Protein AF-0000000084723036 (afdb_homodimer)

Structure (mmCIF, N/CA/C/O backbone):
data_AF-0000000084723036-model_v1
#
loop_
_entity.id
_entity.type
_entity.pdbx_description
1 polymer 'Iron-containing redox enzyme family protein'
#
loop_
_atom_site.group_PDB
_atom_site.id
_atom_site.type_symbol
_atom_site.label_atom_id
_atom_site.label_alt_id
_atom_site.label_comp_id
_atom_site.label_asym_id
_atom_site.label_entity_id
_atom_site.label_seq_id
_atom_site.pdbx_PDB_ins_code
_atom_site.Cartn_x
_atom_site.Cartn_y
_atom_site.Cartn_z
_atom_site.occupancy
_atom_site.B_iso_or_equiv
_atom_site.auth_seq_id
_atom_site.auth_comp_id
_atom_site.auth_asym_id
_atom_site.auth_atom_id
_atom_site.pdbx_PDB_model_num
ATOM 1 N N . MET A 1 1 ? -15.289 28.469 8.297 1 68.81 1 MET A N 1
ATOM 2 C CA . MET A 1 1 ? -14.773 27.344 9.07 1 68.81 1 MET A CA 1
ATOM 3 C C . MET A 1 1 ? -15.914 26.469 9.57 1 68.81 1 MET A C 1
ATOM 5 O O . MET A 1 1 ? -16.906 26.969 10.102 1 68.81 1 MET A O 1
ATOM 9 N N . THR A 1 2 ? -15.875 25.219 9.219 1 78.38 2 THR A N 1
ATOM 10 C CA . THR A 1 2 ? -16.891 24.281 9.695 1 78.38 2 THR A CA 1
ATOM 11 C C . THR A 1 2 ? -16.75 24.078 11.203 1 78.38 2 THR A C 1
ATOM 13 O O . THR A 1 2 ? -15.711 23.609 11.68 1 78.38 2 THR A O 1
ATOM 16 N N . PRO A 1 3 ? -17.766 24.422 11.977 1 84.69 3 PRO A N 1
ATOM 17 C CA . PRO A 1 3 ? -17.688 24.203 13.422 1 84.69 3 PRO A CA 1
ATOM 18 C C . PRO A 1 3 ? -17.531 22.734 13.789 1 84.69 3 PRO A C 1
ATOM 20 O O . PRO A 1 3 ? -17.969 21.859 13.047 1 84.69 3 PRO A O 1
ATOM 23 N N . ALA A 1 4 ? -16.891 22.516 14.922 1 85.25 4 ALA A N 1
ATOM 24 C CA . ALA A 1 4 ? -16.641 21.156 15.406 1 85.25 4 ALA A CA 1
ATOM 25 C C . ALA A 1 4 ? -17.922 20.344 15.453 1 85.25 4 ALA A C 1
ATOM 27 O O . ALA A 1 4 ? -17.922 19.141 15.141 1 85.25 4 ALA A O 1
ATOM 28 N N . THR A 1 5 ? -19 21 15.805 1 83.06 5 THR A N 1
ATOM 29 C CA . THR A 1 5 ? -20.297 20.328 15.906 1 83.06 5 THR A CA 1
ATOM 30 C C . THR A 1 5 ? -20.75 19.844 14.531 1 83.06 5 THR A C 1
ATOM 32 O O . THR A 1 5 ? -21.25 18.719 14.398 1 83.06 5 THR A O 1
ATOM 35 N N . GLN A 1 6 ? -20.594 20.609 13.594 1 85.81 6 GLN A N 1
ATOM 36 C CA . GLN A 1 6 ? -21.016 20.25 12.242 1 85.81 6 GLN A CA 1
ATOM 37 C C . GLN A 1 6 ? -20.125 19.156 11.656 1 85.81 6 GLN A C 1
ATOM 39 O O . GLN A 1 6 ? -20.625 18.25 10.977 1 85.81 6 GLN A O 1
ATOM 44 N N . LEU A 1 7 ? -18.859 19.266 11.922 1 88.19 7 LEU A N 1
ATOM 45 C CA . LEU A 1 7 ? -17.938 18.234 11.453 1 88.19 7 LEU A CA 1
ATOM 46 C C . LEU A 1 7 ? -18.25 16.891 12.102 1 88.19 7 LEU A C 1
ATOM 48 O O . LEU A 1 7 ? -18.266 15.859 11.422 1 88.19 7 LEU A O 1
ATOM 52 N N . SER A 1 8 ? -18.5 16.938 13.398 1 86.88 8 SER A N 1
ATOM 53 C CA . SER A 1 8 ? -18.875 15.719 14.109 1 86.88 8 SER A CA 1
ATOM 54 C C . SER A 1 8 ? -20.141 15.094 13.531 1 86.88 8 SER A C 1
ATOM 56 O O . SER A 1 8 ? -20.203 13.883 13.336 1 86.88 8 SER A O 1
ATOM 58 N N . ALA A 1 9 ? -21.078 15.875 13.25 1 87.38 9 ALA A N 1
ATOM 59 C CA . ALA A 1 9 ? -22.359 15.398 12.711 1 87.38 9 ALA A CA 1
ATOM 60 C C . ALA A 1 9 ? -22.172 14.789 11.328 1 87.38 9 ALA A C 1
ATOM 62 O O . ALA A 1 9 ? -22.797 13.773 11 1 87.38 9 ALA A O 1
ATOM 63 N N . ARG A 1 10 ? -21.344 15.352 10.57 1 86 10 ARG A N 1
ATOM 64 C CA . ARG A 1 10 ? -21.078 14.883 9.219 1 86 10 ARG A CA 1
ATOM 65 C C . ARG A 1 10 ? -20.5 13.477 9.234 1 86 10 ARG A C 1
ATOM 67 O O . ARG A 1 10 ? -20.719 12.695 8.297 1 86 10 ARG A O 1
ATOM 74 N N . TRP A 1 11 ? -19.828 13.117 10.297 1 90.88 11 TRP A N 1
ATOM 75 C CA . TRP A 1 11 ? -19.172 11.82 10.375 1 90.88 11 TRP A CA 1
ATOM 76 C C . TRP A 1 11 ? -19.891 10.898 11.352 1 90.88 11 TRP A C 1
ATOM 78 O O . TRP A 1 11 ? -19.266 10.055 12 1 90.88 11 TRP A O 1
ATOM 88 N N . ASN A 1 12 ? -21.25 11.148 11.531 1 83.75 12 ASN A N 1
ATOM 89 C CA . ASN A 1 12 ? -22.172 10.297 12.273 1 83.75 12 ASN A CA 1
ATOM 90 C C . ASN A 1 12 ? -21.688 10.062 13.703 1 83.75 12 ASN A C 1
ATOM 92 O O . ASN A 1 12 ? -21.797 8.953 14.227 1 83.75 12 ASN A O 1
ATOM 96 N N . GLY A 1 13 ? -21 11.078 14.234 1 84.94 13 GLY A N 1
ATOM 97 C CA . GLY A 1 13 ? -20.578 11.008 15.625 1 84.94 13 GLY A CA 1
ATOM 98 C C . GLY A 1 13 ? -19.312 10.18 15.828 1 84.94 13 GLY A C 1
ATOM 99 O O . GLY A 1 13 ? -18.906 9.93 16.953 1 84.94 13 GLY A O 1
ATOM 100 N N . LEU A 1 14 ? -18.766 9.672 14.766 1 89.19 14 LEU A N 1
ATOM 101 C CA . LEU A 1 14 ? -17.562 8.859 14.883 1 89.19 14 LEU A CA 1
ATOM 102 C C . LEU A 1 14 ? -16.406 9.68 15.43 1 89.19 14 LEU A C 1
ATOM 104 O O . LEU A 1 14 ? -15.516 9.148 16.094 1 89.19 14 LEU A O 1
ATOM 108 N N . LEU A 1 15 ? -16.469 10.898 15.094 1 90.12 15 LEU A N 1
ATOM 109 C CA . LEU A 1 15 ? -15.5 11.852 15.641 1 90.12 15 LEU A CA 1
ATOM 110 C C . LEU A 1 15 ? -16.094 12.602 16.828 1 90.12 15 LEU A C 1
ATOM 112 O O . LEU A 1 15 ? -16.984 13.43 16.656 1 90.12 15 LEU A O 1
ATOM 116 N N . PRO A 1 16 ? -15.578 12.297 18.047 1 89 16 PRO A N 1
ATOM 117 C CA . PRO A 1 16 ? -16.156 13.008 19.188 1 89 16 PRO A CA 1
ATOM 118 C C . PRO A 1 16 ? -15.922 14.516 19.109 1 89 16 PRO A C 1
ATOM 120 O O . PRO A 1 16 ? -14.812 14.969 18.844 1 89 16 PRO A O 1
ATOM 123 N N . ARG A 1 17 ? -16.969 15.18 19.422 1 91.12 17 ARG A N 1
ATOM 124 C CA . ARG A 1 17 ? -16.922 16.641 19.438 1 91.12 17 ARG A CA 1
ATOM 125 C C . ARG A 1 17 ? -15.812 17.141 20.359 1 91.12 17 ARG A C 1
ATOM 127 O O . ARG A 1 17 ? -15.117 18.109 20.047 1 91.12 17 ARG A O 1
ATOM 134 N N . GLU A 1 18 ? -15.656 16.484 21.422 1 92.94 18 GLU A N 1
ATOM 135 C CA . GLU A 1 18 ? -14.672 16.906 22.406 1 92.94 18 GLU A CA 1
ATOM 136 C C . GLU A 1 18 ? -13.258 16.828 21.844 1 92.94 18 GLU A C 1
ATOM 138 O O . GLU A 1 18 ? -12.422 17.688 22.125 1 92.94 18 GLU A O 1
ATOM 143 N N . SER A 1 19 ? -13 15.734 21.109 1 93.88 19 SER A N 1
ATOM 144 C CA . SER A 1 19 ? -11.688 15.586 20.484 1 93.88 19 SER A CA 1
ATOM 145 C C . SER A 1 19 ? -11.414 16.703 19.5 1 93.88 19 SER A C 1
ATOM 147 O O . SER A 1 19 ? -10.312 17.25 19.438 1 93.88 19 SER A O 1
ATOM 149 N N . LEU A 1 20 ? -12.406 17.109 18.75 1 94 20 LEU A N 1
ATOM 150 C CA . LEU A 1 20 ? -12.289 18.188 17.781 1 94 20 LEU A CA 1
ATOM 151 C C . LEU A 1 20 ? -12.094 19.531 18.469 1 94 20 LEU A C 1
ATOM 153 O O . LEU A 1 20 ? -11.32 20.359 18 1 94 20 LEU A O 1
ATOM 157 N N . GLU A 1 21 ? -12.766 19.719 19.562 1 95.31 21 GLU A N 1
ATOM 158 C CA . GLU A 1 21 ? -12.633 20.953 20.328 1 95.31 21 GLU A CA 1
ATOM 159 C C . GLU A 1 21 ? -11.242 21.078 20.953 1 95.31 21 GLU A C 1
ATOM 161 O O . GLU A 1 21 ? -10.688 22.172 21.016 1 95.31 21 GLU A O 1
ATOM 166 N N . ARG A 1 22 ? -10.75 19.953 21.406 1 96 22 ARG A N 1
ATOM 167 C CA . ARG A 1 22 ? -9.391 19.969 21.938 1 96 22 ARG A CA 1
ATOM 168 C C . ARG A 1 22 ? -8.383 20.344 20.859 1 96 22 ARG A C 1
ATOM 170 O O . ARG A 1 22 ? -7.438 21.094 21.109 1 96 22 ARG A O 1
ATOM 177 N N . LEU A 1 23 ? -8.594 19.844 19.688 1 95.88 23 LEU A N 1
ATOM 178 C CA . LEU A 1 23 ? -7.73 20.188 18.562 1 95.88 23 LEU A CA 1
ATOM 179 C C . LEU A 1 23 ? -7.816 21.672 18.25 1 95.88 23 LEU A C 1
ATOM 181 O O . LEU A 1 23 ? -6.789 22.344 18.109 1 95.88 23 LEU A O 1
ATOM 185 N N . ASP A 1 24 ? -8.977 22.219 18.266 1 95.69 24 ASP A N 1
ATOM 186 C CA . ASP A 1 24 ? -9.219 23.625 17.938 1 95.69 24 ASP A CA 1
ATOM 187 C C . ASP A 1 24 ? -8.648 24.547 19.016 1 95.69 24 ASP A C 1
ATOM 189 O O . ASP A 1 24 ? -8.344 25.703 18.766 1 95.69 24 ASP A O 1
ATOM 193 N N . ALA A 1 25 ? -8.484 23.969 20.188 1 96.12 25 ALA A N 1
ATOM 194 C CA . ALA A 1 25 ? -8.07 24.766 21.344 1 96.12 25 ALA A CA 1
ATOM 195 C C . ALA A 1 25 ? -6.547 24.844 21.438 1 96.12 25 ALA A C 1
ATOM 197 O O . ALA A 1 25 ? -6.012 25.516 22.312 1 96.12 25 ALA A O 1
ATOM 198 N N . THR A 1 26 ? -5.859 24.141 20.5 1 96.62 26 THR A N 1
ATOM 199 C CA . THR A 1 26 ? -4.41 24.281 20.516 1 96.62 26 THR A CA 1
ATOM 200 C C . THR A 1 26 ? -4 25.719 20.219 1 96.62 26 THR A C 1
ATOM 202 O O . THR A 1 26 ? -4.625 26.391 19.406 1 96.62 26 THR A O 1
ATOM 205 N N . GLU A 1 27 ? -2.984 26.203 20.953 1 96.75 27 GLU A N 1
ATOM 206 C CA . GLU A 1 27 ? -2.527 27.578 20.812 1 96.75 27 GLU A CA 1
ATOM 207 C C . GLU A 1 27 ? -2.195 27.891 19.344 1 96.75 27 GLU A C 1
ATOM 209 O O . GLU A 1 27 ? -2.541 28.969 18.844 1 96.75 27 GLU A O 1
ATOM 214 N N . PHE A 1 28 ? -1.549 27.047 18.688 1 97.62 28 PHE A N 1
ATOM 215 C CA . PHE A 1 28 ? -1.149 27.25 17.297 1 97.62 28 PHE A CA 1
ATOM 216 C C . PHE A 1 28 ? -2.361 27.547 16.422 1 97.62 28 PHE A C 1
ATOM 218 O O . PHE A 1 28 ? -2.377 28.531 15.688 1 97.62 28 PHE A O 1
ATOM 225 N N . LEU A 1 29 ? -3.447 26.719 16.516 1 97.62 29 LEU A N 1
ATOM 226 C CA . LEU A 1 29 ? -4.621 26.891 15.68 1 97.62 29 LEU A CA 1
ATOM 227 C C . LEU A 1 29 ? -5.391 28.156 16.078 1 97.62 29 LEU A C 1
ATOM 229 O O . LEU A 1 29 ? -5.922 28.859 15.211 1 97.62 29 LEU A O 1
ATOM 233 N N . ILE A 1 30 ? -5.418 28.422 17.375 1 97.62 30 ILE A N 1
ATOM 234 C CA . ILE A 1 30 ? -6.066 29.656 17.828 1 97.62 30 ILE A CA 1
ATOM 235 C C . ILE A 1 30 ? -5.391 30.859 17.188 1 97.62 30 ILE A C 1
ATOM 237 O O . ILE A 1 30 ? -6.062 31.734 16.625 1 97.62 30 ILE A O 1
ATOM 241 N N . ARG A 1 31 ? -4.082 30.859 17.234 1 97.69 31 ARG A N 1
ATOM 242 C CA . ARG A 1 31 ? -3.34 32 16.703 1 97.69 31 ARG A CA 1
ATOM 243 C C . ARG A 1 31 ? -3.477 32.094 15.195 1 97.69 31 ARG A C 1
ATOM 245 O O . ARG A 1 31 ? -3.521 33.188 14.625 1 97.69 31 ARG A O 1
ATOM 252 N N . CYS A 1 32 ? -3.551 30.984 14.555 1 97.88 32 CYS A N 1
ATOM 253 C CA . CYS A 1 32 ? -3.797 30.984 13.117 1 97.88 32 CYS A CA 1
ATOM 254 C C . CYS A 1 32 ? -5.164 31.578 12.797 1 97.88 32 CYS A C 1
ATOM 256 O O . CYS A 1 32 ? -5.273 32.469 11.969 1 97.88 32 CYS A O 1
ATOM 258 N N . ARG A 1 33 ? -6.164 31.109 13.5 1 96.56 33 ARG A N 1
ATOM 259 C CA . ARG A 1 33 ? -7.539 31.531 13.258 1 96.56 33 ARG A CA 1
ATOM 260 C C . ARG A 1 33 ? -7.691 33.031 13.5 1 96.56 33 ARG A C 1
ATOM 262 O O . ARG A 1 33 ? -8.484 33.688 12.82 1 96.56 33 ARG A O 1
ATOM 269 N N . GLN A 1 34 ? -6.918 33.5 14.375 1 97.69 34 GLN A N 1
ATOM 270 C CA . GLN A 1 34 ? -7 34.906 14.734 1 97.69 34 GLN A CA 1
ATOM 271 C C . GLN A 1 34 ? -6.082 35.75 13.859 1 97.69 34 GLN A C 1
ATOM 273 O O . GLN A 1 34 ? -6.098 37 13.945 1 97.69 34 GLN A O 1
ATOM 278 N N . GLY A 1 35 ? -5.266 35.156 13.102 1 97.56 35 GLY A N 1
ATOM 279 C CA . GLY A 1 35 ? -4.383 35.844 12.188 1 97.56 35 GLY A CA 1
ATOM 280 C C . GLY A 1 35 ? -3.188 36.469 12.883 1 97.56 35 GLY A C 1
ATOM 281 O O . GLY A 1 35 ? -2.633 37.469 12.398 1 97.56 35 GLY A O 1
ATOM 282 N N . ILE A 1 36 ? -2.805 35.938 14.086 1 97.5 36 ILE A N 1
ATOM 283 C CA . ILE A 1 36 ? -1.738 36.594 14.836 1 97.5 36 ILE A CA 1
ATOM 284 C C . ILE A 1 36 ? -0.582 35.625 15.047 1 97.5 36 ILE A C 1
ATOM 286 O O . ILE A 1 36 ? 0.301 35.875 15.875 1 97.5 36 ILE A O 1
ATOM 290 N N . ALA A 1 37 ? -0.55 34.5 14.336 1 96.56 37 ALA A N 1
ATOM 291 C CA . ALA A 1 37 ? 0.554 33.531 14.445 1 96.56 37 ALA A CA 1
ATOM 292 C C . ALA A 1 37 ? 1.86 34.156 13.961 1 96.56 37 ALA A C 1
ATOM 294 O O . ALA A 1 37 ? 1.881 34.844 12.945 1 96.56 37 ALA A O 1
ATOM 295 N N . ALA A 1 38 ? 2.906 33.938 14.734 1 96.25 38 ALA A N 1
ATOM 296 C CA . ALA A 1 38 ? 4.215 34.469 14.359 1 96.25 38 ALA A CA 1
ATOM 297 C C . ALA A 1 38 ? 4.723 33.812 13.078 1 96.25 38 ALA A C 1
ATOM 299 O O . ALA A 1 38 ? 4.555 32.594 12.891 1 96.25 38 ALA A O 1
ATOM 300 N N . ARG A 1 39 ? 5.344 34.562 12.242 1 96.06 39 ARG A 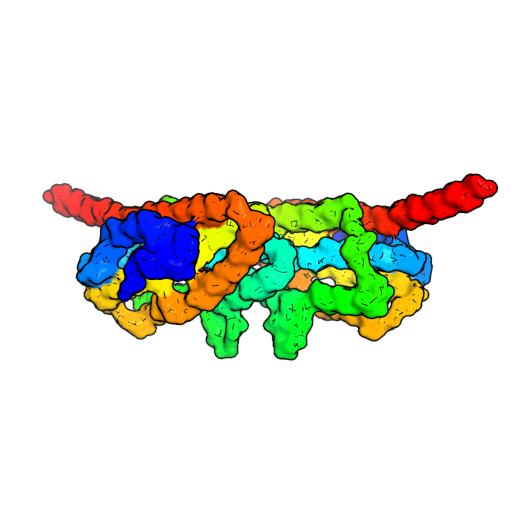N 1
ATOM 301 C CA . ARG A 1 39 ? 5.844 34.062 10.969 1 96.06 39 ARG A CA 1
ATOM 302 C C . ARG A 1 39 ? 6.809 32.906 11.18 1 96.06 39 ARG A C 1
ATOM 304 O O . ARG A 1 39 ? 6.762 31.922 10.453 1 96.06 39 ARG A O 1
ATOM 311 N N . GLY A 1 40 ? 7.664 33.062 12.164 1 95.19 40 GLY A N 1
ATOM 312 C CA . GLY A 1 40 ? 8.617 32 12.453 1 95.19 40 GLY A CA 1
ATOM 313 C C . GLY A 1 40 ? 7.953 30.688 12.797 1 95.19 40 GLY A C 1
ATOM 314 O O . GLY A 1 40 ? 8.414 29.625 12.375 1 95.19 40 GLY A O 1
ATOM 315 N N . VAL A 1 41 ? 6.887 30.75 13.555 1 96.88 41 VAL A N 1
ATOM 316 C CA . VAL A 1 41 ? 6.164 29.547 13.945 1 96.88 41 VAL A CA 1
ATOM 317 C C . VAL A 1 41 ? 5.5 28.922 12.711 1 96.88 41 VAL A C 1
ATOM 319 O O . VAL A 1 41 ? 5.488 27.703 12.555 1 96.88 41 VAL A O 1
ATOM 322 N N . LEU A 1 42 ? 4.984 29.766 11.844 1 98.19 42 LEU A N 1
ATOM 323 C CA . LEU A 1 42 ? 4.344 29.281 10.625 1 98.19 42 LEU A CA 1
ATOM 324 C C . LEU A 1 42 ? 5.359 28.625 9.703 1 98.19 42 LEU A C 1
ATOM 326 O O . LEU A 1 42 ? 5.074 27.594 9.094 1 98.19 42 LEU A O 1
ATOM 330 N N . GLU A 1 43 ? 6.535 29.219 9.594 1 97.81 43 GLU A N 1
ATOM 331 C CA . GLU A 1 43 ? 7.602 28.609 8.805 1 97.81 43 GLU A CA 1
ATOM 332 C C . GLU A 1 43 ? 8.008 27.25 9.367 1 97.81 43 GLU A C 1
ATOM 334 O O . GLU A 1 43 ? 8.211 26.297 8.617 1 97.81 43 GLU A O 1
ATOM 339 N N . ARG A 1 44 ? 8.078 27.188 10.633 1 97.31 44 ARG A N 1
ATOM 340 C CA . ARG A 1 44 ? 8.391 25.922 11.289 1 97.31 44 ARG A CA 1
ATOM 341 C C . ARG A 1 44 ? 7.297 24.891 11.016 1 97.31 44 ARG A C 1
ATOM 343 O O . ARG A 1 44 ? 7.59 23.719 10.742 1 97.31 44 ARG A O 1
ATOM 350 N N . PHE A 1 45 ? 6.078 25.312 11.125 1 98.5 45 PHE A N 1
ATOM 351 C CA . PHE A 1 45 ? 4.973 24.422 10.805 1 98.5 45 PHE A CA 1
ATOM 352 C C . PHE A 1 45 ? 5.121 23.859 9.398 1 98.5 45 PHE A C 1
ATOM 354 O O . PHE A 1 45 ? 4.98 22.656 9.195 1 98.5 45 PHE A O 1
ATOM 361 N N . LEU A 1 46 ? 5.344 24.734 8.453 1 98.69 46 LEU A N 1
ATOM 362 C CA . LEU A 1 46 ? 5.41 24.312 7.055 1 98.69 46 LEU A CA 1
ATOM 363 C C . LEU A 1 46 ? 6.484 23.25 6.859 1 98.69 46 LEU A C 1
ATOM 365 O O . LEU A 1 46 ? 6.25 22.25 6.184 1 98.69 46 LEU A O 1
ATOM 369 N N . VAL A 1 47 ? 7.605 23.438 7.473 1 98.5 47 VAL A N 1
ATOM 370 C CA . VAL A 1 47 ? 8.703 22.484 7.324 1 98.5 47 VAL A CA 1
ATOM 371 C C . VAL A 1 47 ? 8.359 21.188 8.047 1 98.5 47 VAL A C 1
ATOM 373 O O . VAL A 1 47 ? 8.539 20.094 7.488 1 98.5 47 VAL A O 1
ATOM 376 N N . GLN A 1 48 ? 7.832 21.266 9.266 1 98.38 48 GLN A N 1
ATOM 377 C CA . GLN A 1 48 ? 7.5 20.078 10.031 1 98.38 48 GLN A CA 1
ATOM 378 C C . GLN A 1 48 ? 6.352 19.297 9.391 1 98.38 48 GLN A C 1
ATOM 380 O O . GLN A 1 48 ? 6.352 18.062 9.383 1 98.38 48 GLN A O 1
ATOM 385 N N . GLN A 1 49 ? 5.402 20.016 8.883 1 98.44 49 GLN A N 1
ATOM 386 C CA . GLN A 1 49 ? 4.316 19.375 8.156 1 98.44 49 GLN A CA 1
ATOM 387 C C . GLN A 1 49 ? 4.844 18.609 6.941 1 98.44 49 GLN A C 1
ATOM 389 O O . GLN A 1 49 ? 4.301 17.562 6.574 1 98.44 49 GLN A O 1
ATOM 394 N N . TYR A 1 50 ? 5.855 19.156 6.301 1 97.94 50 TYR A N 1
ATOM 395 C CA . TYR A 1 50 ? 6.48 18.453 5.191 1 97.94 50 TYR A CA 1
ATOM 396 C C . TYR A 1 50 ? 7 17.078 5.637 1 97.94 50 TYR A C 1
ATOM 398 O O . TYR A 1 50 ? 6.805 16.078 4.945 1 97.94 50 TYR A O 1
ATOM 406 N N . HIS A 1 51 ? 7.672 17.031 6.793 1 97.44 51 HIS A N 1
ATOM 407 C CA . HIS A 1 51 ? 8.242 15.789 7.312 1 97.44 51 HIS A CA 1
ATOM 408 C C . HIS A 1 51 ? 7.156 14.758 7.602 1 97.44 51 HIS A C 1
ATOM 410 O O . HIS A 1 51 ? 7.398 13.555 7.523 1 97.44 51 HIS A O 1
ATOM 416 N N . TYR A 1 52 ? 6.023 15.203 7.898 1 97.81 52 TYR A N 1
ATOM 417 C CA . TYR A 1 52 ? 4.883 14.32 8.133 1 97.81 52 TYR A CA 1
ATOM 418 C C . TYR A 1 52 ? 4.215 13.93 6.816 1 97.81 52 TYR A C 1
ATOM 420 O O . TYR A 1 52 ? 4.031 12.742 6.535 1 97.81 52 TYR A O 1
ATOM 428 N N . SER A 1 53 ? 3.91 14.883 5.945 1 96 53 SER A N 1
ATOM 429 C CA . SER A 1 53 ? 3.025 14.703 4.797 1 96 53 SER A CA 1
ATOM 430 C C . SER A 1 53 ? 3.715 13.914 3.688 1 96 53 SER A C 1
ATOM 432 O O . SER A 1 53 ? 3.053 13.242 2.893 1 96 53 SER A O 1
ATOM 434 N N . ARG A 1 54 ? 5.012 13.953 3.65 1 94.44 54 ARG A N 1
ATOM 435 C CA . ARG A 1 54 ? 5.738 13.25 2.594 1 94.44 54 ARG A CA 1
ATOM 436 C C . ARG A 1 54 ? 5.559 11.742 2.709 1 94.44 54 ARG A C 1
ATOM 438 O O . ARG A 1 54 ? 5.875 11 1.775 1 94.44 54 ARG A O 1
ATOM 445 N N . HIS A 1 55 ? 5.051 11.273 3.836 1 96.19 55 HIS A N 1
ATOM 446 C CA . HIS A 1 55 ? 4.852 9.844 4.074 1 96.19 55 HIS A CA 1
ATOM 447 C C . HIS A 1 55 ? 3.406 9.438 3.795 1 96.19 55 HIS A C 1
ATOM 449 O O . HIS A 1 55 ? 3.035 8.281 3.992 1 96.19 55 HIS A O 1
ATOM 455 N N . PHE A 1 56 ? 2.621 10.32 3.303 1 96.69 56 PHE A N 1
ATOM 456 C CA . PHE A 1 56 ? 1.191 10.062 3.205 1 96.69 56 PHE A CA 1
ATOM 457 C C . PHE A 1 56 ? 0.923 8.836 2.338 1 96.69 56 PHE A C 1
ATOM 459 O O . PHE A 1 56 ? 0.069 8.008 2.666 1 96.69 56 PHE A O 1
ATOM 466 N N . THR A 1 57 ? 1.595 8.727 1.208 1 96.19 57 THR A N 1
ATOM 467 C CA . THR A 1 57 ? 1.352 7.59 0.328 1 96.19 57 THR A CA 1
ATOM 468 C C . THR A 1 57 ? 1.762 6.285 1.005 1 96.19 57 THR A C 1
ATOM 470 O O . THR A 1 57 ? 1.184 5.23 0.734 1 96.19 57 THR A O 1
ATOM 473 N N . ARG A 1 58 ? 2.738 6.344 1.927 1 97.31 58 ARG A N 1
ATOM 474 C CA . ARG A 1 58 ? 3.092 5.16 2.703 1 97.31 58 ARG A CA 1
ATOM 475 C C . ARG A 1 58 ? 1.954 4.754 3.635 1 97.31 58 ARG A C 1
ATOM 477 O O . ARG A 1 58 ? 1.664 3.566 3.787 1 97.31 58 ARG A O 1
ATOM 484 N N . TYR A 1 59 ? 1.292 5.746 4.266 1 98 59 TYR A N 1
ATOM 485 C CA . TYR A 1 59 ? 0.144 5.453 5.117 1 98 59 TYR A CA 1
ATOM 486 C C . TYR A 1 59 ? -0.956 4.754 4.324 1 98 59 TYR A C 1
ATOM 488 O O . TYR A 1 59 ? -1.507 3.746 4.773 1 98 59 TYR A O 1
ATOM 496 N N . LEU A 1 60 ? -1.227 5.316 3.16 1 97.56 60 LEU A N 1
ATOM 497 C CA . LEU A 1 60 ? -2.281 4.789 2.301 1 97.56 60 LEU A CA 1
ATOM 498 C C . LEU A 1 60 ? -1.97 3.359 1.871 1 97.56 60 LEU A C 1
ATOM 500 O O . LEU A 1 60 ? -2.838 2.486 1.925 1 97.56 60 LEU A O 1
ATOM 504 N N . CYS A 1 61 ? -0.769 3.146 1.486 1 97.88 61 CYS A N 1
ATOM 505 C CA . CYS A 1 61 ? -0.366 1.814 1.05 1 97.88 61 CYS A CA 1
ATOM 506 C C . CYS A 1 61 ? -0.451 0.816 2.197 1 97.88 61 CYS A C 1
ATOM 508 O O . CYS A 1 61 ? -0.867 -0.327 2.002 1 97.88 61 CYS A O 1
ATOM 510 N N . ALA A 1 62 ? -0.001 1.231 3.371 1 98.12 62 ALA A N 1
ATOM 511 C CA . ALA A 1 62 ? -0.099 0.363 4.539 1 98.12 62 ALA A CA 1
ATOM 512 C C . ALA A 1 62 ? -1.545 -0.052 4.797 1 98.12 62 ALA A C 1
ATOM 514 O O . ALA A 1 62 ? -1.826 -1.229 5.039 1 98.12 62 ALA A O 1
ATOM 515 N N . LEU A 1 63 ? -2.434 0.875 4.711 1 98.5 63 LEU A N 1
ATOM 516 C CA . LEU A 1 63 ? -3.848 0.579 4.906 1 98.5 63 LEU A CA 1
ATOM 517 C C . LEU A 1 63 ? -4.367 -0.341 3.807 1 98.5 63 LEU A C 1
ATOM 519 O O . LEU A 1 63 ? -5.051 -1.327 4.09 1 98.5 63 LEU A O 1
ATOM 523 N N . LEU A 1 64 ? -4.027 -0.039 2.576 1 97.75 64 LEU A N 1
ATOM 524 C CA . LEU A 1 64 ? -4.449 -0.822 1.421 1 97.75 64 LEU A CA 1
ATOM 525 C C . LEU A 1 64 ? -4.039 -2.283 1.574 1 97.75 64 LEU A C 1
ATOM 527 O O . LEU A 1 64 ? -4.805 -3.188 1.237 1 97.75 64 LEU A O 1
ATOM 531 N N . ALA A 1 65 ? -2.867 -2.48 2.088 1 97.75 65 ALA A N 1
ATOM 532 C CA . ALA A 1 65 ? -2.34 -3.832 2.252 1 97.75 65 ALA A CA 1
ATOM 533 C C . ALA A 1 65 ? -3.227 -4.66 3.178 1 97.75 65 ALA A C 1
ATOM 535 O O . ALA A 1 65 ? -3.225 -5.891 3.113 1 97.75 65 ALA A O 1
ATOM 536 N N . ASN A 1 66 ? -4 -4 3.992 1 96.94 66 ASN A N 1
ATOM 537 C CA . ASN A 1 66 ? -4.766 -4.711 5.012 1 96.94 66 ASN A CA 1
ATOM 538 C C . ASN A 1 66 ? -6.254 -4.742 4.676 1 96.94 66 ASN A C 1
ATOM 540 O O . ASN A 1 66 ? -7.062 -5.234 5.465 1 96.94 66 ASN A O 1
ATOM 544 N N . LEU A 1 67 ? -6.621 -4.227 3.553 1 95.94 67 LEU A N 1
ATOM 545 C CA . LEU A 1 67 ? -7.984 -4.352 3.055 1 95.94 67 LEU A CA 1
ATOM 546 C C . LEU A 1 67 ? -8.164 -5.652 2.281 1 95.94 67 LEU A C 1
ATOM 548 O O . LEU A 1 67 ? -7.566 -5.836 1.219 1 95.94 67 LEU A O 1
ATOM 552 N N . THR A 1 68 ? -9.055 -6.492 2.744 1 89.69 68 THR A N 1
ATOM 553 C CA . THR A 1 68 ? -9.211 -7.809 2.129 1 89.69 68 THR A CA 1
ATOM 554 C C . THR A 1 68 ? -10.203 -7.754 0.972 1 89.69 68 THR A C 1
ATOM 556 O O . THR A 1 68 ? -10.18 -8.609 0.085 1 89.69 68 THR A O 1
ATOM 559 N N . SER A 1 69 ? -11.117 -6.766 1.021 1 92.56 69 SER A N 1
ATOM 560 C CA . SER A 1 69 ? -12.062 -6.59 -0.078 1 92.56 69 SER A CA 1
ATOM 561 C C . SER A 1 69 ? -11.391 -5.961 -1.292 1 92.56 69 SER A C 1
ATOM 563 O O . SER A 1 69 ? -10.922 -4.824 -1.226 1 92.56 69 SER A O 1
ATOM 565 N N . GLU A 1 70 ? -11.422 -6.664 -2.391 1 90.56 70 GLU A N 1
ATOM 566 C CA . GLU A 1 70 ? -10.828 -6.125 -3.613 1 90.56 70 GLU A CA 1
ATOM 567 C C . GLU A 1 70 ? -11.547 -4.855 -4.062 1 90.56 70 GLU A C 1
ATOM 569 O O . GLU A 1 70 ? -10.914 -3.924 -4.562 1 90.56 70 GLU A O 1
ATOM 574 N N . THR A 1 71 ? -12.836 -4.848 -3.889 1 91.06 71 THR A N 1
ATOM 575 C CA . THR A 1 71 ? -13.633 -3.678 -4.246 1 91.06 71 THR A CA 1
ATOM 576 C C . THR A 1 71 ? -13.195 -2.461 -3.439 1 91.06 71 THR A C 1
ATOM 578 O O . THR A 1 71 ? -13.023 -1.37 -3.99 1 91.06 71 THR A O 1
ATOM 581 N N . ASP A 1 72 ? -12.977 -2.654 -2.156 1 94.5 72 ASP A N 1
ATOM 582 C CA . ASP A 1 72 ? -12.516 -1.568 -1.297 1 94.5 72 ASP A CA 1
ATOM 583 C C . ASP A 1 72 ? -11.109 -1.113 -1.688 1 94.5 72 ASP A C 1
ATOM 585 O O . ASP A 1 72 ? -10.828 0.086 -1.715 1 94.5 72 ASP A O 1
ATOM 589 N N . ARG A 1 73 ? -10.281 -2.104 -1.964 1 93.94 73 ARG A N 1
ATOM 590 C CA . ARG A 1 73 ? -8.922 -1.758 -2.375 1 93.94 73 ARG A CA 1
ATOM 591 C C . ARG A 1 73 ? -8.93 -0.936 -3.658 1 93.94 73 ARG A C 1
ATOM 593 O O . ARG A 1 73 ? -8.227 0.071 -3.762 1 93.94 73 ARG A O 1
ATOM 600 N N . PHE A 1 74 ? -9.766 -1.304 -4.566 1 91.12 74 PHE A N 1
ATOM 601 C CA . PHE A 1 74 ? -9.852 -0.57 -5.82 1 91.12 74 PHE A CA 1
ATOM 602 C C . PHE A 1 74 ? -10.312 0.864 -5.582 1 91.12 74 PHE A C 1
ATOM 604 O O . PHE A 1 74 ? -9.719 1.807 -6.117 1 91.12 74 PHE A O 1
ATOM 611 N N . ALA A 1 75 ? -11.305 1.009 -4.797 1 91.69 75 ALA A N 1
ATOM 612 C CA . ALA A 1 75 ? -11.836 2.336 -4.5 1 91.69 75 ALA A CA 1
ATOM 613 C C . ALA A 1 75 ? -10.773 3.217 -3.846 1 91.69 75 ALA A C 1
ATOM 615 O O . ALA A 1 75 ? -10.602 4.379 -4.223 1 91.69 75 ALA A O 1
ATOM 616 N N . LEU A 1 76 ? -10.031 2.648 -2.928 1 94.19 76 LEU A N 1
ATOM 617 C CA . LEU A 1 76 ? -9.062 3.436 -2.178 1 94.19 76 LEU A CA 1
ATOM 618 C C . LEU A 1 76 ? -7.805 3.686 -3.01 1 94.19 76 LEU A C 1
ATOM 620 O O . LEU A 1 76 ? -7.129 4.699 -2.832 1 94.19 76 LEU A O 1
ATOM 624 N N . THR A 1 77 ? -7.492 2.836 -3.936 1 92.06 77 THR A N 1
ATOM 625 C CA . THR A 1 77 ? -6.324 3.016 -4.785 1 92.06 77 THR A CA 1
ATOM 626 C C . THR A 1 77 ? -6.465 4.27 -5.645 1 92.06 77 THR A C 1
ATOM 628 O O . THR A 1 77 ? -5.473 4.926 -5.965 1 92.06 77 THR A O 1
ATOM 631 N N . GLU A 1 78 ? -7.648 4.656 -5.961 1 87 78 GLU A N 1
ATOM 632 C CA . GLU A 1 78 ? -7.867 5.902 -6.695 1 87 78 GLU A CA 1
ATOM 633 C C . GLU A 1 78 ? -7.344 7.102 -5.914 1 87 78 GLU A C 1
ATOM 635 O O . GLU A 1 78 ? -6.832 8.055 -6.5 1 87 78 GLU A O 1
ATOM 640 N N . ASN A 1 79 ? -7.5 7.027 -4.621 1 88.81 79 ASN A N 1
ATOM 641 C CA . ASN A 1 79 ? -6.922 8.055 -3.762 1 88.81 79 ASN A CA 1
ATOM 642 C C . ASN A 1 79 ? -5.402 8.094 -3.885 1 88.81 79 ASN A C 1
ATOM 644 O O . ASN A 1 79 ? -4.812 9.172 -3.99 1 88.81 79 ASN A O 1
ATOM 648 N N . LEU A 1 80 ? -4.859 6.965 -3.865 1 91.69 80 LEU A N 1
ATOM 649 C CA . LEU A 1 80 ? -3.41 6.855 -3.975 1 91.69 80 LEU A CA 1
ATOM 650 C C . LEU A 1 80 ? -2.918 7.441 -5.293 1 91.69 80 LEU A C 1
ATOM 652 O O . LEU A 1 80 ? -1.925 8.172 -5.324 1 91.69 80 LEU A O 1
ATOM 656 N N . PHE A 1 81 ? -3.658 7.207 -6.324 1 87.25 81 PHE A N 1
ATOM 657 C CA . PHE A 1 81 ? -3.287 7.695 -7.645 1 87.25 81 PHE A CA 1
ATOM 658 C C . PHE A 1 81 ? -3.338 9.219 -7.695 1 87.25 81 PHE A C 1
ATOM 660 O O . PHE A 1 81 ? -2.447 9.852 -8.258 1 87.25 81 PHE A O 1
ATOM 667 N N . GLU A 1 82 ? -4.285 9.719 -7.09 1 87.38 82 GLU A N 1
ATOM 668 C CA . GLU A 1 82 ? -4.402 11.172 -7.035 1 87.38 82 GLU A CA 1
ATOM 669 C C . GLU A 1 82 ? -3.256 11.789 -6.238 1 87.38 82 GLU A C 1
ATOM 671 O O . GLU A 1 82 ? -2.652 12.773 -6.668 1 87.38 82 GLU A O 1
ATOM 676 N N . GLU A 1 83 ? -2.961 11.195 -5.113 1 91.44 83 GLU A N 1
ATOM 677 C CA . GLU A 1 83 ? -1.862 11.68 -4.285 1 91.44 83 GLU A CA 1
ATOM 678 C C . GLU A 1 83 ? -0.539 11.648 -5.043 1 91.44 83 GLU A C 1
ATOM 680 O O . GLU A 1 83 ? 0.333 12.492 -4.82 1 91.44 83 GLU A O 1
ATOM 685 N N . MET A 1 84 ? -0.459 10.703 -5.961 1 89.75 84 MET A N 1
ATOM 686 C CA . MET A 1 84 ? 0.782 10.508 -6.707 1 89.75 84 MET A CA 1
ATOM 687 C C . MET A 1 84 ? 0.775 11.328 -7.992 1 89.75 84 MET A C 1
ATOM 689 O O . MET A 1 84 ? 1.735 11.289 -8.766 1 89.75 84 MET A O 1
ATOM 693 N N . GLY A 1 85 ? -0.352 12.031 -8.258 1 87.38 85 GLY A N 1
ATOM 694 C CA . GLY A 1 85 ? -0.454 12.867 -9.438 1 87.38 85 GLY A CA 1
ATOM 695 C C . GLY A 1 85 ? -0.753 12.086 -10.703 1 87.38 85 GLY A C 1
ATOM 696 O O . GLY A 1 85 ? -0.375 12.5 -11.797 1 87.38 85 GLY A O 1
ATOM 697 N N . LEU A 1 86 ? -1.333 10.953 -10.531 1 77.81 86 LEU A N 1
ATOM 698 C CA . LEU A 1 86 ? -1.607 10.086 -11.664 1 77.81 86 LEU A CA 1
ATOM 699 C C . LEU A 1 86 ? -3.1 10.047 -11.977 1 77.81 86 LEU A C 1
ATOM 701 O O . LEU A 1 86 ? -3.551 9.242 -12.789 1 77.81 86 LEU A O 1
ATOM 705 N N . GLY A 1 87 ? -4.027 10.711 -11.219 1 64.81 87 GLY A N 1
ATOM 706 C CA . GLY A 1 87 ? -5.469 10.688 -11.391 1 64.81 87 GLY A CA 1
ATOM 707 C C . GLY A 1 87 ? -5.941 11.492 -12.586 1 64.81 87 GLY A C 1
ATOM 708 O O . GLY A 1 87 ? -7.145 11.641 -12.805 1 64.81 87 GLY A O 1
ATOM 709 N N . GLY A 1 88 ? -5.121 11.875 -13.312 1 59.66 88 GLY A N 1
ATOM 710 C CA . GLY A 1 88 ? -5.426 12.664 -14.5 1 59.66 88 GLY A CA 1
ATOM 711 C C . GLY A 1 88 ? -4.191 13.141 -15.234 1 59.66 88 GLY A C 1
ATOM 712 O O . GLY A 1 88 ? -3.064 12.852 -14.82 1 59.66 88 GLY A O 1
ATOM 713 N N . MET A 1 89 ? -4.539 13.734 -16.406 1 51.81 89 MET A N 1
ATOM 714 C CA . MET A 1 89 ? -3.578 14.203 -17.406 1 51.81 89 MET A CA 1
ATOM 715 C C . MET A 1 89 ? -2.727 15.336 -16.844 1 51.81 89 MET A C 1
ATOM 717 O O . MET A 1 89 ? -3.121 16.5 -16.922 1 51.81 89 MET A O 1
ATOM 721 N N . GLY A 1 90 ? -1.659 14.906 -16.234 1 58.53 90 GLY A N 1
ATOM 722 C CA . GLY A 1 90 ? -0.667 15.945 -16.016 1 58.53 90 GLY A CA 1
ATOM 723 C C . GLY A 1 90 ? -0.637 16.453 -14.586 1 58.53 90 GLY A C 1
ATOM 724 O O . GLY A 1 90 ? -0.078 17.516 -14.305 1 58.53 90 GLY A O 1
ATOM 725 N N . GLU A 1 91 ? -1.214 15.57 -13.641 1 80.25 91 GLU A N 1
ATOM 726 C CA . GLU A 1 91 ? -1.223 16.094 -12.273 1 80.25 91 GLU A CA 1
ATOM 727 C C . GLU A 1 91 ? 0.089 15.789 -11.562 1 80.25 91 GLU A C 1
ATOM 729 O O . GLU A 1 91 ? 0.741 14.781 -11.852 1 80.25 91 GLU A O 1
ATOM 734 N N . VAL A 1 92 ? 0.477 16.797 -10.805 1 87.81 92 VAL A N 1
ATOM 735 C CA . VAL A 1 92 ? 1.679 16.734 -9.977 1 87.81 92 VAL A CA 1
ATOM 736 C C . VAL A 1 92 ? 1.356 16.078 -8.641 1 87.81 92 VAL A C 1
ATOM 738 O O . VAL A 1 92 ? 0.3 16.328 -8.055 1 87.81 92 VAL A O 1
ATOM 741 N N . PRO A 1 93 ? 2.305 15.195 -8.219 1 91.31 93 PRO A N 1
ATOM 742 C CA . PRO A 1 93 ? 2.088 14.625 -6.891 1 91.31 93 PRO A CA 1
ATOM 743 C C . PRO A 1 93 ? 1.891 15.688 -5.812 1 91.31 93 PRO A C 1
ATOM 745 O O . PRO A 1 93 ? 2.551 16.734 -5.84 1 91.31 93 PRO A O 1
ATOM 748 N N . HIS A 1 94 ? 1 15.398 -4.836 1 92.31 94 HIS A N 1
ATOM 749 C CA . HIS A 1 94 ? 0.701 16.344 -3.773 1 92.31 94 HIS A CA 1
ATOM 750 C C . HIS A 1 94 ? 1.956 16.703 -2.98 1 92.31 94 HIS A C 1
ATOM 752 O O . HIS A 1 94 ? 2.154 17.859 -2.607 1 92.31 94 HIS A O 1
ATOM 758 N N . SER A 1 95 ? 2.797 15.734 -2.744 1 93.31 95 SER A N 1
ATOM 759 C CA . SER A 1 95 ? 4.031 15.977 -2.004 1 93.31 95 SER A CA 1
ATOM 760 C C . SER A 1 95 ? 4.945 16.938 -2.752 1 93.31 95 SER A C 1
ATOM 762 O O . SER A 1 95 ? 5.637 17.75 -2.135 1 93.31 95 SER A O 1
ATOM 764 N N . GLN A 1 96 ? 4.902 16.844 -4.07 1 93.31 96 GLN A N 1
ATOM 765 C CA . GLN A 1 96 ? 5.723 17.734 -4.875 1 93.31 96 GLN A CA 1
ATOM 766 C C . GLN A 1 96 ? 5.145 19.156 -4.875 1 93.31 96 GLN A C 1
ATOM 768 O O . GLN A 1 96 ? 5.891 20.141 -4.891 1 93.31 96 GLN A O 1
ATOM 773 N N . ILE A 1 97 ? 3.854 19.25 -4.934 1 95.31 97 ILE A N 1
ATOM 774 C CA . ILE A 1 97 ? 3.199 20.547 -4.809 1 95.31 97 ILE A CA 1
ATOM 775 C C . ILE A 1 97 ? 3.619 21.203 -3.502 1 95.31 97 ILE A C 1
ATOM 777 O O . ILE A 1 97 ? 3.963 22.391 -3.484 1 95.31 97 ILE A O 1
ATOM 781 N N . TYR A 1 98 ? 3.652 20.438 -2.461 1 97.25 98 TYR A N 1
ATOM 782 C CA . TYR A 1 98 ? 4.059 20.969 -1.159 1 97.25 98 TYR A CA 1
ATOM 783 C C . TYR A 1 98 ? 5.52 21.391 -1.175 1 97.25 98 TYR A C 1
ATOM 785 O O . TYR A 1 98 ? 5.859 22.469 -0.673 1 97.25 98 TYR A O 1
ATOM 793 N N . ARG A 1 99 ? 6.336 20.594 -1.752 1 96.44 99 ARG A N 1
ATOM 794 C CA . ARG A 1 99 ? 7.762 20.906 -1.814 1 96.44 99 ARG A CA 1
ATOM 795 C C . ARG A 1 99 ? 8.016 22.188 -2.607 1 96.44 99 ARG A C 1
ATOM 797 O O . ARG A 1 99 ? 8.844 23 -2.221 1 96.44 99 ARG A O 1
ATOM 804 N N . ARG A 1 100 ? 7.309 22.344 -3.66 1 96.62 100 ARG A N 1
ATOM 805 C CA . ARG A 1 100 ? 7.43 23.562 -4.461 1 96.62 100 ARG A CA 1
ATOM 806 C C . ARG A 1 100 ? 7.051 24.781 -3.65 1 96.62 100 ARG A C 1
ATOM 808 O O . ARG A 1 100 ? 7.656 25.844 -3.807 1 96.62 100 ARG A O 1
ATOM 815 N N . MET A 1 101 ? 6.039 24.609 -2.84 1 98.25 101 MET A N 1
ATOM 816 C CA . MET A 1 101 ? 5.641 25.688 -1.941 1 98.25 101 MET A CA 1
ATOM 817 C C . MET A 1 101 ? 6.773 26.047 -0.986 1 98.25 101 MET A C 1
ATOM 819 O O . MET A 1 101 ? 7.098 27.234 -0.82 1 98.25 101 MET A O 1
ATOM 823 N N . LEU A 1 102 ? 7.434 25.062 -0.38 1 98.38 102 LEU A N 1
ATOM 824 C CA . LEU A 1 102 ? 8.555 25.328 0.512 1 98.38 102 LEU A CA 1
ATOM 825 C C . LEU A 1 102 ? 9.68 26.047 -0.223 1 98.38 102 LEU A C 1
ATOM 827 O O . LEU A 1 102 ? 10.258 27 0.303 1 98.38 102 LEU A O 1
ATOM 831 N N . ASP A 1 103 ? 9.922 25.625 -1.434 1 98.19 103 ASP A N 1
ATOM 832 C CA . ASP A 1 103 ? 10.961 26.25 -2.246 1 98.19 103 ASP A CA 1
ATOM 833 C C . ASP A 1 103 ? 10.641 27.719 -2.51 1 98.19 103 ASP A C 1
ATOM 835 O O . ASP A 1 103 ? 11.531 28.578 -2.432 1 98.19 103 ASP A O 1
ATOM 839 N N . ALA A 1 104 ? 9.438 27.984 -2.789 1 98.31 104 ALA A N 1
ATOM 840 C CA . ALA A 1 104 ? 9.008 29.359 -3.061 1 98.31 104 ALA A CA 1
ATOM 841 C C . ALA A 1 104 ? 9.234 30.266 -1.848 1 98.31 104 ALA A C 1
ATOM 843 O O . ALA A 1 104 ? 9.484 31.453 -1.993 1 98.31 104 ALA A O 1
ATOM 844 N N . PHE A 1 105 ? 9.18 29.719 -0.627 1 98.12 105 PHE A N 1
ATOM 845 C CA . PHE A 1 105 ? 9.328 30.484 0.602 1 98.12 105 PHE A CA 1
ATOM 846 C C . PHE A 1 105 ? 10.766 30.438 1.1 1 98.12 105 PHE A C 1
ATOM 848 O O . PHE A 1 105 ? 11.086 31 2.146 1 98.12 105 PHE A O 1
ATOM 855 N N . GLY A 1 106 ? 11.609 29.703 0.345 1 97.56 106 GLY A N 1
ATOM 856 C CA . GLY A 1 106 ? 13.008 29.578 0.739 1 97.56 106 GLY A CA 1
ATOM 857 C C . GLY A 1 106 ? 13.203 28.688 1.96 1 97.56 106 GLY A C 1
ATOM 858 O O . GLY A 1 106 ? 14.172 28.859 2.703 1 97.56 106 GLY A O 1
ATOM 859 N N . LEU A 1 107 ? 12.273 27.812 2.195 1 97.94 107 LEU A N 1
ATOM 860 C CA . LEU A 1 107 ? 12.352 26.906 3.334 1 97.94 107 LEU A CA 1
ATOM 861 C C . LEU A 1 107 ? 12.969 25.578 2.926 1 97.94 107 LEU A C 1
ATOM 863 O O . LEU A 1 107 ? 12.523 24.953 1.959 1 97.94 107 LEU A O 1
ATOM 867 N N . GLU A 1 108 ? 13.969 25.125 3.648 1 95.56 108 GLU A N 1
ATOM 868 C CA . GLU A 1 108 ? 14.695 23.906 3.344 1 95.56 108 GLU A CA 1
ATOM 869 C C . GLU A 1 108 ? 14.523 22.875 4.457 1 95.56 108 GLU A C 1
ATOM 871 O O . GLU A 1 108 ? 15.133 22.984 5.52 1 95.56 108 GLU A O 1
ATOM 876 N N . PRO A 1 109 ? 13.797 21.828 4.152 1 95.44 109 PRO A N 1
ATOM 877 C CA . PRO A 1 109 ? 13.539 20.844 5.195 1 95.44 109 PRO A CA 1
ATOM 878 C C . PRO A 1 109 ? 14.812 20.156 5.688 1 95.44 109 PRO A C 1
ATOM 880 O O . PRO A 1 109 ? 14.883 19.719 6.844 1 95.44 109 PRO A O 1
ATOM 883 N N . SER A 1 110 ? 15.844 20.047 4.887 1 92.5 110 SER A N 1
ATOM 884 C CA . SER A 1 110 ? 17.062 19.344 5.254 1 92.5 110 SER A CA 1
ATOM 885 C C . SER A 1 110 ? 17.781 20.031 6.406 1 92.5 110 SER A C 1
ATOM 887 O O . SER A 1 110 ? 18.547 19.406 7.141 1 92.5 110 SER A O 1
ATOM 889 N N . ILE A 1 111 ? 17.516 21.328 6.66 1 93.56 111 ILE A N 1
ATOM 890 C CA . ILE A 1 111 ? 18.219 22.078 7.695 1 93.56 111 ILE A CA 1
ATOM 891 C C . ILE A 1 111 ? 17.359 22.141 8.961 1 93.56 111 ILE A C 1
ATOM 893 O O . ILE A 1 111 ? 17.781 22.719 9.969 1 93.56 111 ILE A O 1
ATOM 897 N N . GLN A 1 112 ? 16.141 21.641 8.914 1 94 112 GLN A N 1
ATOM 898 C CA . GLN A 1 112 ? 15.242 21.562 10.062 1 94 112 GLN A CA 1
ATOM 899 C C . GLN A 1 112 ? 14.719 20.141 10.242 1 94 112 GLN A C 1
ATOM 901 O O . GLN A 1 112 ? 13.609 19.812 9.812 1 94 112 GLN A O 1
ATOM 906 N N . PRO A 1 113 ? 15.453 19.359 10.93 1 95.44 113 PRO A N 1
ATOM 907 C CA . PRO A 1 113 ? 15.031 17.969 11.109 1 95.44 113 PRO A CA 1
ATOM 908 C C . PRO A 1 113 ? 13.68 17.844 11.812 1 95.44 113 PRO A C 1
ATOM 910 O O . PRO A 1 113 ? 13.242 18.781 12.477 1 95.44 113 PRO A O 1
ATOM 913 N N . PRO A 1 114 ? 13.047 16.703 11.648 1 97.81 114 PRO A N 1
ATOM 914 C CA . PRO A 1 114 ? 11.758 16.531 12.328 1 97.81 114 PRO A CA 1
ATOM 915 C C . PRO A 1 114 ? 11.883 16.594 13.844 1 97.81 114 PRO A C 1
ATOM 917 O O . PRO A 1 114 ? 12.836 16.062 14.422 1 97.81 114 PRO A O 1
ATOM 920 N N . LEU A 1 115 ? 10.953 17.297 14.469 1 97.75 115 LEU A N 1
ATOM 921 C CA . LEU A 1 115 ? 10.812 17.281 15.922 1 97.75 115 LEU A CA 1
ATOM 922 C C . LEU A 1 115 ? 10.406 15.898 16.406 1 97.75 115 LEU A C 1
ATOM 924 O O . LEU A 1 115 ? 9.961 15.055 15.625 1 97.75 115 LEU A O 1
ATOM 928 N N . ALA A 1 116 ? 10.609 15.641 17.688 1 97.81 116 ALA A N 1
ATOM 929 C CA . ALA A 1 116 ? 10.195 14.367 18.281 1 97.81 116 ALA A CA 1
ATOM 930 C C . ALA A 1 116 ? 8.703 14.125 18.078 1 97.81 116 ALA A C 1
ATOM 932 O O . ALA A 1 116 ? 8.289 12.992 17.797 1 97.81 116 ALA A O 1
ATOM 933 N N . GLU A 1 117 ? 7.898 15.164 18.172 1 98.5 117 GLU A N 1
ATOM 934 C CA . GLU A 1 117 ? 6.449 15.062 18.031 1 98.5 117 GLU A CA 1
ATOM 935 C C . GLU A 1 117 ? 6.062 14.789 16.578 1 98.5 117 GLU A C 1
ATOM 937 O O . GLU A 1 117 ? 5.09 14.078 16.312 1 98.5 117 GLU A O 1
ATOM 942 N N . THR A 1 118 ? 6.859 15.383 15.617 1 98.5 118 THR A N 1
ATOM 943 C CA . THR A 1 118 ? 6.645 15.086 14.203 1 98.5 118 THR A CA 1
ATOM 944 C C . THR A 1 118 ? 6.945 13.617 13.914 1 98.5 118 THR A C 1
ATOM 946 O O . THR A 1 118 ? 6.145 12.93 13.273 1 98.5 118 THR A O 1
ATOM 949 N N . THR A 1 119 ? 8.008 13.148 14.492 1 98.31 119 THR A N 1
ATOM 950 C CA . THR A 1 119 ? 8.406 11.758 14.32 1 98.31 119 THR A CA 1
ATOM 951 C C . THR A 1 119 ? 7.371 10.812 14.93 1 98.31 119 THR A C 1
ATOM 953 O O . THR A 1 119 ? 7.035 9.789 14.336 1 98.31 119 THR A O 1
ATOM 956 N N . ALA A 1 120 ? 6.898 11.172 16.062 1 98.62 120 ALA A N 1
ATOM 957 C CA . ALA A 1 120 ? 5.887 10.359 16.734 1 98.62 120 ALA A CA 1
ATOM 958 C C . ALA A 1 120 ? 4.602 10.297 15.914 1 98.62 120 ALA A C 1
ATOM 960 O O . ALA A 1 120 ? 3.961 9.242 15.828 1 98.62 120 ALA A O 1
ATOM 961 N N . LEU A 1 121 ? 4.199 11.406 15.344 1 98.75 121 LEU A N 1
ATOM 962 C CA . LEU A 1 121 ? 3.002 11.453 14.516 1 98.75 121 LEU A CA 1
ATOM 963 C C . LEU A 1 121 ? 3.137 10.516 13.32 1 98.75 121 LEU A C 1
ATOM 965 O O . LEU A 1 121 ? 2.225 9.734 13.031 1 98.75 121 LEU A O 1
ATOM 969 N N . VAL A 1 122 ? 4.273 10.531 12.633 1 98.44 122 VAL A N 1
ATOM 970 C CA . VAL A 1 122 ? 4.543 9.664 11.484 1 98.44 122 VAL A CA 1
ATOM 971 C C . VAL A 1 122 ? 4.523 8.203 11.93 1 98.44 122 VAL A C 1
ATOM 973 O O . VAL A 1 122 ? 3.857 7.375 11.305 1 98.44 122 VAL A O 1
ATOM 976 N N . ARG A 1 123 ? 5.203 7.953 13.031 1 98.12 123 ARG A N 1
ATOM 977 C CA . ARG A 1 123 ? 5.309 6.59 13.539 1 98.12 123 ARG A CA 1
ATOM 978 C C . ARG A 1 123 ? 3.941 6.039 13.922 1 98.12 123 ARG A C 1
ATOM 980 O O . ARG A 1 123 ? 3.611 4.898 13.594 1 98.12 123 ARG A O 1
ATOM 987 N N . ASN A 1 124 ? 3.207 6.816 14.617 1 98.75 124 ASN A N 1
ATOM 988 C CA . ASN A 1 124 ? 1.88 6.387 15.047 1 98.75 124 ASN A CA 1
ATOM 989 C C . ASN A 1 124 ? 0.967 6.125 13.852 1 98.75 124 ASN A C 1
ATOM 991 O O . ASN A 1 124 ? 0.239 5.129 13.828 1 98.75 124 ASN A O 1
ATOM 995 N N . MET A 1 125 ? 1.004 6.984 12.875 1 98.75 125 MET A N 1
ATOM 996 C CA . MET A 1 125 ? 0.188 6.805 11.672 1 98.75 125 MET A CA 1
ATOM 997 C C . MET A 1 125 ? 0.556 5.512 10.953 1 98.75 125 MET A C 1
ATOM 999 O O . MET A 1 125 ? -0.32 4.711 10.625 1 98.75 125 MET A O 1
ATOM 1003 N N . LEU A 1 126 ? 1.838 5.297 10.766 1 98.19 126 LEU A N 1
ATOM 1004 C CA . LEU A 1 126 ? 2.283 4.094 10.07 1 98.19 126 LEU A CA 1
ATOM 1005 C C . LEU A 1 126 ? 1.895 2.842 10.852 1 98.19 126 LEU A C 1
ATOM 1007 O O . LEU A 1 126 ? 1.434 1.858 10.266 1 98.19 126 LEU A O 1
ATOM 1011 N N . ARG A 1 127 ? 2.1 2.891 12.164 1 98.25 127 ARG A N 1
ATOM 1012 C CA . ARG A 1 127 ? 1.759 1.751 13.016 1 98.25 127 ARG A CA 1
ATOM 1013 C C . ARG A 1 127 ? 0.273 1.419 12.914 1 98.25 127 ARG A C 1
ATOM 1015 O O . ARG A 1 127 ? -0.097 0.26 12.719 1 98.25 127 ARG A O 1
ATOM 1022 N N . LEU A 1 128 ? -0.55 2.371 13.016 1 98.81 128 LEU A N 1
ATOM 1023 C CA . LEU A 1 128 ? -1.993 2.164 13.023 1 98.81 128 LEU A CA 1
ATOM 1024 C C . LEU A 1 128 ? -2.488 1.728 11.648 1 98.81 128 LEU A C 1
ATOM 1026 O O . LEU A 1 128 ? -3.314 0.818 11.539 1 98.81 128 LEU A O 1
ATOM 1030 N N . CYS A 1 129 ? -1.982 2.342 10.57 1 98.56 129 CYS A N 1
ATOM 1031 C CA . CYS A 1 129 ? -2.391 1.975 9.219 1 98.56 129 CYS A CA 1
ATOM 1032 C C . CYS A 1 129 ? -1.928 0.564 8.875 1 98.56 129 CYS A C 1
ATOM 1034 O O . CYS A 1 129 ? -2.506 -0.087 8.008 1 98.56 129 CYS A O 1
ATOM 1036 N N . SER A 1 130 ? -0.896 0.077 9.586 1 97.56 130 SER A N 1
ATOM 1037 C CA . SER A 1 130 ? -0.34 -1.244 9.305 1 97.56 130 SER A CA 1
ATOM 1038 C C . SER A 1 130 ? -1.049 -2.322 10.117 1 97.56 130 SER A C 1
ATOM 1040 O O . SER A 1 130 ? -0.74 -3.51 9.992 1 97.56 130 SER A O 1
ATOM 1042 N N . ASP A 1 131 ? -1.978 -1.897 10.961 1 97.75 131 ASP A N 1
ATOM 1043 C CA . ASP A 1 131 ? -2.693 -2.879 11.766 1 97.75 131 ASP A CA 1
ATOM 1044 C C . ASP A 1 131 ? -3.469 -3.855 10.891 1 97.75 131 ASP A C 1
ATOM 1046 O O . ASP A 1 131 ? -4.031 -3.465 9.867 1 97.75 131 ASP A O 1
ATOM 1050 N N . SER A 1 132 ? -3.539 -5.129 11.32 1 95.38 132 SER A N 1
ATOM 1051 C CA . SER A 1 132 ? -4.215 -6.152 10.531 1 95.38 132 SER A CA 1
ATOM 1052 C C . SER A 1 132 ? -5.723 -5.91 10.484 1 95.38 132 SER A C 1
ATOM 1054 O O . SER A 1 132 ? -6.41 -6.402 9.594 1 95.38 132 SER A O 1
ATOM 1056 N N . ASP A 1 133 ? -6.246 -5.293 11.523 1 96.88 133 ASP A N 1
ATOM 1057 C CA . ASP A 1 133 ? -7.637 -4.848 11.492 1 96.88 133 ASP A CA 1
ATOM 1058 C C . ASP A 1 133 ? -7.773 -3.523 10.75 1 96.88 133 ASP A C 1
ATOM 1060 O O . ASP A 1 133 ? -7.367 -2.475 11.25 1 96.88 133 ASP A O 1
ATOM 1064 N N . PRO A 1 134 ? -8.422 -3.559 9.555 1 97.12 134 PRO A N 1
ATOM 1065 C CA . PRO A 1 134 ? -8.461 -2.346 8.727 1 97.12 134 PRO A CA 1
ATOM 1066 C C . PRO A 1 134 ? -9.211 -1.2 9.406 1 97.12 134 PRO A C 1
ATOM 1068 O O . PRO A 1 134 ? -9 -0.034 9.062 1 97.12 134 PRO A O 1
ATOM 1071 N N . LEU A 1 135 ? -10.055 -1.482 10.383 1 98 135 LEU A N 1
ATOM 1072 C CA . LEU A 1 135 ? -10.789 -0.423 11.07 1 98 135 LEU A CA 1
ATOM 1073 C C . LEU A 1 135 ? -9.836 0.474 11.859 1 98 135 LEU A C 1
ATOM 1075 O O . LEU A 1 135 ? -10.094 1.669 12.016 1 98 135 LEU A O 1
ATOM 1079 N N . VAL A 1 136 ? -8.75 -0.103 12.336 1 98.56 136 VAL A N 1
ATOM 1080 C CA . VAL A 1 136 ? -7.75 0.688 13.039 1 98.56 136 VAL A CA 1
ATOM 1081 C C . VAL A 1 136 ? -7.125 1.702 12.094 1 98.56 136 VAL A C 1
ATOM 1083 O O . VAL A 1 136 ? -7.102 2.902 12.375 1 98.56 136 VAL A O 1
ATOM 1086 N N . GLY A 1 137 ? -6.707 1.213 10.938 1 98.69 137 GLY A N 1
ATOM 1087 C CA . GLY A 1 137 ? -6.121 2.102 9.953 1 98.69 137 GLY A CA 1
ATOM 1088 C C . GLY A 1 137 ? -7.098 3.129 9.414 1 98.69 137 GLY A C 1
ATOM 1089 O O . GLY A 1 137 ? -6.734 4.285 9.188 1 98.69 137 GLY A O 1
ATOM 1090 N N . LEU A 1 138 ? -8.312 2.713 9.195 1 98.44 138 LEU A N 1
ATOM 1091 C CA . LEU A 1 138 ? -9.352 3.621 8.727 1 98.44 138 LEU A CA 1
ATOM 1092 C C . LEU A 1 138 ? -9.633 4.707 9.758 1 98.44 138 LEU A C 1
ATOM 1094 O O . LEU A 1 138 ? -9.859 5.867 9.406 1 98.44 138 LEU A O 1
ATOM 1098 N N . GLY A 1 139 ? -9.656 4.332 11.008 1 98.19 139 GLY A N 1
ATOM 1099 C CA . GLY A 1 139 ? -9.797 5.332 12.055 1 98.19 139 GLY A CA 1
ATOM 1100 C C . GLY A 1 139 ? -8.688 6.367 12.047 1 98.19 139 GLY A C 1
ATOM 1101 O O . GLY A 1 139 ? -8.953 7.566 12.156 1 98.19 139 GLY A O 1
ATOM 1102 N N . ALA A 1 140 ? -7.543 5.883 11.883 1 98.62 140 ALA A N 1
ATOM 1103 C CA . ALA A 1 140 ? -6.375 6.762 11.914 1 98.62 140 ALA A CA 1
ATOM 1104 C C . ALA A 1 140 ? -6.34 7.668 10.688 1 98.62 140 ALA A C 1
ATOM 1106 O O . ALA A 1 140 ? -6.309 8.898 10.82 1 98.62 140 ALA A O 1
ATOM 1107 N N . LEU A 1 141 ? -6.441 7.098 9.531 1 98.25 141 LEU A N 1
ATOM 1108 C CA . LEU A 1 141 ? -6.211 7.836 8.289 1 98.25 141 LEU A CA 1
ATOM 1109 C C . LEU A 1 141 ? -7.449 8.633 7.891 1 98.25 141 LEU A C 1
ATOM 1111 O O . LEU A 1 141 ? -7.344 9.781 7.461 1 98.25 141 LEU A O 1
ATOM 1115 N N . CYS A 1 142 ? -8.586 8.055 7.965 1 97.19 142 CYS A N 1
ATOM 1116 C CA . CYS A 1 142 ? -9.812 8.75 7.574 1 97.19 142 CYS A CA 1
ATOM 1117 C C . CYS A 1 142 ? -10.219 9.773 8.633 1 97.19 142 CYS A C 1
ATOM 1119 O O . CYS A 1 142 ? -10.18 10.977 8.383 1 97.19 142 CYS A O 1
ATOM 1121 N N . LEU A 1 143 ? -10.484 9.297 9.836 1 96.38 143 LEU A N 1
ATOM 1122 C CA . LEU A 1 143 ? -11.047 10.164 10.867 1 96.38 143 LEU A CA 1
ATOM 1123 C C . LEU A 1 143 ? -9.961 11.023 11.5 1 96.38 143 LEU A C 1
ATOM 1125 O O . LEU A 1 143 ? -10.18 12.211 11.773 1 96.38 143 LEU A O 1
ATOM 1129 N N . GLY A 1 144 ? -8.828 10.516 11.648 1 96.62 144 GLY A N 1
ATOM 1130 C CA . GLY A 1 144 ? -7.754 11.219 12.336 1 96.62 144 GLY A CA 1
ATOM 1131 C C . GLY A 1 144 ? -7 12.172 11.43 1 96.62 144 GLY A C 1
ATOM 1132 O O . GLY A 1 144 ? -6.238 13.023 11.898 1 96.62 144 GLY A O 1
ATOM 1133 N N . ALA A 1 145 ? -7.215 12.039 10.133 1 95.75 145 ALA A N 1
ATOM 1134 C CA . ALA A 1 145 ? -6.43 12.867 9.227 1 95.75 145 ALA A CA 1
ATOM 1135 C C . ALA A 1 145 ? -7.305 13.438 8.109 1 95.75 145 ALA A C 1
ATOM 1137 O O . ALA A 1 145 ? -7.691 14.609 8.156 1 95.75 145 ALA A O 1
ATOM 1138 N N . GLU A 1 146 ? -7.828 12.664 7.211 1 95.19 146 GLU A N 1
ATOM 1139 C CA . GLU A 1 146 ? -8.484 13.156 6.004 1 95.19 146 GLU A CA 1
ATOM 1140 C C . GLU A 1 146 ? -9.789 13.883 6.336 1 95.19 146 GLU A C 1
ATOM 1142 O O . GLU A 1 146 ? -10.109 14.906 5.727 1 95.19 146 GLU A O 1
ATOM 1147 N N . ALA A 1 147 ? -10.5 13.375 7.234 1 94.06 147 ALA A N 1
ATOM 1148 C CA . ALA A 1 147 ? -11.797 13.953 7.59 1 94.06 147 ALA A CA 1
ATOM 1149 C C . ALA A 1 147 ? -11.625 15.336 8.203 1 94.06 147 ALA A C 1
ATOM 1151 O O . ALA A 1 147 ? -12.477 16.219 8.023 1 94.06 147 ALA A O 1
ATOM 1152 N N . ILE A 1 148 ? -10.562 15.562 8.914 1 94.56 148 ILE A N 1
ATOM 1153 C CA . ILE A 1 148 ? -10.43 16.797 9.664 1 94.56 148 ILE A CA 1
ATOM 1154 C C . ILE A 1 148 ? -9.562 17.797 8.891 1 94.56 148 ILE A C 1
ATOM 1156 O O . ILE A 1 148 ? -9.508 18.969 9.227 1 94.56 148 ILE A O 1
ATOM 1160 N N . VAL A 1 149 ? -8.938 17.406 7.832 1 94.12 149 VAL A N 1
ATOM 1161 C CA . VAL A 1 149 ? -7.926 18.172 7.105 1 94.12 149 VAL A CA 1
ATOM 1162 C C . VAL A 1 149 ? -8.531 19.469 6.594 1 94.12 149 VAL A C 1
ATOM 1164 O O . VAL A 1 149 ? -7.98 20.562 6.816 1 94.12 149 VAL A O 1
ATOM 1167 N N . PRO A 1 150 ? -9.695 19.469 5.934 1 93.69 150 PRO A N 1
ATOM 1168 C CA . PRO A 1 150 ? -10.227 20.75 5.453 1 93.69 150 PRO A CA 1
ATOM 1169 C C . PRO A 1 150 ? -10.453 21.75 6.578 1 93.69 150 PRO A C 1
ATOM 1171 O O . PRO A 1 150 ? -10.156 22.938 6.418 1 93.69 150 PRO A O 1
ATOM 1174 N N . HIS A 1 151 ? -10.891 21.281 7.668 1 93.88 151 HIS A N 1
ATOM 1175 C CA . HIS A 1 151 ? -11.164 22.125 8.828 1 93.88 151 HIS A CA 1
ATOM 1176 C C . HIS A 1 151 ? -9.875 22.719 9.398 1 93.88 151 HIS A C 1
ATOM 1178 O O . HIS A 1 151 ? -9.805 23.922 9.656 1 93.88 151 HIS A O 1
ATOM 1184 N N . VAL A 1 152 ? -8.883 21.906 9.57 1 95.88 152 VAL A N 1
ATOM 1185 C CA . VAL A 1 152 ? -7.605 22.328 10.141 1 95.88 152 VAL A CA 1
ATOM 1186 C C . VAL A 1 152 ? -6.871 23.234 9.164 1 95.88 152 VAL A C 1
ATOM 1188 O O . VAL A 1 152 ? -6.379 24.297 9.555 1 95.88 152 VAL A O 1
ATOM 1191 N N . TYR A 1 153 ? -6.84 22.875 7.883 1 96.75 153 TYR A N 1
ATOM 1192 C CA . TYR A 1 153 ? -6.082 23.609 6.879 1 96.75 153 TYR A CA 1
ATOM 1193 C C . TYR A 1 153 ? -6.695 24.984 6.637 1 96.75 153 TYR A C 1
ATOM 1195 O O . TYR A 1 153 ? -5.98 25.953 6.332 1 96.75 153 TYR A O 1
ATOM 1203 N N . GLN A 1 154 ? -7.984 25.125 6.766 1 96.31 154 GLN A N 1
ATOM 1204 C CA . GLN A 1 154 ? -8.609 26.438 6.629 1 96.31 154 GLN A CA 1
ATOM 1205 C C . GLN A 1 154 ? -8.062 27.422 7.668 1 96.31 154 GLN A C 1
ATOM 1207 O O . GLN A 1 154 ? -7.801 28.578 7.352 1 96.31 154 GLN A O 1
ATOM 1212 N N . GLN A 1 155 ? -7.93 26.969 8.898 1 97.19 155 GLN A N 1
ATOM 1213 C CA . GLN A 1 155 ? -7.395 27.812 9.961 1 97.19 155 GLN A CA 1
ATOM 1214 C C . GLN A 1 155 ? -5.93 28.156 9.711 1 97.19 155 GLN A C 1
ATOM 1216 O O . GLN A 1 155 ? -5.516 29.297 9.891 1 97.19 155 GLN A O 1
ATOM 1221 N N . ILE A 1 156 ? -5.199 27.203 9.266 1 98.19 156 ILE A N 1
ATOM 1222 C CA . ILE A 1 156 ? -3.777 27.391 9.008 1 98.19 156 ILE A CA 1
ATOM 1223 C C . ILE A 1 156 ? -3.596 28.359 7.836 1 98.19 156 ILE A C 1
ATOM 1225 O O . ILE A 1 156 ? -2.748 29.25 7.883 1 98.19 156 ILE A O 1
ATOM 1229 N N . LEU A 1 157 ? -4.418 28.172 6.793 1 98.31 157 LEU A N 1
ATOM 1230 C CA . LEU A 1 157 ? -4.371 29.062 5.637 1 98.31 157 LEU A CA 1
ATOM 1231 C C . LEU A 1 157 ? -4.648 30.516 6.051 1 98.31 157 LEU A C 1
ATOM 1233 O O . LEU A 1 157 ? -3.975 31.438 5.586 1 98.31 157 LEU A O 1
ATOM 1237 N N . THR A 1 158 ? -5.602 30.719 6.934 1 98.12 158 THR A N 1
ATOM 1238 C CA . THR A 1 158 ? -5.887 32.062 7.465 1 98.12 158 THR A CA 1
ATOM 1239 C C . THR A 1 158 ? -4.645 32.656 8.109 1 98.12 158 THR A C 1
ATOM 1241 O O . THR A 1 158 ? -4.305 33.812 7.859 1 98.12 158 THR A O 1
ATOM 1244 N N . GLY A 1 159 ? -3.977 31.859 8.922 1 98.31 159 GLY A N 1
ATOM 1245 C CA . GLY A 1 159 ? -2.752 32.312 9.555 1 98.31 159 GLY A CA 1
ATOM 1246 C C . GLY A 1 159 ? -1.653 32.656 8.57 1 98.31 159 GLY A C 1
ATOM 1247 O O . GLY A 1 159 ? -0.987 33.688 8.703 1 98.31 159 GLY A O 1
ATOM 1248 N N . LEU A 1 160 ? -1.459 31.844 7.57 1 98.75 160 LEU A N 1
ATOM 1249 C CA . LEU A 1 160 ? -0.426 32.031 6.562 1 98.75 160 LEU A CA 1
ATOM 1250 C C . LEU A 1 160 ? -0.682 33.312 5.77 1 98.75 160 LEU A C 1
ATOM 1252 O O . LEU A 1 160 ? 0.231 34.125 5.566 1 98.75 160 LEU A O 1
ATOM 1256 N N . LEU A 1 161 ? -1.918 33.531 5.387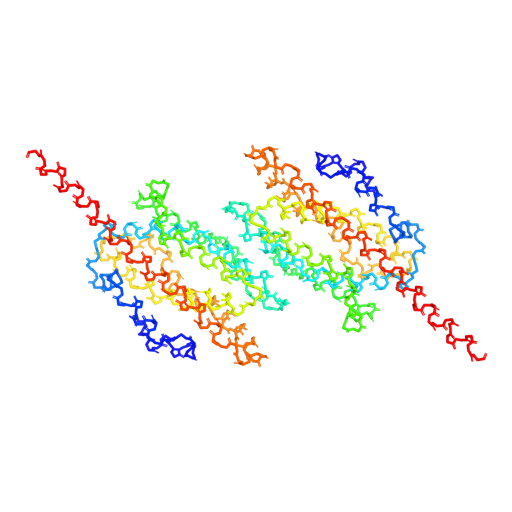 1 98.62 161 LEU A N 1
ATOM 1257 C CA . LEU A 1 161 ? -2.289 34.719 4.625 1 98.62 161 LEU A CA 1
ATOM 1258 C C . LEU A 1 161 ? -2.117 35.969 5.465 1 98.62 161 LEU A C 1
ATOM 1260 O O . LEU A 1 161 ? -1.576 36.969 4.988 1 98.62 161 LEU A O 1
ATOM 1264 N N . SER A 1 162 ? -2.502 35.906 6.703 1 98.44 162 SER A N 1
ATOM 1265 C CA . SER A 1 162 ? -2.379 37.062 7.598 1 98.44 162 SER A CA 1
ATOM 1266 C C . SER A 1 162 ? -0.917 37.438 7.836 1 98.44 162 SER A C 1
ATOM 1268 O O . SER A 1 162 ? -0.586 38.594 8.031 1 98.44 162 SER A O 1
ATOM 1270 N N . ALA A 1 163 ? -0.034 36.438 7.812 1 98.06 163 ALA A N 1
ATOM 1271 C CA . ALA A 1 163 ? 1.393 36.656 8.055 1 98.06 163 ALA A CA 1
ATOM 1272 C C . ALA A 1 163 ? 2.098 37.125 6.781 1 98.06 163 ALA A C 1
ATOM 1274 O O . ALA A 1 163 ? 3.305 37.375 6.793 1 98.06 163 ALA A O 1
ATOM 1275 N N . GLY A 1 164 ? 1.353 37.125 5.66 1 98.12 164 GLY A N 1
ATOM 1276 C CA . GLY A 1 164 ? 1.879 37.781 4.461 1 98.12 164 GLY A CA 1
ATOM 1277 C C . GLY A 1 164 ? 2.453 36.781 3.469 1 98.12 164 GLY A C 1
ATOM 1278 O O . GLY A 1 164 ? 3.105 37.156 2.498 1 98.12 164 GLY A O 1
ATOM 1279 N N . PHE A 1 165 ? 2.275 35.5 3.688 1 98.5 165 PHE A N 1
ATOM 1280 C CA . PHE A 1 165 ? 2.695 34.531 2.67 1 98.5 165 PHE A CA 1
ATOM 1281 C C . PHE A 1 165 ? 1.917 34.75 1.376 1 98.5 165 PHE A C 1
ATOM 1283 O O . PHE A 1 165 ? 0.708 35 1.404 1 98.5 165 PHE A O 1
ATOM 1290 N N . PRO A 1 166 ? 2.562 34.719 0.217 1 98.19 166 PRO A N 1
ATOM 1291 C CA . PRO A 1 166 ? 1.87 34.969 -1.054 1 98.19 166 PRO A CA 1
ATOM 1292 C C . PRO A 1 166 ? 0.843 33.875 -1.37 1 98.19 166 PRO A C 1
ATOM 1294 O O . PRO A 1 166 ? 1.188 32.688 -1.429 1 98.19 166 PRO A O 1
ATOM 1297 N N . GLU A 1 167 ? -0.316 34.281 -1.636 1 97.88 167 GLU A N 1
ATOM 1298 C CA . GLU A 1 167 ? -1.432 33.375 -1.897 1 97.88 167 GLU A CA 1
ATOM 1299 C C . GLU A 1 167 ? -1.125 32.438 -3.068 1 97.88 167 GLU A C 1
ATOM 1301 O O . GLU A 1 167 ? -1.482 31.266 -3.039 1 97.88 167 GLU A O 1
ATOM 1306 N N . ARG A 1 168 ? -0.464 32.844 -4.09 1 97.38 168 ARG A N 1
ATOM 1307 C CA . ARG A 1 168 ? -0.172 32.094 -5.305 1 97.38 168 ARG A CA 1
ATOM 1308 C C . ARG A 1 168 ? 0.666 30.859 -4.992 1 97.38 168 ARG A C 1
ATOM 1310 O O . ARG A 1 168 ? 0.604 29.875 -5.715 1 97.38 168 ARG A O 1
ATOM 1317 N N . ASP A 1 169 ? 1.42 30.922 -3.873 1 98.06 169 ASP A N 1
ATOM 1318 C CA . ASP A 1 169 ? 2.316 29.828 -3.533 1 98.06 169 ASP A CA 1
ATOM 1319 C C . ASP A 1 169 ? 1.672 28.875 -2.518 1 98.06 169 ASP A C 1
ATOM 1321 O O . ASP A 1 169 ? 2.25 27.859 -2.16 1 98.06 169 ASP A O 1
ATOM 1325 N N . LEU A 1 170 ? 0.422 29.219 -2.082 1 98.12 170 LEU A N 1
ATOM 1326 C CA . LEU A 1 170 ? -0.24 28.438 -1.036 1 98.12 170 LEU A CA 1
ATOM 1327 C C . LEU A 1 170 ? -1.272 27.5 -1.635 1 98.12 170 LEU A C 1
ATOM 1329 O O . LEU A 1 170 ? -2.221 27.094 -0.956 1 98.12 170 LEU A O 1
ATOM 1333 N N . THR A 1 171 ? -1.076 26.969 -2.877 1 95.06 171 THR A N 1
ATOM 1334 C CA . THR A 1 171 ? -2.072 26.219 -3.635 1 95.06 171 THR A CA 1
ATOM 1335 C C . THR A 1 171 ? -2.355 24.859 -2.977 1 95.06 171 THR A C 1
ATOM 1337 O O . THR A 1 171 ? -3.43 24.297 -3.162 1 95.06 171 THR A O 1
ATOM 1340 N N . PHE A 1 172 ? -1.396 24.359 -2.242 1 96.25 172 PHE A N 1
ATOM 1341 C CA . PHE A 1 172 ? -1.559 23.078 -1.57 1 96.25 172 PHE A CA 1
ATOM 1342 C C . PHE A 1 172 ? -2.771 23.094 -0.647 1 96.25 172 PHE A C 1
ATOM 1344 O O . PHE A 1 172 ? -3.535 22.125 -0.595 1 96.25 172 PHE A O 1
ATOM 1351 N N . PHE A 1 173 ? -2.973 24.156 0.102 1 96.62 173 PHE A N 1
ATOM 1352 C CA . PHE A 1 173 ? -3.99 24.219 1.144 1 96.62 173 PHE A CA 1
ATOM 1353 C C . PHE A 1 173 ? -5.383 24.328 0.535 1 96.62 173 PHE A C 1
ATOM 1355 O O . PHE A 1 173 ? -6.25 23.484 0.812 1 96.62 173 PHE A O 1
ATOM 1362 N N . PRO A 1 174 ? -5.648 25.234 -0.417 1 95.25 174 PRO A N 1
ATOM 1363 C CA . PRO A 1 174 ? -6.977 25.266 -1.034 1 95.25 174 PRO A CA 1
ATOM 1364 C C . PRO A 1 174 ? -7.328 23.953 -1.738 1 95.25 174 PRO A C 1
ATOM 1366 O O . PRO A 1 174 ? -8.492 23.547 -1.748 1 95.25 174 PRO A O 1
ATOM 1369 N N . MET A 1 175 ? -6.363 23.344 -2.32 1 91.31 175 MET A N 1
ATOM 1370 C CA . MET A 1 175 ? -6.594 22.062 -2.98 1 91.31 175 MET A CA 1
ATOM 1371 C C . MET A 1 175 ? -7.16 21.031 -1.999 1 91.31 175 MET A C 1
ATOM 1373 O O . MET A 1 175 ? -8.07 20.281 -2.342 1 91.31 175 MET A O 1
ATOM 1377 N N . HIS A 1 176 ? -6.66 20.984 -0.782 1 92.88 176 HIS A N 1
ATOM 1378 C CA . HIS A 1 176 ? -7.074 20.016 0.222 1 92.88 176 HIS A CA 1
ATOM 1379 C C . HIS A 1 176 ? -8.328 20.484 0.955 1 92.88 176 HIS A C 1
ATOM 1381 O O . HIS A 1 176 ? -9.055 19.672 1.531 1 92.88 176 HIS A O 1
ATOM 1387 N N . ILE A 1 177 ? -8.578 21.75 0.985 1 93.06 177 ILE A N 1
ATOM 1388 C CA . ILE A 1 177 ? -9.797 22.281 1.598 1 93.06 177 ILE A CA 1
ATOM 1389 C C . ILE A 1 177 ? -10.992 22 0.689 1 93.06 177 ILE A C 1
ATOM 1391 O O . ILE A 1 177 ? -12.062 21.609 1.162 1 93.06 177 ILE A O 1
ATOM 1395 N N . GLU A 1 178 ? -10.805 22.031 -0.611 1 86.31 178 GLU A N 1
ATOM 1396 C CA . GLU A 1 178 ? -11.883 21.875 -1.583 1 86.31 178 GLU A CA 1
ATOM 1397 C C . GLU A 1 178 ? -11.953 20.453 -2.119 1 86.31 178 GLU A C 1
ATOM 1399 O O . GLU A 1 178 ? -13.023 19.969 -2.5 1 86.31 178 GLU A O 1
ATOM 1404 N N . GLY A 1 179 ? -10.82 19.75 -2.229 1 71.88 179 GLY A N 1
ATOM 1405 C CA . GLY A 1 179 ? -10.727 18.5 -2.986 1 71.88 179 GLY A CA 1
ATOM 1406 C C . GLY A 1 179 ? -10.672 17.266 -2.107 1 71.88 179 GLY A C 1
ATOM 1407 O O . GLY A 1 179 ? -10.93 16.156 -2.572 1 71.88 179 GLY A O 1
ATOM 1408 N N . ASP A 1 180 ? -10.445 17.328 -0.918 1 67.25 180 ASP A N 1
ATOM 1409 C CA . ASP A 1 180 ? -10.133 16.125 -0.146 1 67.25 180 ASP A CA 1
ATOM 1410 C C . ASP A 1 180 ? -11.406 15.484 0.407 1 67.25 180 ASP A C 1
ATOM 1412 O O . ASP A 1 180 ? -11.352 14.391 0.968 1 67.25 180 ASP A O 1
ATOM 1416 N N . ASP A 1 181 ? -12.461 15.953 0.04 1 77.31 181 ASP A N 1
ATOM 1417 C CA . ASP A 1 181 ? -13.695 15.344 0.52 1 77.31 181 ASP A CA 1
ATOM 1418 C C . ASP A 1 181 ? -13.906 13.961 -0.093 1 77.31 181 ASP A C 1
ATOM 1420 O O . ASP A 1 181 ? -14.336 13.031 0.591 1 77.31 181 ASP A O 1
ATOM 1424 N N . ASP A 1 182 ? -13.469 13.875 -1.291 1 83.62 182 ASP A N 1
ATOM 1425 C CA . ASP A 1 182 ? -13.672 12.594 -1.968 1 83.62 182 ASP A CA 1
ATOM 1426 C C . ASP A 1 182 ? -12.828 11.5 -1.336 1 83.62 182 ASP A C 1
ATOM 1428 O O . ASP A 1 182 ? -13.281 10.359 -1.194 1 83.62 182 ASP A O 1
ATOM 1432 N N . HIS A 1 183 ? -11.648 11.82 -0.901 1 87.88 183 HIS A N 1
ATOM 1433 C CA . HIS A 1 183 ? -10.766 10.859 -0.252 1 87.88 183 HIS A CA 1
ATOM 1434 C C . HIS A 1 183 ? -11.383 10.32 1.036 1 87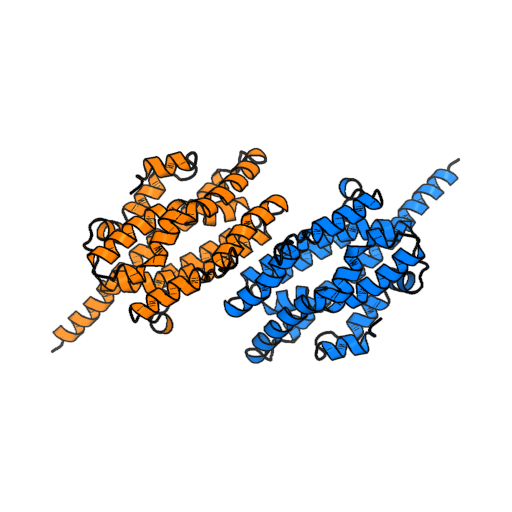.88 183 HIS A C 1
ATOM 1436 O O . HIS A 1 183 ? -11.477 9.109 1.229 1 87.88 183 HIS A O 1
ATOM 1442 N N . ALA A 1 184 ? -11.836 11.305 1.808 1 92.38 184 ALA A N 1
ATOM 1443 C CA . ALA A 1 184 ? -12.422 10.922 3.094 1 92.38 184 ALA A CA 1
ATOM 1444 C C . ALA A 1 184 ? -13.727 10.164 2.9 1 92.38 184 ALA A C 1
ATOM 1446 O O . ALA A 1 184 ? -14.016 9.211 3.637 1 92.38 184 ALA A O 1
ATOM 1447 N N . LEU A 1 185 ? -14.492 10.539 1.926 1 92.88 185 LEU A N 1
ATOM 1448 C CA . LEU A 1 185 ? -15.773 9.898 1.683 1 92.88 185 LEU A CA 1
ATOM 1449 C C . LEU A 1 185 ? -15.586 8.453 1.233 1 92.88 185 LEU A C 1
ATOM 1451 O O . LEU A 1 185 ? -16.359 7.57 1.614 1 92.88 185 LEU A O 1
ATOM 1455 N N . THR A 1 186 ? -14.609 8.227 0.395 1 94.5 186 THR A N 1
ATOM 1456 C CA . THR A 1 186 ? -14.297 6.859 -0.002 1 94.5 186 THR A CA 1
ATOM 1457 C C . THR A 1 186 ? -14.031 5.988 1.223 1 94.5 186 THR A C 1
ATOM 1459 O O . THR A 1 186 ? -14.586 4.895 1.349 1 94.5 186 THR A O 1
ATOM 1462 N N . MET A 1 187 ? -13.234 6.457 2.107 1 96.69 187 MET A N 1
ATOM 1463 C CA . MET A 1 187 ? -12.914 5.691 3.307 1 96.69 187 MET A CA 1
ATOM 1464 C C . MET A 1 187 ? -14.125 5.586 4.227 1 96.69 187 MET A C 1
ATOM 1466 O O . MET A 1 187 ? -14.305 4.578 4.91 1 96.69 187 MET A O 1
ATOM 1470 N N . LYS A 1 188 ? -14.969 6.598 4.191 1 95.75 188 LYS A N 1
ATOM 1471 C CA . LYS A 1 188 ? -16.203 6.535 4.973 1 95.75 188 LYS A CA 1
ATOM 1472 C C . LYS A 1 188 ? -17.078 5.363 4.527 1 95.75 188 LYS A C 1
ATOM 1474 O O . LYS A 1 188 ? -17.641 4.652 5.363 1 95.75 188 LYS A O 1
ATOM 1479 N N . HIS A 1 189 ? -17.172 5.207 3.281 1 95.62 189 HIS A N 1
ATOM 1480 C CA . HIS A 1 189 ? -17.969 4.105 2.754 1 95.62 189 HIS A CA 1
ATOM 1481 C C . HIS A 1 189 ? -17.406 2.758 3.178 1 95.62 189 HIS A C 1
ATOM 1483 O O . HIS A 1 189 ? -18.141 1.836 3.512 1 95.62 189 HIS A O 1
ATOM 1489 N N . ILE A 1 190 ? -16.125 2.645 3.133 1 96.88 190 ILE A N 1
ATOM 1490 C CA . ILE A 1 190 ? -15.477 1.411 3.559 1 96.88 190 ILE A CA 1
ATOM 1491 C C . ILE A 1 190 ? -15.75 1.166 5.039 1 96.88 190 ILE A C 1
ATOM 1493 O O . ILE A 1 190 ? -16.062 0.043 5.441 1 96.88 190 ILE A O 1
ATOM 1497 N N . ILE A 1 191 ? -15.656 2.223 5.832 1 96.94 191 ILE A N 1
ATOM 1498 C CA . ILE A 1 191 ? -15.93 2.137 7.262 1 96.94 191 ILE A CA 1
ATOM 1499 C C . ILE A 1 191 ? -17.359 1.642 7.488 1 96.94 191 ILE A C 1
ATOM 1501 O O . ILE A 1 191 ? -17.578 0.72 8.273 1 96.94 191 ILE A O 1
ATOM 1505 N N . GLU A 1 192 ? -18.266 2.244 6.801 1 95.12 192 GLU A N 1
ATOM 1506 C CA . GLU A 1 192 ? -19.672 1.874 6.957 1 95.12 192 GLU A CA 1
ATOM 1507 C C . GLU A 1 192 ? -19.891 0.408 6.598 1 95.12 192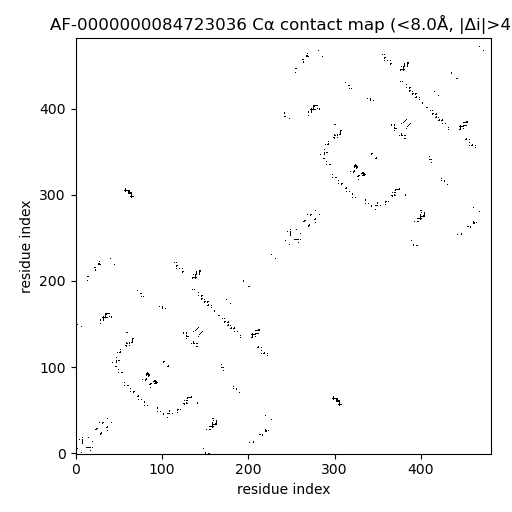 GLU A C 1
ATOM 1509 O O . GLU A 1 192 ? -20.625 -0.303 7.297 1 95.12 192 GLU A O 1
ATOM 1514 N N . ARG A 1 193 ? -19.312 0.007 5.578 1 94.56 193 ARG A N 1
ATOM 1515 C CA . ARG A 1 193 ? -19.422 -1.394 5.184 1 94.56 193 ARG A CA 1
ATOM 1516 C C . ARG A 1 193 ? -18.844 -2.311 6.25 1 94.56 193 ARG A C 1
ATOM 1518 O O . ARG A 1 193 ? -19.469 -3.301 6.637 1 94.56 193 ARG A O 1
ATOM 1525 N N . GLU A 1 194 ? -17.641 -2.004 6.664 1 95.5 194 GLU A N 1
ATOM 1526 C CA . GLU A 1 194 ? -16.969 -2.809 7.688 1 95.5 194 GLU A CA 1
ATOM 1527 C C . GLU A 1 194 ? -17.812 -2.873 8.961 1 95.5 194 GLU A C 1
ATOM 1529 O O . GLU A 1 194 ? -17.938 -3.936 9.57 1 95.5 194 GLU A O 1
ATOM 1534 N N . LEU A 1 195 ? -18.375 -1.769 9.359 1 94.62 195 LEU A N 1
ATOM 1535 C CA . LEU A 1 195 ? -19.109 -1.694 10.617 1 94.62 195 LEU A CA 1
ATOM 1536 C C . LEU A 1 195 ? -20.469 -2.395 10.492 1 94.62 195 LEU A C 1
ATOM 1538 O O . LEU A 1 195 ? -21.031 -2.848 11.492 1 94.62 195 LEU A O 1
ATOM 1542 N N . ALA A 1 196 ? -20.969 -2.414 9.297 1 94.38 196 ALA A N 1
ATOM 1543 C CA . ALA A 1 196 ? -22.188 -3.176 9.086 1 94.38 196 ALA A CA 1
ATOM 1544 C C . ALA A 1 196 ? -21.984 -4.652 9.406 1 94.38 196 ALA A C 1
ATOM 1546 O O . ALA A 1 196 ? -22.875 -5.305 9.961 1 94.38 196 ALA A O 1
ATOM 1547 N N . GLU A 1 197 ? -20.828 -5.152 9.117 1 93.12 197 GLU A N 1
ATOM 1548 C CA . GLU A 1 197 ? -20.5 -6.559 9.352 1 93.12 197 GLU A CA 1
ATOM 1549 C C . GLU A 1 197 ? -20.016 -6.785 10.773 1 93.12 197 GLU A C 1
ATOM 1551 O O . GLU A 1 197 ? -20.109 -7.895 11.297 1 93.12 197 GLU A O 1
ATOM 1556 N N . ARG A 1 198 ? -19.422 -5.758 11.391 1 94.56 198 ARG A N 1
ATOM 1557 C CA . ARG A 1 198 ? -18.844 -5.832 12.727 1 94.56 198 ARG A CA 1
ATOM 1558 C C . ARG A 1 198 ? -19.281 -4.652 13.586 1 94.56 198 ARG A C 1
ATOM 1560 O O . ARG A 1 198 ? -18.453 -3.863 14.047 1 94.56 198 ARG A O 1
ATOM 1567 N N . PRO A 1 199 ? -20.547 -4.504 13.977 1 89 199 PRO A N 1
ATOM 1568 C CA . PRO A 1 199 ? -21.094 -3.324 14.648 1 89 199 PRO A CA 1
ATOM 1569 C C . PRO A 1 199 ? -20.422 -3.043 15.984 1 89 199 PRO A C 1
ATOM 1571 O O . PRO A 1 199 ? -20.359 -1.89 16.422 1 89 199 PRO A O 1
ATOM 1574 N N . GLY A 1 200 ? -19.828 -3.943 16.625 1 92.06 200 GLY A N 1
ATOM 1575 C CA . GLY A 1 200 ? -19.203 -3.762 17.922 1 92.06 200 GLY A CA 1
ATOM 1576 C C . GLY A 1 200 ? -17.797 -3.219 17.844 1 92.06 200 GLY A C 1
ATOM 1577 O O . GLY A 1 200 ? -17.156 -2.994 18.875 1 92.06 200 GLY A O 1
ATOM 1578 N N . LYS A 1 201 ? -17.359 -2.803 16.641 1 94.62 201 LYS A N 1
ATOM 1579 C CA . LYS A 1 201 ? -15.953 -2.434 16.469 1 94.62 201 LYS A CA 1
ATOM 1580 C C . LYS A 1 201 ? -15.805 -0.926 16.281 1 94.62 201 LYS A C 1
ATOM 1582 O O . LYS A 1 201 ? -14.719 -0.443 15.961 1 94.62 201 LYS A O 1
ATOM 1587 N N . ARG A 1 202 ? -16.844 -0.138 16.562 1 94.44 202 ARG A N 1
ATOM 1588 C CA . ARG A 1 202 ? -16.781 1.315 16.453 1 94.44 202 ARG A CA 1
ATOM 1589 C C . ARG A 1 202 ? -15.734 1.9 17.391 1 94.44 202 ARG A C 1
ATOM 1591 O O . ARG A 1 202 ? -15.078 2.889 17.062 1 94.44 202 ARG A O 1
ATOM 1598 N N . ASP A 1 203 ? -15.609 1.301 18.516 1 95.06 203 ASP A N 1
ATOM 1599 C CA . ASP A 1 203 ? -14.672 1.809 19.516 1 95.06 203 ASP A CA 1
ATOM 1600 C C . ASP A 1 203 ? -13.227 1.687 19.031 1 95.06 203 ASP A C 1
ATOM 1602 O O . ASP A 1 203 ? -12.383 2.525 19.359 1 95.06 203 ASP A O 1
ATOM 1606 N N . VAL A 1 204 ? -12.961 0.629 18.281 1 96.44 204 VAL A N 1
ATOM 1607 C CA . VAL A 1 204 ? -11.625 0.42 17.719 1 96.44 204 VAL A CA 1
ATOM 1608 C C . VAL A 1 204 ? -11.273 1.553 16.766 1 96.44 204 VAL A C 1
ATOM 1610 O O . VAL A 1 204 ? -10.18 2.107 16.812 1 96.44 204 VAL A O 1
ATOM 1613 N N . LEU A 1 205 ? -12.203 1.895 15.953 1 96.31 205 LEU A N 1
ATOM 1614 C CA . LEU A 1 205 ? -12.078 2.984 14.992 1 96.31 205 LEU A CA 1
ATOM 1615 C C . LEU A 1 205 ? -11.875 4.316 15.703 1 96.31 205 LEU A C 1
ATOM 1617 O O . LEU A 1 205 ? -10.961 5.074 15.367 1 96.31 205 LEU A O 1
ATOM 1621 N N . ARG A 1 206 ? -12.641 4.566 16.688 1 96.12 206 ARG A N 1
ATOM 1622 C CA . ARG A 1 206 ? -12.602 5.828 17.422 1 96.12 206 ARG A CA 1
ATOM 1623 C C . ARG A 1 206 ? -11.289 5.98 18.188 1 96.12 206 ARG A C 1
ATOM 1625 O O . ARG A 1 206 ? -10.719 7.07 18.234 1 96.12 206 ARG A O 1
ATOM 1632 N N . ALA A 1 207 ? -10.883 4.902 18.781 1 97.5 207 ALA A N 1
ATOM 1633 C CA . ALA A 1 207 ? -9.641 4.941 19.547 1 97.5 207 ALA A CA 1
ATOM 1634 C C . ALA A 1 207 ? -8.453 5.297 18.656 1 97.5 207 ALA A C 1
ATOM 1636 O O . ALA A 1 207 ? -7.578 6.07 19.062 1 97.5 207 ALA A O 1
ATOM 1637 N N . ALA A 1 208 ? -8.43 4.75 17.469 1 98.44 208 ALA A N 1
ATOM 1638 C CA . ALA A 1 208 ? -7.348 5.055 16.531 1 98.44 208 ALA A CA 1
ATOM 1639 C C . ALA A 1 208 ? -7.395 6.516 16.109 1 98.44 208 ALA A C 1
ATOM 1641 O O . ALA A 1 208 ? -6.359 7.188 16.047 1 98.44 208 ALA A O 1
ATOM 1642 N N . ALA A 1 209 ? -8.57 7.004 15.797 1 97.94 209 ALA A N 1
ATOM 1643 C CA . ALA A 1 209 ? -8.742 8.414 15.453 1 97.94 209 ALA A CA 1
ATOM 1644 C C . ALA A 1 209 ? -8.242 9.32 16.562 1 97.94 209 ALA A C 1
ATOM 1646 O O . ALA A 1 209 ? -7.508 10.281 16.312 1 97.94 209 ALA A O 1
ATOM 1647 N N . GLU A 1 210 ? -8.609 9 17.766 1 97.56 210 GLU A N 1
ATOM 1648 C CA . GLU A 1 210 ? -8.234 9.789 18.922 1 97.56 210 GLU A CA 1
ATOM 1649 C C . GLU A 1 210 ? -6.715 9.82 19.109 1 97.56 210 GLU A C 1
ATOM 1651 O O . GLU A 1 210 ? -6.141 10.859 19.438 1 97.56 210 GLU A O 1
ATOM 1656 N N . GLU A 1 211 ? -6.117 8.68 18.922 1 98.38 211 GLU A N 1
ATOM 1657 C CA . GLU A 1 211 ? -4.664 8.617 19.062 1 98.38 211 GLU A CA 1
ATOM 1658 C C . GLU A 1 211 ? -3.979 9.562 18.078 1 98.38 211 GLU A C 1
ATOM 1660 O O . GLU A 1 211 ? -3.035 10.273 18.438 1 98.38 211 GLU A O 1
ATOM 1665 N N . ILE A 1 212 ? -4.449 9.633 16.875 1 98.62 212 ILE A N 1
ATOM 1666 C CA . ILE A 1 212 ? -3.824 10.469 15.859 1 98.62 212 ILE A CA 1
ATOM 1667 C C . ILE A 1 212 ? -4.133 11.938 16.141 1 98.62 212 ILE A C 1
ATOM 1669 O O . ILE A 1 212 ? -3.275 12.805 15.969 1 98.62 212 ILE A O 1
ATOM 1673 N N . ILE A 1 213 ? -5.32 12.281 16.578 1 98 213 ILE A N 1
ATOM 1674 C CA . ILE A 1 213 ? -5.684 13.648 16.938 1 98 213 ILE A CA 1
ATOM 1675 C C . ILE A 1 213 ? -4.805 14.141 18.078 1 98 213 ILE A C 1
ATOM 1677 O O . ILE A 1 213 ? -4.305 15.273 18.047 1 98 213 ILE A O 1
ATOM 1681 N N . GLU A 1 214 ? -4.605 13.273 19.047 1 98.25 214 GLU A N 1
ATOM 1682 C CA . GLU A 1 214 ? -3.742 13.648 20.172 1 98.25 214 GLU A CA 1
ATOM 1683 C C . GLU A 1 214 ? -2.299 13.836 19.703 1 98.25 214 GLU A C 1
ATOM 1685 O O . GLU A 1 214 ? -1.611 14.75 20.172 1 98.25 214 GLU A O 1
ATOM 1690 N N . ALA A 1 215 ? -1.845 13 18.844 1 98.56 215 ALA A N 1
ATOM 1691 C CA . ALA A 1 215 ? -0.504 13.164 18.281 1 98.56 215 ALA A CA 1
ATOM 1692 C C . ALA A 1 215 ? -0.385 14.477 17.516 1 98.56 215 ALA A C 1
ATOM 1694 O O . ALA A 1 215 ? 0.653 15.141 17.578 1 98.56 215 ALA A O 1
ATOM 1695 N N . ARG A 1 216 ? -1.411 14.883 16.812 1 98.19 216 ARG A N 1
ATOM 1696 C CA . ARG A 1 216 ? -1.428 16.141 16.078 1 98.19 216 ARG A CA 1
ATOM 1697 C C . ARG A 1 216 ? -1.412 17.328 17.047 1 98.19 216 ARG A C 1
ATOM 1699 O O . ARG A 1 216 ? -0.757 18.344 16.781 1 98.19 216 ARG A O 1
ATOM 1706 N N . ARG A 1 217 ? -2.148 17.203 18.109 1 97.94 217 ARG A N 1
ATOM 1707 C CA . ARG A 1 217 ? -2.115 18.25 19.125 1 97.94 217 ARG A CA 1
ATOM 1708 C C . ARG A 1 217 ? -0.706 18.438 19.688 1 97.94 217 ARG A C 1
ATOM 1710 O O . ARG A 1 217 ? -0.237 19.562 19.828 1 97.94 217 ARG A O 1
ATOM 1717 N N . ALA A 1 218 ? -0.071 17.312 19.984 1 98.06 218 ALA A N 1
ATOM 1718 C CA . ALA A 1 218 ? 1.302 17.375 20.484 1 98.06 218 ALA A CA 1
ATOM 1719 C C . ALA A 1 218 ? 2.232 18 19.453 1 98.06 218 ALA A C 1
ATOM 1721 O O . ALA A 1 218 ? 3.131 18.766 19.797 1 98.06 218 ALA A O 1
ATOM 1722 N N . PHE A 1 219 ? 2.027 17.672 18.234 1 98.25 219 PHE A N 1
ATOM 1723 C CA . PHE A 1 219 ? 2.76 18.25 17.109 1 98.25 219 PHE A CA 1
ATOM 1724 C C . PHE A 1 219 ? 2.611 19.766 17.094 1 98.25 219 PHE A C 1
ATOM 1726 O O . PHE A 1 219 ? 3.604 20.5 17.031 1 98.25 219 PHE A O 1
ATOM 1733 N N . PHE A 1 220 ? 1.425 20.281 17.203 1 97.81 220 PHE A N 1
ATOM 1734 C CA . PHE A 1 220 ? 1.167 21.719 17.188 1 97.81 220 PHE A CA 1
ATOM 1735 C C . PHE A 1 220 ? 1.804 22.391 18.406 1 97.81 220 PHE A C 1
ATOM 1737 O O . PHE A 1 220 ? 2.377 23.469 18.297 1 97.81 220 PHE A O 1
ATOM 1744 N N . ALA A 1 221 ? 1.714 21.75 19.531 1 96.62 221 ALA A N 1
ATOM 1745 C CA . ALA A 1 221 ? 2.277 22.312 20.766 1 96.62 221 ALA A CA 1
ATOM 1746 C C . ALA A 1 221 ? 3.791 22.469 20.656 1 96.62 221 ALA A C 1
ATOM 1748 O O . ALA A 1 221 ? 4.363 23.422 21.172 1 96.62 221 ALA A O 1
ATOM 1749 N N . ALA A 1 222 ? 4.414 21.578 19.953 1 96.62 222 ALA A N 1
ATOM 1750 C CA . ALA A 1 222 ? 5.871 21.547 19.828 1 96.62 222 ALA A CA 1
ATOM 1751 C C . ALA A 1 222 ? 6.371 22.672 18.938 1 96.62 222 ALA A C 1
ATOM 1753 O O . ALA A 1 222 ? 7.527 23.094 19.031 1 96.62 222 ALA A O 1
ATOM 1754 N N . LEU A 1 223 ? 5.551 23.172 18.062 1 95.38 223 LEU A N 1
ATOM 1755 C CA . LEU A 1 223 ? 5.934 24.219 17.125 1 95.38 223 LEU A CA 1
ATOM 1756 C C . LEU A 1 223 ? 6.27 25.516 17.859 1 95.38 223 LEU A C 1
ATOM 1758 O O . LEU A 1 223 ? 7.164 26.266 17.453 1 95.38 223 LEU A O 1
ATOM 1762 N N . SER A 1 224 ? 5.523 25.828 18.953 1 84.69 224 SER A N 1
ATOM 1763 C CA . SER A 1 224 ? 5.676 27.078 19.719 1 84.69 224 SER A CA 1
ATOM 1764 C C . SER A 1 224 ? 6.805 26.969 20.734 1 84.69 224 SER A C 1
ATOM 1766 O O . SER A 1 224 ? 7.457 27.953 21.047 1 84.69 224 SER A O 1
ATOM 1768 N N . ALA A 1 225 ? 6.961 25.766 21.203 1 75.06 225 ALA A N 1
ATOM 1769 C CA . ALA A 1 225 ? 7.984 25.578 22.234 1 75.06 225 ALA A CA 1
ATOM 1770 C C . ALA A 1 225 ? 9.383 25.812 21.672 1 75.06 225 ALA A C 1
ATOM 1772 O O . ALA A 1 225 ? 10.266 26.312 22.375 1 75.06 225 ALA A O 1
ATOM 1773 N N . SER A 1 226 ? 9.57 25.5 20.484 1 64.69 226 SER A N 1
ATOM 1774 C CA . SER A 1 226 ? 10.883 25.625 19.844 1 64.69 226 SER A CA 1
ATOM 1775 C C . SER A 1 226 ? 11.242 27.094 19.641 1 64.69 226 SER A C 1
ATOM 1777 O O . SER A 1 226 ? 12.422 27.453 19.656 1 64.69 226 SER A O 1
ATOM 1779 N N . GLU A 1 227 ? 10.242 27.984 19.453 1 60.22 227 GLU A N 1
ATOM 1780 C CA . GLU A 1 227 ? 10.508 29.422 19.312 1 60.22 227 GLU A CA 1
ATOM 1781 C C . GLU A 1 227 ? 11.008 30.016 20.609 1 60.22 227 GLU A C 1
ATOM 1783 O O . GLU A 1 227 ? 11.898 30.875 20.609 1 60.22 227 GLU A O 1
ATOM 1788 N N . GLU A 1 228 ? 10.391 29.578 21.641 1 56.94 228 GLU A N 1
ATOM 1789 C CA . GLU A 1 228 ? 10.789 30.125 22.938 1 56.94 228 GLU A CA 1
ATOM 1790 C C . GLU A 1 228 ? 12.227 29.734 23.281 1 56.94 228 GLU A C 1
ATOM 1792 O O . GLU A 1 228 ? 12.977 30.516 23.844 1 56.94 228 GLU A O 1
ATOM 1797 N N . GLN A 1 229 ? 12.516 28.5 22.766 1 53.56 229 GLN A N 1
ATOM 1798 C CA . GLN A 1 229 ? 13.875 28.047 23.031 1 53.56 229 GLN A CA 1
ATOM 1799 C C . GLN A 1 229 ? 14.891 28.797 22.172 1 53.56 229 GLN A C 1
ATOM 1801 O O . GLN A 1 229 ? 15.992 29.094 22.625 1 53.56 229 GLN A O 1
ATOM 1806 N N . SER A 1 230 ? 14.445 29.047 20.906 1 51.03 230 SER A N 1
ATOM 1807 C CA . SER A 1 230 ? 15.344 29.812 20.047 1 51.03 230 SER A CA 1
ATOM 1808 C C . SER A 1 230 ? 15.414 31.281 20.484 1 51.03 230 SER A C 1
ATOM 1810 O O . SER A 1 230 ? 16.484 31.891 20.469 1 51.03 230 SER A O 1
ATOM 1812 N N . ALA A 1 231 ? 14.305 31.906 20.875 1 53.16 231 ALA A N 1
ATOM 1813 C CA . ALA A 1 231 ? 14.305 33.281 21.359 1 53.16 231 ALA A CA 1
ATOM 1814 C C . ALA A 1 231 ? 15.031 33.406 22.703 1 53.16 231 ALA A C 1
ATOM 1816 O O . ALA A 1 231 ? 15.719 34.375 22.969 1 53.16 231 ALA A O 1
ATOM 1817 N N . GLY A 1 232 ? 14.781 32.344 23.469 1 46.19 232 GLY A N 1
ATOM 1818 C CA . GLY A 1 232 ? 15.492 32.375 24.734 1 46.19 232 GLY A CA 1
ATOM 1819 C C . GLY A 1 232 ? 17 32.219 24.578 1 46.19 232 GLY A C 1
ATOM 1820 O O . GLY A 1 232 ? 17.766 32.812 25.344 1 46.19 232 GLY A O 1
ATOM 1821 N N . ALA A 1 233 ? 17.422 31.484 23.625 1 55.41 233 ALA A N 1
ATOM 1822 C CA . ALA A 1 233 ? 18.844 31.344 23.375 1 55.41 233 ALA A CA 1
ATOM 1823 C C . ALA A 1 233 ? 19.453 32.625 22.844 1 55.41 233 ALA A C 1
ATOM 1825 O O . ALA A 1 233 ? 20.594 32.969 23.172 1 55.41 233 ALA A O 1
ATOM 1826 N N . SER A 1 234 ? 18.719 33.281 21.969 1 49.16 234 SER A N 1
ATOM 1827 C CA . SER A 1 234 ? 19.188 34.562 21.438 1 49.16 234 SER A CA 1
ATOM 1828 C C . SER A 1 234 ? 19.203 35.625 22.531 1 49.16 234 SER A C 1
ATOM 1830 O O . SER A 1 234 ? 20.141 36.438 22.609 1 49.16 234 SER A O 1
ATOM 1832 N N . ARG A 1 235 ? 18.234 35.719 23.469 1 51 235 ARG A N 1
ATOM 1833 C CA . ARG A 1 235 ? 18.219 36.688 24.562 1 51 235 ARG A CA 1
ATOM 1834 C C . ARG A 1 235 ? 19.328 36.375 25.562 1 51 235 ARG A C 1
ATOM 1836 O O . ARG A 1 235 ? 19.953 37.281 26.094 1 51 235 ARG A O 1
ATOM 1843 N N . ARG A 1 236 ? 19.609 35.156 25.75 1 51.53 236 ARG A N 1
ATOM 1844 C CA . ARG A 1 236 ? 20.688 34.781 26.656 1 51.53 236 ARG A CA 1
ATOM 1845 C C . ARG A 1 236 ? 22.047 35.094 26.031 1 51.53 236 ARG A C 1
ATOM 1847 O O . ARG A 1 236 ? 23 35.469 26.734 1 51.53 236 ARG A O 1
ATOM 1854 N N . ALA A 1 237 ? 22.141 34.969 24.922 1 62.91 237 ALA A N 1
ATOM 1855 C CA . ALA A 1 237 ? 23.391 35.281 24.234 1 62.91 237 ALA A CA 1
ATOM 1856 C C . ALA A 1 237 ? 23.625 36.812 24.188 1 62.91 237 ALA A C 1
ATOM 1858 O O . ALA A 1 237 ? 24.766 37.25 24.062 1 62.91 237 ALA A O 1
ATOM 1859 N N . SER A 1 238 ? 22.594 37.5 24.156 1 53.47 238 SER A N 1
ATOM 1860 C CA . SER A 1 238 ? 22.719 38.969 24.172 1 53.47 238 SER A CA 1
ATOM 1861 C C . SER A 1 238 ? 22.938 39.5 25.594 1 53.47 238 SER A C 1
ATOM 1863 O O . SER A 1 238 ? 23.344 40.625 25.781 1 53.47 238 SER A O 1
ATOM 1865 N N . GLY A 1 239 ? 22.375 38.812 26.516 1 49.47 239 GLY A N 1
ATOM 1866 C CA . GLY A 1 239 ? 22.578 39.281 27.875 1 49.47 239 GLY A CA 1
ATOM 1867 C C . GLY A 1 239 ? 24 39.062 28.375 1 49.47 239 GLY A C 1
ATOM 1868 O O . GLY A 1 239 ? 24.328 39.5 29.484 1 49.47 239 GLY A O 1
ATOM 1869 N N . ALA A 1 240 ? 24.656 38.188 27.844 1 50 240 ALA A N 1
ATOM 1870 C CA . ALA A 1 240 ? 26 37.906 28.359 1 50 240 ALA A CA 1
ATOM 1871 C C . ALA A 1 240 ? 27 38.969 27.891 1 50 240 ALA A C 1
ATOM 1873 O O . ALA A 1 240 ? 28.203 38.812 28.125 1 50 240 ALA A O 1
ATOM 1874 N N . PHE A 1 241 ? 26.562 40 27 1 34.03 241 PHE A N 1
ATOM 1875 C CA . PHE A 1 241 ? 27.625 41 26.953 1 34.03 241 PHE A CA 1
ATOM 1876 C C . PHE A 1 241 ? 27.516 41.969 28.125 1 34.03 241 PHE A C 1
ATOM 1878 O O . PHE A 1 241 ? 26.406 42.281 28.562 1 34.03 241 PHE A O 1
ATOM 1885 N N . MET B 1 1 ? 11.383 -22.031 -23.266 1 68.69 1 MET B N 1
ATOM 1886 C CA . MET B 1 1 ? 11.547 -21.938 -21.812 1 68.69 1 MET B CA 1
ATOM 1887 C C . MET B 1 1 ? 12.945 -21.438 -21.453 1 68.69 1 MET B C 1
ATOM 1889 O O . MET B 1 1 ? 13.938 -21.938 -21.984 1 68.69 1 MET B O 1
ATOM 1893 N N . THR B 1 2 ? 13.023 -20.359 -20.75 1 78.12 2 THR B N 1
ATOM 1894 C CA . THR B 1 2 ? 14.32 -19.844 -20.312 1 78.12 2 THR B CA 1
ATOM 1895 C C . THR B 1 2 ? 14.961 -2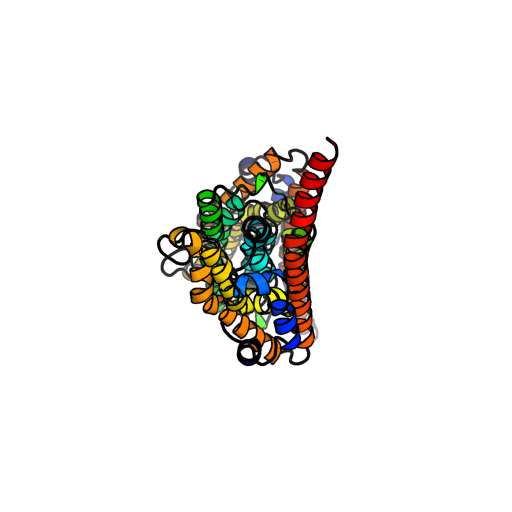0.781 -19.297 1 78.12 2 THR B C 1
ATOM 1897 O O . THR B 1 2 ? 14.383 -21.047 -18.234 1 78.12 2 THR B O 1
ATOM 1900 N N . PRO B 1 3 ? 16.109 -21.359 -19.609 1 84.44 3 PRO B N 1
ATOM 1901 C CA . PRO B 1 3 ? 16.781 -22.234 -18.656 1 84.44 3 PRO B CA 1
ATOM 1902 C C . PRO B 1 3 ? 17.125 -21.531 -17.344 1 84.44 3 PRO B C 1
ATOM 1904 O O . PRO B 1 3 ? 17.328 -20.312 -17.328 1 84.44 3 PRO B O 1
ATOM 1907 N N . ALA B 1 4 ? 17.172 -22.312 -16.281 1 85.62 4 ALA B N 1
ATOM 1908 C CA . ALA B 1 4 ? 17.453 -21.797 -14.953 1 85.62 4 ALA B CA 1
ATOM 1909 C C . ALA B 1 4 ? 18.75 -20.984 -14.945 1 85.62 4 ALA B C 1
ATOM 1911 O O . ALA B 1 4 ? 18.844 -19.969 -14.258 1 85.62 4 ALA B O 1
ATOM 1912 N N . THR B 1 5 ? 19.703 -21.453 -15.734 1 83.38 5 THR B N 1
ATOM 1913 C CA . THR B 1 5 ? 21 -20.781 -15.797 1 83.38 5 THR B CA 1
ATOM 1914 C C . THR B 1 5 ? 20.844 -19.391 -16.391 1 83.38 5 THR B C 1
ATOM 1916 O O . THR B 1 5 ? 21.438 -18.422 -15.898 1 83.38 5 THR B O 1
ATOM 1919 N N . GLN B 1 6 ? 20.094 -19.266 -17.359 1 85.94 6 GLN B N 1
ATOM 1920 C CA . GLN B 1 6 ? 19.891 -17.984 -18.016 1 85.94 6 GLN B CA 1
ATOM 1921 C C . GLN B 1 6 ? 19.094 -17.031 -17.141 1 85.94 6 GLN B C 1
ATOM 1923 O O . GLN B 1 6 ? 19.391 -15.836 -17.094 1 85.94 6 GLN B O 1
ATOM 1928 N N . LEU B 1 7 ? 18.109 -17.578 -16.484 1 88.31 7 LEU B N 1
ATOM 1929 C CA . LEU B 1 7 ? 17.312 -16.75 -15.57 1 88.31 7 LEU B CA 1
ATOM 1930 C C . LEU B 1 7 ? 18.172 -16.234 -14.422 1 88.31 7 LEU B C 1
ATOM 1932 O O . LEU B 1 7 ? 18.094 -15.055 -14.062 1 88.31 7 LEU B O 1
ATOM 1936 N N . SER B 1 8 ? 18.984 -17.125 -13.898 1 87.31 8 SER B N 1
ATOM 1937 C CA . SER B 1 8 ? 19.891 -16.734 -12.82 1 87.31 8 SER B CA 1
ATOM 1938 C C . SER B 1 8 ? 20.844 -15.625 -13.273 1 87.31 8 SER B C 1
ATOM 1940 O O . SER B 1 8 ? 21.062 -14.648 -12.555 1 87.31 8 SER B O 1
ATOM 1942 N N . ALA B 1 9 ? 21.359 -15.75 -14.414 1 87.62 9 ALA B N 1
ATOM 1943 C CA . ALA B 1 9 ? 22.312 -14.773 -14.953 1 87.62 9 ALA B CA 1
ATOM 1944 C C . ALA B 1 9 ? 21.625 -13.422 -15.172 1 87.62 9 ALA B C 1
ATOM 1946 O O . ALA B 1 9 ? 22.234 -12.375 -14.922 1 87.62 9 ALA B O 1
ATOM 1947 N N . ARG B 1 10 ? 20.453 -13.445 -15.594 1 86.06 10 ARG B N 1
ATOM 1948 C CA . ARG B 1 10 ? 19.703 -12.234 -15.859 1 86.06 10 ARG B CA 1
ATOM 1949 C C . ARG B 1 10 ? 19.5 -11.414 -14.586 1 86.06 10 ARG B C 1
ATOM 1951 O O . ARG B 1 10 ? 19.422 -10.188 -14.633 1 86.06 10 ARG B O 1
ATOM 1958 N N . TRP B 1 11 ? 19.516 -12.07 -13.461 1 90.88 11 TRP B N 1
ATOM 1959 C CA . TRP B 1 11 ? 19.25 -11.398 -12.188 1 90.88 11 TRP B CA 1
ATOM 1960 C C . TRP B 1 11 ? 20.531 -11.305 -11.359 1 90.88 11 TRP B C 1
ATOM 1962 O O . TRP B 1 11 ? 20.484 -11.359 -10.125 1 90.88 11 TRP B O 1
ATOM 1972 N N . ASN B 1 12 ? 21.719 -11.273 -12.07 1 83.25 12 ASN B N 1
ATOM 1973 C CA . ASN B 1 12 ? 23.047 -11.023 -11.492 1 83.25 12 ASN B CA 1
ATOM 1974 C C . ASN B 1 12 ? 23.359 -12 -10.367 1 83.25 12 ASN B C 1
ATOM 1976 O O . ASN B 1 12 ? 23.938 -11.617 -9.352 1 83.25 12 ASN B O 1
ATOM 1980 N N . GLY B 1 13 ? 22.797 -13.203 -10.5 1 85.12 13 GLY B N 1
ATOM 1981 C CA . GLY B 1 13 ? 23.109 -14.234 -9.531 1 85.12 13 GLY B CA 1
ATOM 1982 C C . GLY B 1 13 ? 22.312 -14.117 -8.242 1 85.12 13 GLY B C 1
ATOM 1983 O O . GLY B 1 13 ? 22.578 -14.844 -7.281 1 85.12 13 GLY B O 1
ATOM 1984 N N . LEU B 1 14 ? 21.453 -13.156 -8.18 1 89.38 14 LEU B N 1
ATOM 1985 C CA . LEU B 1 14 ? 20.672 -12.969 -6.961 1 89.38 14 LEU B CA 1
ATOM 1986 C C . LEU B 1 14 ? 19.766 -14.156 -6.707 1 89.38 14 LEU B C 1
ATOM 1988 O O . LEU B 1 14 ? 19.438 -14.469 -5.559 1 89.38 14 LEU B O 1
ATOM 1992 N N . LEU B 1 15 ? 19.375 -14.719 -7.77 1 89.94 15 LEU B N 1
ATOM 1993 C CA . LEU B 1 15 ? 18.609 -15.953 -7.684 1 89.94 15 LEU B CA 1
ATOM 1994 C C . LEU B 1 15 ? 19.5 -17.172 -7.855 1 89.94 15 LEU B C 1
ATOM 1996 O O . LEU B 1 15 ? 20.031 -17.422 -8.945 1 89.94 15 LEU B O 1
ATOM 2000 N N . PRO B 1 16 ? 19.672 -17.938 -6.758 1 88.62 16 PRO B N 1
ATOM 2001 C CA . PRO B 1 16 ? 20.547 -19.109 -6.918 1 88.62 16 PRO B CA 1
ATOM 2002 C C . PRO B 1 16 ? 20 -20.125 -7.93 1 88.62 16 PRO B C 1
ATOM 2004 O O . PRO B 1 16 ? 18.812 -20.469 -7.879 1 88.62 16 PRO B O 1
ATOM 2007 N N . ARG B 1 17 ? 20.891 -20.547 -8.727 1 91 17 ARG B N 1
ATOM 2008 C CA . ARG B 1 17 ? 20.547 -21.547 -9.734 1 91 17 ARG B CA 1
ATOM 2009 C C . ARG B 1 17 ? 19.922 -22.781 -9.094 1 91 17 ARG B C 1
ATOM 2011 O O . ARG B 1 17 ? 18.969 -23.359 -9.633 1 91 17 ARG B O 1
ATOM 2018 N N . GLU B 1 18 ? 20.422 -23.141 -7.996 1 92.88 18 GLU B N 1
ATOM 2019 C CA . GLU B 1 18 ? 19.953 -24.344 -7.312 1 92.88 18 GLU B CA 1
ATOM 2020 C C . GLU B 1 18 ? 18.5 -24.188 -6.891 1 92.88 18 GLU B C 1
ATOM 2022 O O . GLU B 1 18 ? 17.719 -25.156 -6.973 1 92.88 18 GLU B O 1
ATOM 2027 N N . SER B 1 19 ? 18.172 -23 -6.395 1 93.81 19 SER B N 1
ATOM 2028 C CA . SER B 1 19 ? 16.781 -22.75 -6 1 93.81 19 SER B CA 1
ATOM 2029 C C . SER B 1 19 ? 15.836 -22.844 -7.195 1 93.81 19 SER B C 1
ATOM 2031 O O . SER B 1 19 ? 14.758 -23.422 -7.086 1 93.81 19 SER B O 1
ATOM 2033 N N . LEU B 1 20 ? 16.25 -22.359 -8.32 1 94.06 20 LEU B N 1
ATOM 2034 C CA . LEU B 1 20 ? 15.461 -22.422 -9.547 1 94.06 20 LEU B CA 1
ATOM 2035 C C . LEU B 1 20 ? 15.328 -23.859 -10.039 1 94.06 20 LEU B C 1
ATOM 2037 O O . LEU B 1 20 ? 14.273 -24.266 -10.523 1 94.06 20 LEU B O 1
ATOM 2041 N N . GLU B 1 21 ? 16.375 -24.609 -9.93 1 95.44 21 GLU B N 1
ATOM 2042 C CA . GLU B 1 21 ? 16.359 -26.016 -10.336 1 95.44 21 GLU B CA 1
ATOM 2043 C C . GLU B 1 21 ? 15.438 -26.844 -9.445 1 95.44 21 GLU B C 1
ATOM 2045 O O . GLU B 1 21 ? 14.75 -27.75 -9.93 1 95.44 21 GLU B O 1
ATOM 2050 N N . ARG B 1 22 ? 15.461 -26.531 -8.18 1 96.06 22 ARG B N 1
ATOM 2051 C CA . ARG B 1 22 ? 14.547 -27.219 -7.273 1 96.06 22 ARG B CA 1
ATOM 2052 C C . ARG B 1 22 ? 13.094 -26.922 -7.637 1 96.06 22 ARG B C 1
ATOM 2054 O O . ARG B 1 22 ? 12.242 -27.812 -7.594 1 96.06 22 ARG B O 1
ATOM 2061 N N . LEU B 1 23 ? 12.836 -25.703 -7.988 1 95.94 23 LEU B N 1
ATOM 2062 C CA . LEU B 1 23 ? 11.5 -25.328 -8.422 1 95.94 23 LEU B CA 1
ATOM 2063 C C . LEU B 1 23 ? 11.102 -26.078 -9.68 1 95.94 23 LEU B C 1
ATOM 2065 O O . LEU B 1 23 ? 10.008 -26.656 -9.75 1 95.94 23 LEU B O 1
ATOM 2069 N N . ASP B 1 24 ? 11.984 -26.203 -10.617 1 95.75 24 ASP B N 1
ATOM 2070 C CA . ASP B 1 24 ? 11.734 -26.875 -11.891 1 95.75 24 ASP B CA 1
ATOM 2071 C C . ASP B 1 24 ? 11.555 -28.375 -11.703 1 95.75 24 ASP B C 1
ATOM 2073 O O . ASP B 1 24 ? 10.93 -29.047 -12.531 1 95.75 24 ASP B O 1
ATOM 2077 N N . ALA B 1 25 ? 12.094 -28.844 -10.602 1 96.19 25 ALA B N 1
ATOM 2078 C CA . ALA B 1 25 ? 12.109 -30.297 -10.367 1 96.19 25 ALA B CA 1
ATOM 2079 C C . ALA B 1 25 ? 10.836 -30.75 -9.656 1 96.19 25 ALA B C 1
ATOM 2081 O O . ALA B 1 25 ? 10.648 -31.938 -9.414 1 96.19 25 ALA B O 1
ATOM 2082 N N . THR B 1 26 ? 9.961 -29.766 -9.328 1 96.56 26 THR B N 1
ATOM 2083 C CA . THR B 1 26 ? 8.688 -30.188 -8.742 1 96.56 26 THR B CA 1
ATOM 2084 C C . THR B 1 26 ? 7.895 -31.047 -9.727 1 96.56 26 THR B C 1
ATOM 2086 O O . THR B 1 26 ? 7.898 -30.781 -10.93 1 96.56 26 THR B O 1
ATOM 2089 N N . GLU B 1 27 ? 7.266 -32.094 -9.203 1 96.69 27 GLU B N 1
ATOM 2090 C CA . GLU B 1 27 ? 6.508 -33.031 -10.047 1 96.69 27 GLU B CA 1
ATOM 2091 C C . GLU B 1 27 ? 5.469 -32.281 -10.883 1 96.69 27 GLU B C 1
ATOM 2093 O O . GLU B 1 27 ? 5.297 -32.562 -12.07 1 96.69 27 GLU B O 1
ATOM 2098 N N . PHE B 1 28 ? 4.777 -31.375 -10.328 1 97.56 28 PHE B N 1
ATOM 2099 C CA . PHE B 1 28 ? 3.742 -30.609 -11.008 1 97.56 28 PHE B CA 1
ATOM 2100 C C . PHE B 1 28 ? 4.305 -29.938 -12.25 1 97.56 28 PHE B C 1
ATOM 2102 O O . PHE B 1 28 ? 3.756 -30.078 -13.344 1 97.56 28 PHE B O 1
ATOM 2109 N N . LEU B 1 29 ? 5.457 -29.219 -12.117 1 97.56 29 LEU B N 1
ATOM 2110 C CA . LEU B 1 29 ? 6.027 -28.484 -13.242 1 97.56 29 LEU B CA 1
ATOM 2111 C C . LEU B 1 29 ? 6.594 -29.438 -14.281 1 97.56 29 LEU B C 1
ATOM 2113 O O . LEU B 1 29 ? 6.492 -29.188 -15.484 1 97.56 29 LEU B O 1
ATOM 2117 N N . ILE B 1 30 ? 7.176 -30.531 -13.812 1 97.62 30 ILE B N 1
ATOM 2118 C CA . ILE B 1 30 ? 7.68 -31.531 -14.742 1 97.62 30 ILE B CA 1
ATOM 2119 C C . ILE B 1 30 ? 6.535 -32.062 -15.617 1 97.62 30 ILE B C 1
ATOM 2121 O O . ILE B 1 30 ? 6.66 -32.094 -16.844 1 97.62 30 ILE B O 1
ATOM 2125 N N . ARG B 1 31 ? 5.445 -32.375 -14.977 1 97.62 31 ARG B N 1
ATOM 2126 C CA . ARG B 1 31 ? 4.309 -32.938 -15.719 1 97.62 31 ARG B CA 1
ATOM 2127 C C . ARG B 1 31 ? 3.695 -31.875 -16.641 1 97.62 31 ARG B C 1
ATOM 2129 O O . ARG B 1 31 ? 3.229 -32.188 -17.734 1 97.62 31 ARG B O 1
ATOM 2136 N N . CYS B 1 32 ? 3.693 -30.672 -16.234 1 97.88 32 CYS B N 1
ATOM 2137 C CA . CYS B 1 32 ? 3.23 -29.594 -17.109 1 97.88 32 CYS B CA 1
ATOM 2138 C C . CYS B 1 32 ? 4.121 -29.469 -18.328 1 97.88 32 CYS B C 1
ATOM 2140 O O . CYS B 1 32 ? 3.629 -29.469 -19.469 1 97.88 32 CYS B O 1
ATOM 2142 N N . ARG B 1 33 ? 5.41 -29.438 -18.109 1 96.56 33 ARG B N 1
ATOM 2143 C CA . ARG B 1 33 ? 6.379 -29.266 -19.188 1 96.56 33 ARG B CA 1
ATOM 2144 C C . ARG B 1 33 ? 6.293 -30.406 -20.188 1 96.56 33 ARG B C 1
ATOM 2146 O O . ARG B 1 33 ? 6.508 -30.203 -21.391 1 96.56 33 ARG B O 1
ATOM 2153 N N . GLN B 1 34 ? 5.938 -31.5 -19.688 1 97.69 34 GLN B N 1
ATOM 2154 C CA . GLN B 1 34 ? 5.871 -32.688 -20.531 1 97.69 34 GLN B CA 1
ATOM 2155 C C . GLN B 1 34 ? 4.488 -32.844 -21.172 1 97.69 34 GLN B C 1
ATOM 2157 O O . GLN B 1 34 ? 4.273 -33.719 -22 1 97.69 34 GLN B O 1
ATOM 2162 N N . GLY B 1 35 ? 3.568 -32.062 -20.75 1 97.56 35 GLY B N 1
ATOM 2163 C CA . GLY B 1 35 ? 2.23 -32.094 -21.328 1 97.56 35 GLY B CA 1
ATOM 2164 C C . GLY B 1 35 ? 1.396 -33.25 -20.844 1 97.56 35 GLY B C 1
ATOM 2165 O O . GLY B 1 35 ? 0.484 -33.719 -21.547 1 97.56 35 GLY B O 1
ATOM 2166 N N . ILE B 1 36 ? 1.752 -33.844 -19.641 1 97.56 36 ILE B N 1
ATOM 2167 C CA . ILE B 1 36 ? 1.051 -35.031 -19.219 1 97.56 36 ILE B CA 1
ATOM 2168 C C . ILE B 1 36 ? 0.372 -34.781 -17.875 1 97.56 36 ILE B C 1
ATOM 2170 O O . ILE B 1 36 ? -0.053 -35.719 -17.188 1 97.56 36 ILE B O 1
ATOM 2174 N N . ALA B 1 37 ? 0.269 -33.531 -17.422 1 96.56 37 ALA B N 1
ATOM 2175 C CA . ALA B 1 37 ? -0.416 -33.219 -16.172 1 96.56 37 ALA B CA 1
ATOM 2176 C C . ALA B 1 37 ? -1.898 -33.562 -16.25 1 96.56 37 ALA B C 1
ATOM 2178 O O . ALA B 1 37 ? -2.547 -33.312 -17.266 1 96.56 37 ALA B O 1
ATOM 2179 N N . ALA B 1 38 ? -2.387 -34.188 -15.195 1 96.19 38 ALA B N 1
ATOM 2180 C CA . ALA B 1 38 ? -3.799 -34.562 -15.156 1 96.19 38 ALA B CA 1
ATOM 2181 C C . ALA B 1 38 ? -4.691 -33.312 -15.117 1 96.19 38 ALA B C 1
ATOM 2183 O O . ALA B 1 38 ? -4.375 -32.344 -14.445 1 96.19 38 ALA B O 1
ATOM 2184 N N . ARG B 1 39 ? -5.789 -33.375 -15.812 1 96.06 39 ARG B N 1
ATOM 2185 C CA . ARG B 1 39 ? -6.703 -32.25 -15.891 1 96.06 39 ARG B CA 1
ATOM 2186 C C . ARG B 1 39 ? -7.176 -31.828 -14.508 1 96.06 39 ARG B C 1
ATOM 2188 O O . ARG B 1 39 ? -7.266 -30.625 -14.211 1 96.06 39 ARG B O 1
ATOM 2195 N N . GLY B 1 40 ? -7.484 -32.812 -13.695 1 95.19 40 GLY B N 1
ATOM 2196 C CA . GLY B 1 40 ? -7.93 -32.5 -12.344 1 95.19 40 GLY B CA 1
ATOM 2197 C C . GLY B 1 40 ? -6.914 -31.719 -11.539 1 95.19 40 GLY B C 1
ATOM 2198 O O . GLY B 1 40 ? -7.277 -30.812 -10.789 1 95.19 40 GLY B O 1
ATOM 2199 N N . VAL B 1 41 ? -5.656 -32.062 -11.688 1 96.88 41 VAL B N 1
ATOM 2200 C CA . VAL B 1 41 ? -4.59 -31.375 -10.969 1 96.88 41 VAL B CA 1
ATOM 2201 C C . VAL B 1 41 ? -4.465 -29.938 -11.492 1 96.88 41 VAL B C 1
ATOM 2203 O O . VAL B 1 41 ? -4.266 -29.016 -10.719 1 96.88 41 VAL B O 1
ATOM 2206 N N . LEU B 1 42 ? -4.609 -29.781 -12.781 1 98.19 42 LEU B N 1
ATOM 2207 C CA . LEU B 1 42 ? -4.531 -28.469 -13.391 1 98.19 42 LEU B CA 1
ATOM 2208 C C . LEU B 1 42 ? -5.691 -27.578 -12.93 1 98.19 42 LEU B C 1
ATOM 2210 O O . LEU B 1 42 ? -5.5 -26.391 -12.656 1 98.19 42 LEU B O 1
ATOM 2214 N N . GLU B 1 43 ? -6.875 -28.156 -12.859 1 97.81 43 GLU B N 1
ATOM 2215 C CA . GLU B 1 43 ? -8.023 -27.422 -12.344 1 97.81 43 GLU B CA 1
ATOM 2216 C C . GLU B 1 43 ? -7.809 -27 -10.898 1 97.81 43 GLU B C 1
ATOM 2218 O O . GLU B 1 43 ? -8.125 -25.859 -10.523 1 97.81 43 GLU B O 1
ATOM 2223 N N . ARG B 1 44 ? -7.27 -27.875 -10.148 1 97.31 44 ARG B N 1
ATOM 2224 C CA . ARG B 1 44 ? -6.949 -27.547 -8.766 1 97.31 44 ARG B CA 1
ATOM 2225 C C . ARG B 1 44 ? -5.914 -26.422 -8.688 1 97.31 44 ARG B C 1
ATOM 2227 O O . ARG B 1 44 ? -6.043 -25.516 -7.871 1 97.31 44 ARG B O 1
ATOM 2234 N N . PHE B 1 45 ? -4.918 -26.531 -9.508 1 98.5 45 PHE B N 1
ATOM 2235 C CA . PHE B 1 45 ? -3.924 -25.469 -9.562 1 98.5 45 PHE B CA 1
ATOM 2236 C C . PHE B 1 45 ? -4.586 -24.125 -9.836 1 98.5 45 PHE B C 1
ATOM 2238 O O . PHE B 1 45 ? -4.301 -23.125 -9.148 1 98.5 45 PHE B O 1
ATOM 2245 N N . LEU B 1 46 ? -5.422 -24.094 -10.852 1 98.69 46 LEU B N 1
ATOM 2246 C CA . LEU B 1 46 ? -6.043 -22.828 -11.258 1 98.69 46 LEU B CA 1
ATOM 2247 C C . LEU B 1 46 ? -6.816 -22.219 -10.102 1 98.69 46 LEU B C 1
ATOM 2249 O O . LEU B 1 46 ? -6.715 -21 -9.859 1 98.69 46 LEU B O 1
ATOM 2253 N N . VAL B 1 47 ? -7.523 -23.016 -9.383 1 98.44 47 VAL B N 1
ATOM 2254 C CA . VAL B 1 47 ? -8.328 -22.5 -8.273 1 98.44 47 VAL B CA 1
ATOM 2255 C C . VAL B 1 47 ? -7.41 -22.062 -7.133 1 98.44 47 VAL B C 1
ATOM 2257 O O . VAL B 1 47 ? -7.582 -20.984 -6.574 1 98.44 47 VAL B O 1
ATOM 2260 N N . GLN B 1 48 ? -6.402 -22.859 -6.801 1 98.38 48 GLN B N 1
ATOM 2261 C CA . GLN B 1 48 ? -5.496 -22.531 -5.703 1 98.38 48 GLN B CA 1
ATOM 2262 C C . GLN B 1 48 ? -4.648 -21.312 -6.039 1 98.38 48 GLN B C 1
ATOM 2264 O O . GLN B 1 48 ? -4.383 -20.484 -5.168 1 98.38 48 GLN B O 1
ATOM 2269 N N . GLN B 1 49 ? -4.227 -21.219 -7.254 1 98.44 49 GLN B N 1
ATOM 2270 C CA . GLN B 1 49 ? -3.498 -20.047 -7.695 1 98.44 49 GLN B CA 1
ATOM 2271 C C . GLN B 1 49 ? -4.352 -18.781 -7.547 1 98.44 49 GLN B C 1
ATOM 2273 O O . GLN B 1 49 ? -3.83 -17.703 -7.258 1 98.44 49 GLN B O 1
ATOM 2278 N N . TYR B 1 50 ? -5.648 -18.906 -7.793 1 97.94 50 TYR B N 1
ATOM 2279 C CA . TYR B 1 50 ? -6.551 -17.781 -7.582 1 97.94 50 TYR B CA 1
ATOM 2280 C C . TYR B 1 50 ? -6.484 -17.297 -6.137 1 97.94 50 TYR B C 1
ATOM 2282 O O . TYR B 1 50 ? -6.422 -16.094 -5.887 1 97.94 50 TYR B O 1
ATOM 2290 N N . HIS B 1 51 ? -6.5 -18.219 -5.172 1 97.44 51 HIS B N 1
ATOM 2291 C CA . HIS B 1 51 ? -6.473 -17.875 -3.754 1 97.44 51 HIS B CA 1
ATOM 2292 C C . HIS B 1 51 ? -5.184 -17.156 -3.387 1 97.44 51 HIS B C 1
ATOM 2294 O O . HIS B 1 51 ? -5.164 -16.344 -2.461 1 97.44 51 HIS B O 1
ATOM 2300 N N . TYR B 1 52 ? -4.172 -17.422 -4.086 1 97.81 52 TYR B N 1
ATOM 2301 C CA . TYR B 1 52 ? -2.895 -16.75 -3.877 1 97.81 52 TYR B CA 1
ATOM 2302 C C . TYR B 1 52 ? -2.859 -15.406 -4.609 1 97.81 52 TYR B C 1
ATOM 2304 O O . TYR B 1 52 ? -2.572 -14.375 -4.004 1 97.81 52 TYR B O 1
ATOM 2312 N N . SER B 1 53 ? -3.217 -15.359 -5.883 1 95.94 53 SER B N 1
ATOM 2313 C CA . SER B 1 53 ? -2.963 -14.234 -6.777 1 95.94 53 SER B CA 1
ATOM 2314 C C . SER B 1 53 ? -3.902 -13.07 -6.48 1 95.94 53 SER B C 1
ATOM 2316 O O . SER B 1 53 ? -3.564 -11.906 -6.734 1 95.94 53 SER B O 1
ATOM 2318 N N . ARG B 1 54 ? -5.035 -13.352 -5.906 1 94.44 54 ARG B N 1
ATOM 2319 C CA . ARG B 1 54 ? -6 -12.289 -5.625 1 94.44 54 ARG B CA 1
ATOM 2320 C C . ARG B 1 54 ? -5.461 -11.32 -4.582 1 94.44 54 ARG B C 1
ATOM 2322 O O . ARG B 1 54 ? -6.008 -10.234 -4.398 1 94.44 54 ARG B O 1
ATOM 2329 N N . HIS B 1 55 ? -4.395 -11.688 -3.9 1 96.19 55 HIS B N 1
ATOM 2330 C CA . HIS B 1 55 ? -3.801 -10.852 -2.863 1 96.19 55 HIS B CA 1
ATOM 2331 C C . HIS B 1 55 ? -2.609 -10.07 -3.402 1 96.19 55 HIS B C 1
ATOM 2333 O O . HIS B 1 55 ? -1.943 -9.352 -2.652 1 96.19 55 HIS B O 1
ATOM 2339 N N . PHE B 1 56 ? -2.365 -10.141 -4.652 1 96.62 56 PHE B N 1
ATOM 2340 C CA . PHE B 1 56 ? -1.13 -9.586 -5.191 1 96.62 56 PHE B CA 1
ATOM 2341 C C . PHE B 1 56 ? -1.04 -8.086 -4.906 1 96.62 56 PHE B C 1
ATOM 2343 O O . PHE B 1 56 ? 0.026 -7.582 -4.551 1 96.62 56 PHE B O 1
ATOM 2350 N N . THR B 1 57 ? -2.125 -7.355 -5.105 1 96.12 57 THR B N 1
ATOM 2351 C CA . THR B 1 57 ? -2.084 -5.918 -4.875 1 96.12 57 THR B CA 1
ATOM 2352 C C . THR B 1 57 ? -1.834 -5.613 -3.4 1 96.12 57 THR B C 1
ATOM 2354 O O . THR B 1 57 ? -1.235 -4.586 -3.066 1 96.12 57 THR B O 1
ATOM 2357 N N . ARG B 1 58 ? -2.236 -6.52 -2.51 1 97.31 58 ARG B N 1
ATOM 2358 C CA . ARG B 1 58 ? -1.918 -6.355 -1.096 1 97.31 58 ARG B CA 1
ATOM 2359 C C . ARG B 1 58 ? -0.419 -6.492 -0.851 1 97.31 58 ARG B C 1
ATOM 2361 O O . ARG B 1 58 ? 0.159 -5.742 -0.064 1 97.31 58 ARG B O 1
ATOM 2368 N N . TYR B 1 59 ? 0.223 -7.461 -1.53 1 98.06 59 TYR B N 1
ATOM 2369 C CA . TYR B 1 59 ? 1.668 -7.617 -1.414 1 98.06 59 TYR B CA 1
ATOM 2370 C C . TYR B 1 59 ? 2.391 -6.348 -1.851 1 98.06 59 TYR B C 1
ATOM 2372 O O . TYR B 1 59 ? 3.293 -5.871 -1.158 1 98.06 59 TYR B O 1
ATOM 2380 N N . LEU B 1 60 ? 1.952 -5.84 -2.992 1 97.56 60 LEU B N 1
ATOM 2381 C CA . LEU B 1 60 ? 2.568 -4.648 -3.568 1 97.56 60 LEU B CA 1
ATOM 2382 C C . LEU B 1 60 ? 2.41 -3.451 -2.639 1 97.56 60 LEU B C 1
ATOM 2384 O O . LEU B 1 60 ? 3.371 -2.715 -2.4 1 97.56 60 LEU B O 1
ATOM 2388 N N . CYS B 1 61 ? 1.25 -3.299 -2.121 1 97.88 61 CYS B N 1
ATOM 2389 C CA . CYS B 1 61 ? 0.989 -2.182 -1.221 1 97.88 61 CYS B CA 1
ATOM 2390 C C . CYS B 1 61 ? 1.814 -2.307 0.055 1 97.88 61 CYS B C 1
ATOM 2392 O O . CYS B 1 61 ? 2.322 -1.309 0.569 1 97.88 61 CYS B O 1
ATOM 2394 N N . ALA B 1 62 ? 1.895 -3.516 0.58 1 98.12 62 ALA B N 1
ATOM 2395 C CA . ALA B 1 62 ? 2.715 -3.74 1.767 1 98.12 62 ALA B CA 1
ATOM 2396 C C . ALA B 1 62 ? 4.164 -3.328 1.519 1 98.12 62 ALA B C 1
ATOM 2398 O O . ALA B 1 62 ? 4.773 -2.648 2.348 1 98.12 62 ALA B O 1
ATOM 2399 N N . LEU B 1 63 ? 4.68 -3.691 0.403 1 98.5 63 LEU B N 1
ATOM 2400 C CA . LEU B 1 63 ? 6.043 -3.324 0.049 1 98.5 63 LEU B CA 1
ATOM 2401 C C . LEU B 1 63 ? 6.176 -1.815 -0.123 1 98.5 63 LEU B C 1
ATOM 2403 O O . LEU B 1 63 ? 7.109 -1.205 0.401 1 98.5 63 LEU B O 1
ATOM 2407 N N . LEU B 1 64 ? 5.234 -1.215 -0.817 1 97.75 64 LEU B N 1
ATOM 2408 C CA . LEU B 1 64 ? 5.227 0.222 -1.07 1 97.75 64 LEU B CA 1
ATOM 2409 C C . LEU B 1 64 ? 5.262 1.005 0.238 1 97.75 64 LEU B C 1
ATOM 2411 O O . LEU B 1 64 ? 5.957 2.018 0.34 1 97.75 64 LEU B O 1
ATOM 2415 N N . ALA B 1 65 ? 4.559 0.512 1.199 1 97.81 65 ALA B N 1
ATOM 2416 C CA . ALA B 1 65 ? 4.477 1.189 2.49 1 97.81 65 ALA B CA 1
ATOM 2417 C C . ALA B 1 65 ? 5.852 1.282 3.148 1 97.81 65 ALA B C 1
ATOM 2419 O O . ALA B 1 65 ? 6.086 2.152 3.99 1 97.81 65 ALA B O 1
ATOM 2420 N N . ASN B 1 66 ? 6.758 0.439 2.74 1 96.94 66 ASN B N 1
ATOM 2421 C CA . ASN B 1 66 ? 8.047 0.36 3.422 1 96.94 66 ASN B CA 1
ATOM 2422 C C . ASN B 1 66 ? 9.172 0.939 2.566 1 96.94 66 ASN B C 1
ATOM 2424 O O . ASN B 1 66 ? 10.336 0.88 2.949 1 96.94 66 ASN B O 1
ATOM 2428 N N . LEU B 1 67 ? 8.836 1.479 1.439 1 95.94 67 LEU B N 1
ATOM 2429 C CA . LEU B 1 67 ? 9.805 2.211 0.624 1 95.94 67 LEU B CA 1
ATOM 2430 C C . LEU B 1 67 ? 9.883 3.672 1.054 1 95.94 67 LEU B C 1
ATOM 2432 O O . LEU B 1 6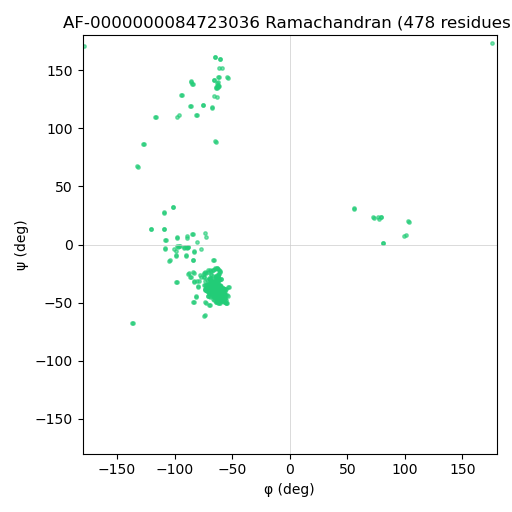7 ? 8.914 4.418 0.913 1 95.94 67 LEU B O 1
ATOM 2436 N N . THR B 1 68 ? 11.047 4.09 1.483 1 89.56 68 THR B N 1
ATOM 2437 C CA . THR B 1 68 ? 11.172 5.441 2.02 1 89.56 68 THR B CA 1
ATOM 2438 C C . THR B 1 68 ? 11.469 6.441 0.904 1 89.56 68 THR B C 1
ATOM 2440 O O . THR B 1 68 ? 11.219 7.637 1.055 1 89.56 68 THR B O 1
ATOM 2443 N N . SER B 1 69 ? 12.062 5.945 -0.208 1 92.5 69 SER B N 1
ATOM 2444 C CA . SER B 1 69 ? 12.312 6.809 -1.354 1 92.5 69 SER B CA 1
ATOM 2445 C C . SER B 1 69 ? 11.031 7.098 -2.125 1 92.5 69 SER B C 1
ATOM 2447 O O . SER B 1 69 ? 10.406 6.184 -2.672 1 92.5 69 SER B O 1
ATOM 2449 N N . GLU B 1 70 ? 10.695 8.352 -2.209 1 90.69 70 GLU B N 1
ATOM 2450 C CA . GLU B 1 70 ? 9.5 8.727 -2.953 1 90.69 70 GLU B CA 1
ATOM 2451 C C . GLU B 1 70 ? 9.625 8.344 -4.426 1 90.69 70 GLU B C 1
ATOM 2453 O O . GLU B 1 70 ? 8.641 7.938 -5.051 1 90.69 70 GLU B O 1
ATOM 2458 N N . THR B 1 71 ? 10.812 8.508 -4.957 1 91.12 71 THR B N 1
ATOM 2459 C CA . THR B 1 71 ? 11.062 8.148 -6.348 1 91.12 71 THR B CA 1
ATOM 2460 C C . THR B 1 71 ? 10.797 6.66 -6.578 1 91.12 71 THR B C 1
ATOM 2462 O O . THR B 1 71 ? 10.156 6.285 -7.562 1 91.12 71 THR B O 1
ATOM 2465 N N . ASP B 1 72 ? 11.25 5.824 -5.664 1 94.56 72 ASP B N 1
ATOM 2466 C CA . ASP B 1 72 ? 11.023 4.387 -5.766 1 94.56 72 ASP B CA 1
ATOM 2467 C C . ASP B 1 72 ? 9.539 4.055 -5.633 1 94.56 72 ASP B C 1
ATOM 2469 O O . ASP B 1 72 ? 9.016 3.209 -6.363 1 94.56 72 ASP B O 1
ATOM 2473 N N . ARG B 1 73 ? 8.914 4.738 -4.676 1 94.06 73 ARG B N 1
ATOM 2474 C CA . ARG B 1 73 ? 7.484 4.504 -4.496 1 94.06 73 ARG B CA 1
ATOM 2475 C C . ARG B 1 73 ? 6.711 4.859 -5.758 1 94.06 73 ARG B C 1
ATOM 2477 O O . ARG B 1 73 ? 5.84 4.102 -6.191 1 94.06 73 ARG B O 1
ATOM 2484 N N . PHE B 1 74 ? 7.07 5.938 -6.371 1 91.19 74 PHE B N 1
ATOM 2485 C CA . PHE B 1 74 ? 6.395 6.348 -7.594 1 91.19 74 PHE B CA 1
ATOM 2486 C C . PHE B 1 74 ? 6.586 5.312 -8.695 1 91.19 74 PHE B C 1
ATOM 2488 O O . PHE B 1 74 ? 5.625 4.922 -9.367 1 91.19 74 PHE B O 1
ATOM 2495 N N . ALA B 1 75 ? 7.773 4.867 -8.859 1 91.62 75 ALA B N 1
ATOM 2496 C CA . ALA B 1 75 ? 8.078 3.879 -9.891 1 91.62 75 ALA B CA 1
ATOM 2497 C C . ALA B 1 75 ? 7.281 2.596 -9.672 1 91.62 75 ALA B C 1
ATOM 2499 O 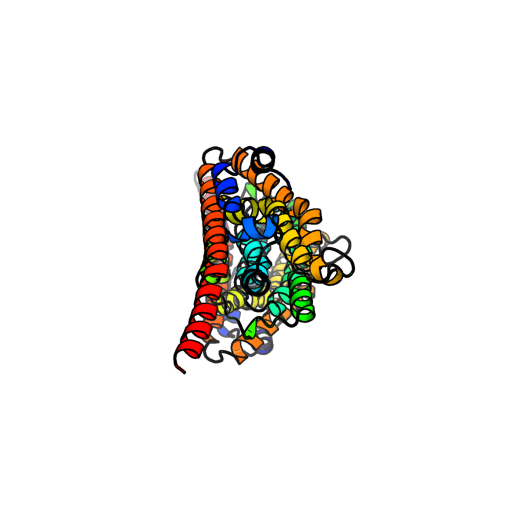O . ALA B 1 75 ? 6.699 2.047 -10.609 1 91.62 75 ALA B O 1
ATOM 2500 N N . LEU B 1 76 ? 7.211 2.168 -8.438 1 94.19 76 LEU B N 1
ATOM 2501 C CA . LEU B 1 76 ? 6.551 0.902 -8.141 1 94.19 76 LEU B CA 1
ATOM 2502 C C . LEU B 1 76 ? 5.035 1.059 -8.172 1 94.19 76 LEU B C 1
ATOM 2504 O O . LEU B 1 76 ? 4.312 0.108 -8.484 1 94.19 76 LEU B O 1
ATOM 2508 N N . THR B 1 77 ? 4.523 2.223 -7.895 1 92.06 77 THR B N 1
ATOM 2509 C CA . THR B 1 77 ? 3.086 2.455 -7.922 1 92.06 77 THR B CA 1
ATOM 2510 C C . THR B 1 77 ? 2.535 2.266 -9.336 1 92.06 77 THR B C 1
ATOM 2512 O O . THR B 1 77 ? 1.392 1.842 -9.508 1 92.06 77 THR B O 1
ATOM 2515 N N . GLU B 1 78 ? 3.318 2.51 -10.336 1 86.75 78 GLU B N 1
ATOM 2516 C CA . GLU B 1 78 ? 2.889 2.252 -11.703 1 86.75 78 GLU B CA 1
ATOM 2517 C C . GLU B 1 78 ? 2.555 0.777 -11.914 1 86.75 78 GLU B C 1
ATOM 2519 O O . GLU B 1 78 ? 1.637 0.442 -12.664 1 86.75 78 GLU B O 1
ATOM 2524 N N . ASN B 1 79 ? 3.311 -0.059 -11.258 1 88.44 79 ASN B N 1
ATOM 2525 C CA . ASN B 1 79 ? 3.002 -1.484 -11.266 1 88.44 79 ASN B CA 1
ATOM 2526 C C . ASN B 1 79 ? 1.634 -1.767 -10.656 1 88.44 79 ASN B C 1
ATOM 2528 O O . ASN B 1 79 ? 0.851 -2.547 -11.203 1 88.44 79 ASN B O 1
ATOM 2532 N N . LEU B 1 80 ? 1.427 -1.153 -9.578 1 91.5 80 LEU B N 1
ATOM 2533 C CA . LEU B 1 80 ? 0.155 -1.324 -8.883 1 91.5 80 LEU B CA 1
ATOM 2534 C C . LEU B 1 80 ? -1.009 -0.886 -9.766 1 91.5 80 LEU B C 1
ATOM 2536 O O . LEU B 1 80 ? -2.033 -1.569 -9.836 1 91.5 80 LEU B O 1
ATOM 2540 N N . PHE B 1 81 ? -0.8 0.18 -10.477 1 87 81 PHE B N 1
ATOM 2541 C CA . PHE B 1 81 ? -1.826 0.711 -11.359 1 87 81 PHE B CA 1
ATOM 2542 C C . PHE B 1 81 ? -2.146 -0.281 -12.477 1 87 81 PHE B C 1
ATOM 2544 O O . PHE B 1 81 ? -3.314 -0.5 -12.797 1 87 81 PHE B O 1
ATOM 2551 N N . GLU B 1 82 ? -1.172 -0.859 -12.953 1 87.06 82 GLU B N 1
ATOM 2552 C CA . GLU B 1 82 ? -1.365 -1.849 -14.008 1 87.06 82 GLU B CA 1
ATOM 2553 C C . GLU B 1 82 ? -2.102 -3.078 -13.484 1 87.06 82 GLU B C 1
ATOM 2555 O O . GLU B 1 82 ? -3.035 -3.568 -14.117 1 87.06 82 GLU B O 1
ATOM 2560 N N . GLU B 1 83 ? -1.702 -3.535 -12.336 1 91.25 83 GLU B N 1
ATOM 2561 C CA . GLU B 1 83 ? -2.355 -4.688 -11.727 1 91.25 83 GLU B CA 1
ATOM 2562 C C . GLU B 1 83 ? -3.838 -4.418 -11.484 1 91.25 83 GLU B C 1
ATOM 2564 O O . GLU B 1 83 ? -4.66 -5.336 -11.555 1 91.25 83 GLU B O 1
ATOM 2569 N N . MET B 1 84 ? -4.141 -3.145 -11.266 1 89.44 84 MET B N 1
ATOM 2570 C CA . MET B 1 84 ? -5.512 -2.762 -10.945 1 89.44 84 MET B CA 1
ATOM 2571 C C . MET B 1 84 ? -6.289 -2.408 -12.211 1 89.44 84 MET B C 1
ATOM 2573 O O . MET B 1 84 ? -7.461 -2.045 -12.141 1 89.44 84 MET B O 1
ATOM 2577 N N . GLY B 1 85 ? -5.598 -2.457 -13.383 1 87.06 85 GLY B N 1
ATOM 2578 C CA . GLY B 1 85 ? -6.246 -2.18 -14.648 1 87.06 85 GLY B CA 1
ATOM 2579 C C . GLY B 1 85 ? -6.418 -0.697 -14.922 1 87.06 85 GLY B C 1
ATOM 2580 O O . GLY B 1 85 ? -7.348 -0.292 -15.625 1 87.06 85 GLY B O 1
ATOM 2581 N N . LEU B 1 86 ? -5.605 0.075 -14.32 1 77.69 86 LEU B N 1
ATOM 2582 C CA . LEU B 1 86 ? -5.734 1.521 -14.453 1 77.69 86 LEU B CA 1
ATOM 2583 C C . LEU B 1 86 ? -4.602 2.092 -15.305 1 77.69 86 LEU B C 1
ATOM 2585 O O . LEU B 1 86 ? -4.445 3.311 -15.398 1 77.69 86 LEU B O 1
ATOM 2589 N N . GLY B 1 87 ? -3.578 1.31 -15.773 1 64.69 87 GLY B N 1
ATOM 2590 C CA . GLY B 1 87 ? -2.422 1.762 -16.531 1 64.69 87 GLY B CA 1
ATOM 2591 C C . GLY B 1 87 ? -2.758 2.143 -17.953 1 64.69 87 GLY B C 1
ATOM 2592 O O . GLY B 1 87 ? -1.875 2.527 -18.734 1 64.69 87 GLY B O 1
ATOM 2593 N N . GLY B 1 88 ? -3.9 2.156 -18.25 1 59.22 88 GLY B N 1
ATOM 2594 C CA . GLY B 1 88 ? -4.363 2.506 -19.578 1 59.22 88 GLY B CA 1
ATOM 2595 C C . GLY B 1 88 ? -5.875 2.473 -19.719 1 59.22 88 GLY B C 1
ATOM 2596 O O . GLY B 1 88 ? -6.582 2.16 -18.766 1 59.22 88 GLY B O 1
ATOM 2597 N N . MET B 1 89 ? -6.234 2.992 -20.906 1 51.66 89 MET B N 1
ATOM 2598 C CA . MET B 1 89 ? -7.633 3.172 -21.281 1 51.66 89 MET B CA 1
ATOM 2599 C C . MET B 1 89 ? -8.344 1.827 -21.406 1 51.66 89 MET B C 1
ATOM 2601 O O . MET B 1 89 ? -8.281 1.184 -22.453 1 51.66 89 MET B O 1
ATOM 2605 N N . GLY B 1 90 ? -8.859 1.45 -20.266 1 58.75 90 GLY B N 1
ATOM 2606 C CA . GLY B 1 90 ? -9.82 0.367 -20.406 1 58.75 90 GLY B CA 1
ATOM 2607 C C . GLY B 1 90 ? -9.266 -0.981 -19.984 1 58.75 90 GLY B C 1
ATOM 2608 O O . GLY B 1 90 ? -9.828 -2.023 -20.344 1 58.75 90 GLY B O 1
ATOM 2609 N N . GLU B 1 91 ? -8.148 -0.911 -19.156 1 80.12 91 GLU B N 1
ATOM 2610 C CA . GLU B 1 91 ? -7.605 -2.217 -18.797 1 80.12 91 GLU B CA 1
ATOM 2611 C C . GLU B 1 91 ? -8.32 -2.789 -17.578 1 80.12 91 GLU B C 1
ATOM 2613 O O . GLU B 1 91 ? -8.797 -2.041 -16.719 1 80.12 91 GLU B O 1
ATOM 2618 N N . VAL B 1 92 ? -8.539 -4.074 -17.688 1 87.69 92 VAL B N 1
ATOM 2619 C CA . VAL B 1 92 ? -9.172 -4.867 -16.641 1 87.69 92 VAL B CA 1
ATOM 2620 C C . VAL B 1 92 ? -8.117 -5.301 -15.617 1 87.69 92 VAL B C 1
ATOM 2622 O O . VAL B 1 92 ? -7 -5.656 -15.977 1 87.69 92 VAL B O 1
ATOM 2625 N N . PRO B 1 93 ? -8.547 -5.199 -14.328 1 91.12 93 PRO B N 1
ATOM 2626 C CA . PRO B 1 93 ? -7.609 -5.699 -13.32 1 91.12 93 PRO B CA 1
ATOM 2627 C C . PRO B 1 93 ? -7.168 -7.137 -13.586 1 91.12 93 PRO B C 1
ATOM 2629 O O . PRO B 1 93 ? -7.973 -7.965 -14.023 1 91.12 93 PRO B O 1
ATOM 2632 N N . HIS B 1 94 ? -5.879 -7.438 -13.281 1 92.25 94 HIS B N 1
ATOM 2633 C CA . HIS B 1 94 ? -5.332 -8.766 -13.539 1 92.25 94 HIS B CA 1
ATOM 2634 C C . HIS B 1 94 ? -6.113 -9.836 -12.773 1 92.25 94 HIS B C 1
ATOM 2636 O O . HIS B 1 94 ? -6.363 -10.922 -13.305 1 92.25 94 HIS B O 1
ATOM 2642 N N . SER B 1 95 ? -6.508 -9.539 -11.578 1 93.19 95 SER B N 1
ATOM 2643 C CA . SER B 1 95 ? -7.266 -10.492 -10.781 1 93.19 95 SER B CA 1
ATOM 2644 C C . SER B 1 95 ? -8.609 -10.812 -11.43 1 93.19 95 SER B C 1
ATOM 2646 O O . SER B 1 95 ? -9.094 -11.945 -11.352 1 93.19 95 SER B O 1
ATOM 2648 N N . GLN B 1 96 ? -9.18 -9.797 -12.062 1 93.25 96 GLN B N 1
ATOM 2649 C CA . GLN B 1 96 ? -10.453 -10.008 -12.742 1 93.25 96 GLN B CA 1
ATOM 2650 C C . GLN B 1 96 ? -10.266 -10.836 -14.008 1 93.25 96 GLN B C 1
ATOM 2652 O O . GLN B 1 96 ? -11.133 -11.641 -14.359 1 93.25 96 GLN B O 1
ATOM 2657 N N . ILE B 1 97 ? -9.211 -10.578 -14.719 1 95.25 97 ILE B N 1
ATOM 2658 C CA . ILE B 1 97 ? -8.883 -11.398 -15.875 1 95.25 97 ILE B CA 1
ATOM 2659 C C . ILE B 1 97 ? -8.773 -12.867 -15.461 1 95.25 97 ILE B C 1
ATOM 2661 O O . ILE B 1 97 ? -9.32 -13.75 -16.125 1 95.25 97 ILE B O 1
ATOM 2665 N N . TYR B 1 98 ? -8.148 -13.102 -14.352 1 97.19 98 TYR B N 1
ATOM 2666 C CA . TYR B 1 98 ? -8 -14.461 -13.844 1 97.19 98 TYR B CA 1
ATOM 2667 C C . TYR B 1 98 ? -9.352 -15.055 -13.469 1 97.19 98 TYR B C 1
ATOM 2669 O O . TYR B 1 98 ? -9.641 -16.203 -13.805 1 97.19 98 TYR B O 1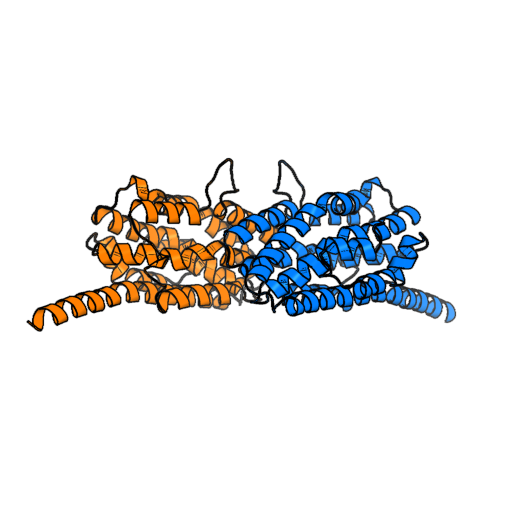
ATOM 2677 N N . ARG B 1 99 ? -10.148 -14.281 -12.82 1 96.38 99 ARG B N 1
ATOM 2678 C CA . ARG B 1 99 ? -11.461 -14.75 -12.406 1 96.38 99 ARG B CA 1
ATOM 2679 C C . ARG B 1 99 ? -12.328 -15.094 -13.609 1 96.38 99 ARG B C 1
ATOM 2681 O O . ARG B 1 99 ? -13.039 -16.109 -13.602 1 96.38 99 ARG B O 1
ATOM 2688 N N . ARG B 1 100 ? -12.258 -14.297 -14.609 1 96.56 100 ARG B N 1
ATOM 2689 C CA . ARG B 1 100 ? -13 -14.57 -15.836 1 96.56 100 ARG B CA 1
ATOM 2690 C C . ARG B 1 100 ? -12.57 -15.891 -16.453 1 96.56 100 ARG B C 1
ATOM 2692 O O . ARG B 1 100 ? -13.391 -16.625 -17 1 96.56 100 ARG B O 1
ATOM 2699 N N . MET B 1 101 ? -11.281 -16.141 -16.391 1 98.19 101 MET B N 1
ATOM 2700 C CA . MET B 1 101 ? -10.758 -17.422 -16.859 1 98.19 101 MET B CA 1
ATOM 2701 C C . MET B 1 101 ? -11.359 -18.578 -16.078 1 98.19 101 MET B C 1
ATOM 2703 O O . MET B 1 101 ? -11.82 -19.562 -16.672 1 98.19 101 MET B O 1
ATOM 2707 N N . LEU B 1 102 ? -11.422 -18.5 -14.75 1 98.38 102 LEU B N 1
ATOM 2708 C CA . LEU B 1 102 ? -12.023 -19.547 -13.938 1 98.38 102 LEU B CA 1
ATOM 2709 C C . LEU B 1 102 ? -13.484 -19.766 -14.312 1 98.38 102 LEU B C 1
ATOM 2711 O O . LEU B 1 102 ? -13.945 -20.891 -14.438 1 98.38 102 LEU B O 1
ATOM 2715 N N . ASP B 1 103 ? -14.172 -18.656 -14.539 1 98.12 103 ASP B N 1
ATOM 2716 C CA . ASP B 1 103 ? -15.578 -18.734 -14.914 1 98.12 103 ASP B CA 1
ATOM 2717 C C . ASP B 1 103 ? -15.75 -19.469 -16.25 1 98.12 103 ASP B C 1
ATOM 2719 O O . ASP B 1 103 ? -16.656 -20.281 -16.391 1 98.12 103 ASP B O 1
ATOM 2723 N N . ALA B 1 104 ? -14.906 -19.188 -17.156 1 98.31 104 ALA B N 1
ATOM 2724 C CA . ALA B 1 104 ? -14.969 -19.828 -18.469 1 98.31 104 ALA B CA 1
ATOM 2725 C C . ALA B 1 104 ? -14.797 -21.344 -18.359 1 98.31 104 ALA B C 1
ATOM 2727 O O . ALA B 1 104 ? -15.336 -22.094 -19.172 1 98.31 104 ALA B O 1
ATOM 2728 N N . PHE B 1 105 ? -14.055 -21.828 -17.344 1 98.12 105 PHE B N 1
ATOM 2729 C CA . PHE B 1 105 ? -13.781 -23.25 -17.172 1 98.12 105 PHE B CA 1
ATOM 2730 C C . PHE B 1 105 ? -14.766 -23.875 -16.203 1 98.12 105 PHE B C 1
ATOM 2732 O O . PHE B 1 105 ? -14.68 -25.062 -15.898 1 98.12 105 PHE B O 1
ATOM 2739 N N . GLY B 1 106 ? -15.68 -23.016 -15.672 1 97.56 106 GLY B N 1
ATOM 2740 C CA . GLY B 1 106 ? -16.656 -23.516 -14.719 1 97.56 106 GLY B CA 1
ATOM 2741 C C . GLY B 1 106 ? -16.062 -23.828 -13.359 1 97.56 106 GLY B C 1
ATOM 2742 O O . GLY B 1 106 ? -16.578 -24.688 -12.633 1 97.56 106 GLY B O 1
ATOM 2743 N N . LEU B 1 107 ? -14.961 -23.219 -13.062 1 97.94 107 LEU B N 1
ATOM 2744 C CA . LEU B 1 107 ? -14.297 -23.422 -11.781 1 97.94 107 LEU B CA 1
ATOM 2745 C C . LEU B 1 107 ? -14.719 -22.375 -10.766 1 97.94 107 LEU B C 1
ATOM 2747 O O . LEU B 1 107 ? -14.656 -21.172 -11.047 1 97.94 107 LEU B O 1
ATOM 2751 N N . GLU B 1 108 ? -15.141 -22.797 -9.602 1 95.56 108 GLU B N 1
ATOM 2752 C CA . GLU B 1 108 ? -15.633 -21.922 -8.555 1 95.56 108 GLU B CA 1
ATOM 2753 C C . GLU B 1 108 ? -14.734 -21.969 -7.316 1 95.56 108 GLU B C 1
ATOM 2755 O O . GLU B 1 108 ? -14.789 -22.938 -6.555 1 95.56 108 GLU B O 1
ATOM 2760 N N . PRO B 1 109 ? -14.031 -20.906 -7.086 1 95.44 109 PRO B N 1
ATOM 2761 C CA . PRO B 1 109 ? -13.094 -20.922 -5.957 1 95.44 109 PRO B CA 1
ATOM 2762 C C . PRO B 1 109 ? -13.805 -21.094 -4.613 1 95.44 109 PRO B C 1
ATOM 2764 O O . PRO B 1 109 ? -13.227 -21.641 -3.672 1 95.44 109 PRO B O 1
ATOM 2767 N N . SER B 1 110 ? -15.031 -20.672 -4.473 1 92.56 110 SER B N 1
ATOM 2768 C CA . SER B 1 110 ? -15.75 -20.719 -3.203 1 92.56 110 SER B CA 1
ATOM 2769 C C . SER B 1 110 ? -15.977 -22.156 -2.746 1 92.56 110 SER B C 1
ATOM 2771 O O . SER B 1 110 ? -16.141 -22.422 -1.554 1 92.56 110 SER B O 1
ATOM 2773 N N . ILE B 1 111 ? -15.906 -23.156 -3.646 1 93.5 111 ILE B N 1
ATOM 2774 C CA . ILE B 1 111 ? -16.188 -24.531 -3.283 1 93.5 111 ILE B CA 1
ATOM 2775 C C . ILE B 1 111 ? -14.883 -25.297 -3.076 1 93.5 111 ILE B C 1
ATOM 2777 O O . ILE B 1 111 ? -14.891 -26.484 -2.758 1 93.5 111 ILE B O 1
ATOM 2781 N N . GLN B 1 112 ? -13.758 -24.672 -3.318 1 94 112 GLN B N 1
ATOM 2782 C CA . GLN B 1 112 ? -12.43 -25.234 -3.084 1 94 112 GLN B CA 1
ATOM 2783 C C . GLN B 1 112 ? -11.586 -24.297 -2.229 1 94 112 GLN B C 1
ATOM 2785 O O . GLN B 1 112 ? -10.773 -23.531 -2.752 1 94 112 GLN B O 1
ATOM 2790 N N . PRO B 1 113 ? -11.719 -24.422 -0.976 1 95.5 113 PRO B N 1
ATOM 2791 C CA . PRO B 1 113 ? -10.969 -23.516 -0.093 1 95.5 113 PRO B CA 1
ATOM 2792 C C . PRO B 1 113 ? -9.461 -23.641 -0.269 1 95.5 113 PRO B C 1
ATOM 2794 O O . PRO B 1 113 ? -8.969 -24.641 -0.789 1 95.5 113 PRO B O 1
ATOM 2797 N N . PRO B 1 114 ? -8.742 -22.625 0.144 1 97.81 114 PRO B N 1
ATOM 2798 C CA . PRO B 1 114 ? -7.285 -22.703 0.019 1 97.81 114 PRO B CA 1
ATOM 2799 C C . PRO B 1 114 ? -6.684 -23.844 0.828 1 97.81 114 PRO B C 1
ATOM 2801 O O . PRO B 1 114 ? -7.113 -24.094 1.956 1 97.81 114 PRO B O 1
ATOM 2804 N N . LEU B 1 115 ? -5.75 -24.562 0.227 1 97.75 115 LEU B N 1
ATOM 2805 C CA . LEU B 1 115 ? -4.941 -25.547 0.936 1 97.75 115 LEU B CA 1
ATOM 2806 C C . LEU B 1 115 ? -4.059 -24.875 1.982 1 97.75 115 LEU B C 1
ATOM 2808 O O . LEU B 1 115 ? -3.863 -23.656 1.947 1 97.75 115 LEU B O 1
ATOM 2812 N N . ALA B 1 116 ? -3.58 -25.656 2.928 1 97.81 116 ALA B N 1
ATOM 2813 C CA . ALA B 1 116 ? -2.676 -25.125 3.947 1 97.81 116 ALA B CA 1
ATOM 2814 C C . ALA B 1 116 ? -1.444 -24.484 3.309 1 97.81 116 ALA B C 1
ATOM 2816 O O . ALA B 1 116 ? -0.976 -23.438 3.76 1 97.81 116 ALA B O 1
ATOM 2817 N N . GLU B 1 117 ? -0.937 -25.078 2.242 1 98.5 117 GLU B N 1
ATOM 2818 C CA . GLU B 1 117 ? 0.255 -24.594 1.556 1 98.5 117 GLU B CA 1
ATOM 2819 C C . GLU B 1 117 ? -0.036 -23.297 0.802 1 98.5 117 GLU B C 1
ATOM 2821 O O . GLU B 1 117 ? 0.827 -22.422 0.703 1 98.5 117 GLU B O 1
ATOM 2826 N N . THR B 1 118 ? -1.302 -23.188 0.26 1 98.5 118 THR B N 1
ATOM 2827 C CA . THR B 1 118 ? -1.716 -21.938 -0.373 1 98.5 118 THR B CA 1
ATOM 2828 C C . THR B 1 118 ? -1.791 -20.812 0.653 1 98.5 118 THR B C 1
ATOM 2830 O O . THR B 1 118 ? -1.258 -19.719 0.427 1 98.5 118 THR B O 1
ATOM 2833 N N . THR B 1 119 ? -2.33 -21.141 1.786 1 98.31 119 THR B N 1
ATOM 2834 C CA . THR B 1 119 ? -2.449 -20.172 2.869 1 98.31 119 THR B CA 1
ATOM 2835 C C . THR B 1 119 ? -1.072 -19.734 3.367 1 98.31 119 THR B C 1
ATOM 2837 O O . THR B 1 119 ? -0.838 -18.562 3.623 1 98.31 119 THR B O 1
ATOM 2840 N N . ALA B 1 120 ? -0.207 -20.672 3.494 1 98.62 120 ALA B N 1
ATOM 2841 C CA . ALA B 1 120 ? 1.15 -20.375 3.947 1 98.62 120 ALA B CA 1
ATOM 2842 C C . ALA B 1 120 ? 1.879 -19.484 2.951 1 98.62 120 ALA B C 1
ATOM 2844 O O . ALA B 1 120 ? 2.611 -18.578 3.348 1 98.62 120 ALA B O 1
ATOM 2845 N N . LEU B 1 121 ? 1.714 -19.75 1.671 1 98.75 121 LEU B N 1
ATOM 2846 C CA . LEU B 1 121 ? 2.34 -18.922 0.639 1 98.75 121 LEU B CA 1
ATOM 2847 C C . LEU B 1 121 ? 1.865 -17.484 0.73 1 98.75 121 LEU B C 1
ATOM 2849 O O . LEU B 1 121 ? 2.678 -16.547 0.7 1 98.75 121 LEU B O 1
ATOM 2853 N N . VAL B 1 122 ? 0.568 -17.25 0.9 1 98.44 122 VAL B N 1
ATOM 2854 C CA . VAL B 1 122 ? -0.014 -15.922 1.033 1 98.44 122 VAL B CA 1
ATOM 2855 C C . VAL B 1 122 ? 0.529 -15.242 2.289 1 98.44 122 VAL B C 1
ATOM 2857 O O . VAL B 1 122 ? 0.988 -14.102 2.234 1 98.44 122 VAL B O 1
ATOM 2860 N N . ARG B 1 123 ? 0.523 -16 3.367 1 98.12 123 ARG B N 1
ATOM 2861 C CA . ARG B 1 123 ? 0.966 -15.469 4.652 1 98.12 123 ARG B CA 1
ATOM 2862 C C . ARG B 1 123 ? 2.438 -15.07 4.602 1 98.12 123 ARG B C 1
ATOM 2864 O O . ARG B 1 123 ? 2.814 -14 5.086 1 98.12 123 ARG B O 1
ATOM 2871 N N . ASN B 1 124 ? 3.223 -15.922 4.074 1 98.75 124 ASN B N 1
ATOM 2872 C CA . ASN B 1 124 ? 4.652 -15.648 3.979 1 98.75 124 ASN B CA 1
ATOM 2873 C C . ASN B 1 124 ? 4.93 -14.43 3.102 1 98.75 124 ASN B C 1
ATOM 2875 O O . ASN B 1 124 ? 5.762 -13.586 3.449 1 98.75 124 ASN B O 1
ATOM 2879 N N . MET B 1 125 ? 4.25 -14.32 2.004 1 98.75 125 MET B N 1
ATOM 2880 C CA . MET B 1 125 ? 4.426 -13.18 1.113 1 98.75 125 MET B CA 1
ATOM 2881 C C . MET B 1 125 ? 4.051 -11.875 1.817 1 98.75 125 MET B C 1
ATOM 2883 O O . MET B 1 125 ? 4.82 -10.914 1.795 1 98.75 125 MET B O 1
ATOM 2887 N N . LEU B 1 126 ? 2.916 -11.883 2.479 1 98.19 126 LEU B N 1
ATOM 2888 C CA . LEU B 1 126 ? 2.469 -10.68 3.172 1 98.19 126 LEU B CA 1
ATOM 2889 C C . LEU B 1 126 ? 3.439 -10.305 4.289 1 98.19 126 LEU B C 1
ATOM 2891 O O . LEU B 1 126 ? 3.77 -9.125 4.457 1 98.19 126 LEU B O 1
ATOM 2895 N N . ARG B 1 127 ? 3.881 -11.312 5.035 1 98.25 127 ARG B N 1
ATOM 2896 C CA . ARG B 1 127 ? 4.816 -11.07 6.125 1 98.25 127 ARG B CA 1
ATOM 2897 C C . ARG B 1 127 ? 6.113 -10.453 5.609 1 98.25 127 ARG B C 1
ATOM 2899 O O . ARG B 1 127 ? 6.594 -9.461 6.156 1 98.25 127 ARG B O 1
ATOM 2906 N N . LEU B 1 128 ? 6.652 -10.992 4.605 1 98.75 128 LEU B N 1
ATOM 2907 C CA . LEU B 1 128 ? 7.938 -10.547 4.078 1 98.75 128 LEU B CA 1
ATOM 2908 C C . LEU B 1 128 ? 7.809 -9.172 3.428 1 98.75 128 LEU B C 1
ATOM 2910 O O . LEU B 1 128 ? 8.664 -8.305 3.625 1 98.75 128 LEU B O 1
ATOM 2914 N N . CYS B 1 129 ? 6.727 -8.93 2.668 1 98.56 129 CYS B N 1
ATOM 2915 C CA . CYS B 1 129 ? 6.52 -7.641 2.023 1 98.56 129 CYS B CA 1
ATOM 2916 C C . CYS B 1 129 ? 6.273 -6.547 3.057 1 98.56 129 CYS B C 1
ATOM 2918 O O . CYS B 1 129 ? 6.504 -5.367 2.787 1 98.56 129 CYS B O 1
ATOM 2920 N N . SER B 1 130 ? 5.832 -6.941 4.266 1 97.56 130 SER B N 1
ATOM 2921 C CA . SER B 1 130 ? 5.516 -5.98 5.316 1 97.56 130 SER B CA 1
ATOM 2922 C C . SER B 1 130 ? 6.738 -5.68 6.176 1 97.56 130 SER B C 1
ATOM 2924 O O . SER B 1 130 ? 6.668 -4.859 7.098 1 97.56 130 SER B O 1
ATOM 2926 N N . ASP B 1 131 ? 7.836 -6.352 5.879 1 97.75 131 ASP B N 1
ATOM 2927 C CA . ASP B 1 131 ? 9.039 -6.113 6.664 1 97.75 131 ASP B CA 1
ATOM 2928 C C . ASP B 1 131 ? 9.508 -4.664 6.527 1 97.75 131 ASP B C 1
ATOM 2930 O O . ASP B 1 131 ? 9.422 -4.078 5.441 1 97.75 131 ASP B O 1
ATOM 2934 N N . SER B 1 132 ? 10.039 -4.102 7.621 1 95.38 132 SER B N 1
ATOM 2935 C CA . SER B 1 132 ? 10.469 -2.707 7.609 1 95.38 132 SER B CA 1
ATOM 2936 C C . SER B 1 132 ? 11.68 -2.51 6.711 1 95.38 132 SER B C 1
ATOM 2938 O O . SER B 1 132 ? 11.953 -1.394 6.262 1 95.38 132 SER B O 1
ATOM 2940 N N . ASP B 1 133 ? 12.492 -3.535 6.57 1 96.88 133 ASP B N 1
ATOM 2941 C CA . ASP B 1 133 ? 13.562 -3.508 5.586 1 96.88 133 ASP B CA 1
ATOM 2942 C C . ASP B 1 133 ? 13.039 -3.844 4.191 1 96.88 133 ASP B C 1
ATOM 2944 O O . ASP B 1 133 ? 12.703 -4.996 3.91 1 96.88 133 ASP B O 1
ATOM 2948 N N . PRO B 1 134 ? 13.031 -2.84 3.279 1 97.12 134 PRO B N 1
ATOM 2949 C CA . PRO B 1 134 ? 12.414 -3.066 1.972 1 97.12 134 PRO B CA 1
ATOM 2950 C C . PRO B 1 134 ? 13.125 -4.148 1.162 1 97.12 134 PRO B C 1
ATOM 2952 O O . PRO B 1 134 ? 12.531 -4.734 0.251 1 97.12 134 PRO B O 1
ATOM 2955 N N . LEU B 1 135 ? 14.375 -4.465 1.483 1 97.94 135 LEU B N 1
ATOM 2956 C CA . LEU B 1 135 ? 15.094 -5.5 0.749 1 97.94 135 LEU B CA 1
ATOM 2957 C C . LEU B 1 135 ? 14.453 -6.867 0.977 1 97.94 135 LEU B C 1
ATOM 2959 O O . LEU B 1 135 ? 14.484 -7.727 0.092 1 97.94 135 LEU B O 1
ATOM 2963 N N . VAL B 1 136 ? 13.883 -7.059 2.145 1 98.56 136 VAL B N 1
ATOM 2964 C CA . VAL B 1 136 ? 13.188 -8.312 2.43 1 98.56 136 VAL B CA 1
ATOM 2965 C C . VAL B 1 136 ? 11.984 -8.453 1.504 1 98.56 136 VAL B C 1
ATOM 2967 O O . VAL B 1 136 ? 11.844 -9.469 0.813 1 98.56 136 VAL B O 1
ATOM 2970 N N . GLY B 1 137 ? 11.188 -7.406 1.441 1 98.62 137 GLY B N 1
ATOM 2971 C CA . GLY B 1 137 ? 10.023 -7.43 0.567 1 98.62 137 GLY B CA 1
ATOM 2972 C C . GLY B 1 137 ? 10.391 -7.531 -0.903 1 98.62 137 GLY B C 1
ATOM 2973 O O . GLY B 1 137 ? 9.711 -8.219 -1.669 1 98.62 137 GLY B O 1
ATOM 2974 N N . LEU B 1 138 ? 11.414 -6.824 -1.296 1 98.44 138 LEU B N 1
ATOM 2975 C CA . LEU B 1 138 ? 11.883 -6.879 -2.676 1 98.44 138 LEU B CA 1
ATOM 2976 C C . LEU B 1 138 ? 12.375 -8.281 -3.029 1 98.44 138 LEU B C 1
ATOM 2978 O O . LEU B 1 138 ? 12.148 -8.758 -4.141 1 98.44 138 LEU B O 1
ATOM 2982 N N . GLY B 1 139 ? 13.07 -8.906 -2.113 1 98.12 139 GLY B N 1
ATOM 2983 C CA . GLY B 1 139 ? 13.461 -10.289 -2.338 1 98.12 139 GLY B CA 1
ATOM 2984 C C . GLY B 1 139 ? 12.281 -11.219 -2.555 1 98.12 139 GLY B C 1
ATOM 2985 O O . GLY B 1 139 ? 12.297 -12.047 -3.469 1 98.12 139 GLY B O 1
ATOM 2986 N N . ALA B 1 140 ? 11.336 -11.031 -1.755 1 98.62 140 ALA B N 1
ATOM 2987 C CA . ALA B 1 140 ? 10.156 -11.898 -1.81 1 98.62 140 ALA B CA 1
ATOM 2988 C C . ALA B 1 140 ? 9.352 -11.648 -3.082 1 98.62 140 ALA B C 1
ATOM 2990 O O . ALA B 1 140 ? 9.117 -12.57 -3.865 1 98.62 140 ALA B O 1
ATOM 2991 N N . LEU B 1 141 ? 9.023 -10.422 -3.342 1 98.19 141 LEU B N 1
ATOM 2992 C CA . LEU B 1 141 ? 8.078 -10.094 -4.41 1 98.19 141 LEU B CA 1
ATOM 2993 C C . LEU B 1 141 ? 8.781 -10.078 -5.762 1 98.19 141 LEU B C 1
ATOM 2995 O O . LEU B 1 141 ? 8.25 -10.586 -6.754 1 98.19 141 LEU B O 1
ATOM 2999 N N . CYS B 1 142 ? 9.906 -9.484 -5.855 1 97.12 142 CYS B N 1
ATOM 3000 C CA . CYS B 1 142 ? 10.625 -9.406 -7.125 1 97.12 142 CYS B CA 1
ATOM 3001 C C . CYS B 1 142 ? 11.25 -10.75 -7.484 1 97.12 142 CYS B C 1
ATOM 3003 O O . CYS B 1 142 ? 10.836 -11.398 -8.445 1 97.12 142 CYS B O 1
ATOM 3005 N N . LEU B 1 143 ? 12.141 -11.227 -6.637 1 96.31 143 LEU B N 1
ATOM 3006 C CA . LEU B 1 143 ? 12.922 -12.422 -6.969 1 96.31 143 LEU B CA 1
ATOM 3007 C C . LEU B 1 143 ? 12.102 -13.688 -6.734 1 96.31 143 LEU B C 1
ATOM 3009 O O . LEU B 1 143 ? 12.156 -14.625 -7.535 1 96.31 143 LEU B O 1
ATOM 3013 N N . GLY B 1 144 ? 11.32 -13.695 -5.758 1 96.56 144 GLY B N 1
ATOM 3014 C CA . GLY B 1 144 ? 10.578 -14.891 -5.395 1 96.56 144 GLY B CA 1
ATOM 3015 C C . GLY B 1 144 ? 9.297 -15.055 -6.188 1 96.56 144 GLY B C 1
ATOM 3016 O O . GLY B 1 144 ? 8.68 -16.125 -6.172 1 96.56 144 GLY B O 1
ATOM 3017 N N . ALA B 1 145 ? 8.891 -14 -6.879 1 95.75 145 ALA B N 1
ATOM 3018 C CA . ALA B 1 145 ? 7.609 -14.086 -7.574 1 95.75 145 ALA B CA 1
ATOM 3019 C C . ALA B 1 145 ? 7.707 -13.5 -8.977 1 95.75 145 ALA B C 1
ATOM 3021 O O . ALA B 1 145 ? 7.785 -14.242 -9.961 1 95.75 145 ALA B O 1
ATOM 3022 N N . GLU B 1 146 ? 7.902 -12.227 -9.148 1 95.06 146 GLU B N 1
ATOM 3023 C CA . GLU B 1 146 ? 7.785 -11.555 -10.438 1 95.06 146 GLU B CA 1
ATOM 3024 C C . GLU B 1 146 ? 8.891 -12 -11.391 1 95.06 146 GLU B C 1
ATOM 3026 O O . GLU B 1 146 ? 8.656 -12.188 -12.586 1 95.06 146 GLU B O 1
ATOM 3031 N N . ALA B 1 147 ? 10.047 -12.133 -10.898 1 94 147 ALA B N 1
ATOM 3032 C CA . ALA B 1 147 ? 11.188 -12.492 -11.734 1 94 147 ALA B CA 1
ATOM 3033 C C . ALA B 1 147 ? 11.023 -13.898 -12.312 1 94 147 ALA B C 1
ATOM 3035 O O . ALA B 1 147 ? 11.477 -14.172 -13.43 1 94 147 ALA B O 1
ATOM 3036 N N . ILE B 1 148 ? 10.398 -14.773 -11.594 1 94.56 148 ILE B N 1
ATOM 3037 C CA . ILE B 1 148 ? 10.375 -16.172 -12.008 1 94.56 148 ILE B CA 1
ATOM 3038 C C . ILE B 1 148 ? 9.055 -16.469 -12.719 1 94.56 148 ILE B C 1
ATOM 3040 O O . ILE B 1 148 ? 8.906 -17.516 -13.352 1 94.56 148 ILE B O 1
ATOM 3044 N N . VAL B 1 149 ? 8.102 -15.609 -12.711 1 94.12 149 VAL B N 1
ATOM 3045 C CA . VAL B 1 149 ? 6.73 -15.828 -13.156 1 94.12 149 VAL B CA 1
ATOM 3046 C C . VAL B 1 149 ? 6.727 -16.219 -14.633 1 94.12 149 VAL B C 1
ATOM 3048 O O . VAL B 1 149 ? 6.117 -17.219 -15.023 1 94.12 149 VAL B O 1
ATOM 3051 N N . PRO B 1 150 ? 7.41 -15.477 -15.516 1 93.69 150 PRO B N 1
ATOM 3052 C CA . PRO B 1 150 ? 7.363 -15.883 -16.922 1 93.69 150 PRO B CA 1
ATOM 3053 C C . PRO B 1 150 ? 7.859 -17.312 -17.141 1 93.69 150 PRO B C 1
ATOM 3055 O O . PRO B 1 150 ? 7.27 -18.062 -17.922 1 93.69 150 PRO B O 1
ATOM 3058 N N . HIS B 1 151 ? 8.852 -17.672 -16.453 1 93.94 151 HIS B N 1
ATOM 3059 C CA . HIS B 1 151 ? 9.445 -19 -16.562 1 93.94 151 HIS B CA 1
ATOM 3060 C C . HIS B 1 151 ? 8.484 -20.078 -16.078 1 93.94 151 HIS B C 1
ATOM 3062 O O . HIS B 1 151 ? 8.273 -21.094 -16.766 1 93.94 151 HIS B O 1
ATOM 3068 N N . VAL B 1 152 ? 7.891 -19.891 -14.945 1 95.88 152 VAL B N 1
ATOM 3069 C CA . VAL B 1 152 ? 6.98 -20.844 -14.336 1 95.88 152 VAL B CA 1
ATOM 3070 C C . VAL B 1 152 ? 5.691 -20.922 -15.148 1 95.88 152 VAL B C 1
ATOM 3072 O O . VAL B 1 152 ? 5.219 -22.031 -15.461 1 95.88 152 VAL B O 1
ATOM 3075 N N . TYR B 1 153 ? 5.137 -19.781 -15.547 1 96.75 153 TYR B N 1
ATOM 3076 C CA . TYR B 1 153 ? 3.855 -19.734 -16.25 1 96.75 153 TYR B CA 1
ATOM 3077 C C . TYR B 1 153 ? 3.963 -20.359 -17.625 1 96.75 153 TYR B C 1
ATOM 3079 O O . TYR B 1 153 ? 2.998 -20.938 -18.141 1 96.75 153 TYR B O 1
ATOM 3087 N N . GLN B 1 154 ? 5.105 -20.266 -18.266 1 96.38 154 GLN B N 1
ATOM 3088 C CA . GLN B 1 154 ? 5.289 -20.906 -19.562 1 96.38 154 GLN B CA 1
ATOM 3089 C C . GLN B 1 154 ? 5.098 -22.422 -19.453 1 96.38 154 GLN B C 1
ATOM 3091 O O . GLN B 1 154 ? 4.465 -23.031 -20.312 1 96.38 154 GLN B O 1
ATOM 3096 N N . GLN B 1 155 ? 5.656 -23.016 -18.438 1 97.19 155 GLN B N 1
ATOM 3097 C CA . GLN B 1 155 ? 5.52 -24.453 -18.219 1 97.19 155 GLN B CA 1
ATOM 3098 C C . GLN B 1 155 ? 4.07 -24.812 -17.906 1 97.19 155 GLN B C 1
ATOM 3100 O O . GLN B 1 155 ? 3.551 -25.812 -18.422 1 97.19 155 GLN B O 1
ATOM 3105 N N . ILE B 1 156 ? 3.449 -24.031 -17.109 1 98.19 156 ILE B N 1
ATOM 3106 C CA . ILE B 1 156 ? 2.068 -24.281 -16.719 1 98.19 156 ILE B CA 1
ATOM 3107 C C . ILE B 1 156 ? 1.152 -24.141 -17.938 1 98.19 156 ILE B C 1
ATOM 3109 O O . ILE B 1 156 ? 0.256 -24.969 -18.141 1 98.19 156 ILE B O 1
ATOM 3113 N N . LEU B 1 157 ? 1.397 -23.109 -18.734 1 98.31 157 LEU B N 1
ATOM 3114 C CA . LEU B 1 157 ? 0.62 -22.891 -19.953 1 98.31 157 LEU B CA 1
ATOM 3115 C C . LEU B 1 157 ? 0.737 -24.094 -20.891 1 98.31 157 LEU B C 1
ATOM 3117 O O . LEU B 1 157 ? -0.258 -24.531 -21.469 1 98.31 157 LEU B O 1
ATOM 3121 N N . THR B 1 158 ? 1.926 -24.656 -21.031 1 98.12 158 THR B N 1
ATOM 3122 C CA . THR B 1 158 ? 2.129 -25.859 -21.828 1 98.12 158 THR B CA 1
ATOM 3123 C C . THR B 1 158 ? 1.239 -27 -21.328 1 98.12 158 THR B C 1
ATOM 3125 O O . THR B 1 158 ? 0.58 -27.672 -22.109 1 98.12 158 THR B O 1
ATOM 3128 N N . GLY B 1 159 ? 1.216 -27.188 -20.016 1 98.31 159 GLY B N 1
ATOM 3129 C CA . GLY B 1 159 ? 0.368 -28.219 -19.438 1 98.31 159 GLY B CA 1
ATOM 3130 C C . GLY B 1 159 ? -1.11 -27.984 -19.688 1 98.31 159 GLY B C 1
ATOM 3131 O O . GLY B 1 159 ? -1.842 -28.906 -20.031 1 98.31 159 GLY B O 1
ATOM 3132 N N . LEU B 1 160 ? -1.567 -26.766 -19.531 1 98.75 160 LEU B N 1
ATOM 3133 C CA . LEU B 1 160 ? -2.969 -26.406 -19.719 1 98.75 160 LEU B CA 1
ATOM 3134 C C . LEU B 1 160 ? -3.4 -26.656 -21.156 1 98.75 160 LEU B C 1
ATOM 3136 O O . LEU B 1 160 ? -4.449 -27.25 -21.406 1 98.75 160 LEU B O 1
ATOM 3140 N N . LEU B 1 161 ? -2.566 -26.234 -22.094 1 98.62 161 LEU B N 1
ATOM 3141 C CA . LEU B 1 161 ? -2.867 -26.422 -23.5 1 98.62 161 LEU B CA 1
ATOM 3142 C C . LEU B 1 161 ? -2.893 -27.906 -23.875 1 98.62 161 LEU B C 1
ATOM 3144 O O . LEU B 1 161 ? -3.797 -28.359 -24.578 1 98.62 161 LEU B O 1
ATOM 3148 N N . SER B 1 162 ? -1.964 -28.656 -23.375 1 98.44 162 SER B N 1
ATOM 3149 C CA . SER B 1 162 ? -1.899 -30.094 -23.641 1 98.44 162 SER B CA 1
ATOM 3150 C C . SER B 1 162 ? -3.119 -30.812 -23.094 1 98.44 162 SER B C 1
ATOM 3152 O O . SER B 1 162 ? -3.566 -31.812 -23.656 1 98.44 162 SER B O 1
ATOM 3154 N N . ALA B 1 163 ? -3.674 -30.328 -22 1 98.06 163 ALA B N 1
ATOM 3155 C CA . ALA B 1 163 ? -4.828 -30.953 -21.344 1 98.06 163 ALA B CA 1
ATOM 3156 C C . ALA B 1 163 ? -6.129 -30.516 -22.016 1 98.06 163 ALA B C 1
ATOM 3158 O O . ALA B 1 163 ? -7.215 -30.953 -21.625 1 98.06 163 ALA B O 1
ATOM 3159 N N . GLY B 1 164 ? -6.023 -29.578 -22.984 1 98.12 164 GLY B N 1
ATOM 3160 C CA . GLY B 1 164 ? -7.172 -29.266 -23.812 1 98.12 164 GLY B CA 1
ATOM 3161 C C . GLY B 1 164 ? -7.914 -28.016 -23.359 1 98.12 164 GLY B C 1
ATOM 3162 O O . GLY B 1 164 ? -9.016 -27.734 -23.844 1 98.12 164 GLY B O 1
ATOM 3163 N N . PHE B 1 165 ? -7.383 -27.281 -22.406 1 98.5 165 PHE B N 1
ATOM 3164 C CA . PHE B 1 165 ? -8.016 -26.016 -22.078 1 98.5 165 PHE B CA 1
ATOM 3165 C C . PHE B 1 165 ? -8 -25.062 -23.266 1 98.5 165 PHE B C 1
ATOM 3167 O O . PHE B 1 165 ? -7.004 -24.984 -24 1 98.5 165 PHE B O 1
ATOM 3174 N N . PRO B 1 166 ? -9.086 -24.375 -23.562 1 98.19 166 PRO B N 1
ATOM 3175 C CA . PRO B 1 166 ? -9.148 -23.469 -24.719 1 98.19 166 PRO B CA 1
ATOM 3176 C C . PRO B 1 166 ? -8.18 -22.297 -24.609 1 98.19 166 PRO B C 1
ATOM 3178 O O . PRO B 1 166 ? -8.234 -21.531 -23.641 1 98.19 166 PRO B O 1
ATOM 3181 N N . GLU B 1 167 ? -7.398 -22.125 -25.578 1 97.88 167 GLU B N 1
ATOM 3182 C CA . GLU B 1 167 ? -6.367 -21.094 -25.609 1 97.88 167 GLU B CA 1
ATOM 3183 C C . GLU B 1 167 ? -6.973 -19.703 -25.422 1 97.88 167 GLU B C 1
ATOM 3185 O O . GLU B 1 167 ? -6.391 -18.859 -24.734 1 97.88 167 GLU B O 1
ATOM 3190 N N . ARG B 1 168 ? -8.109 -19.406 -25.938 1 97.38 168 ARG B N 1
ATOM 3191 C CA . ARG B 1 168 ? -8.758 -18.109 -25.906 1 97.38 168 ARG B CA 1
ATOM 3192 C C . ARG B 1 168 ? -9.062 -17.672 -24.469 1 97.38 168 ARG B C 1
ATOM 3194 O O . ARG B 1 168 ? -9.133 -16.484 -24.188 1 97.38 168 ARG B O 1
ATOM 3201 N N . ASP B 1 169 ? -9.195 -18.672 -23.562 1 98 169 ASP B N 1
ATOM 3202 C CA . ASP B 1 169 ? -9.562 -18.359 -22.188 1 98 169 ASP B CA 1
ATOM 3203 C C . ASP B 1 169 ? -8.328 -18.312 -21.297 1 98 169 ASP B C 1
ATOM 3205 O O . ASP B 1 169 ? -8.43 -18 -20.109 1 98 169 ASP B O 1
ATOM 3209 N N . LEU B 1 170 ? -7.133 -18.578 -21.891 1 98.06 170 LEU B N 1
ATOM 3210 C CA . LEU B 1 170 ? -5.906 -18.656 -21.094 1 98.06 170 LEU B CA 1
ATOM 3211 C C . LEU B 1 170 ? -5.098 -17.359 -21.234 1 98.06 170 LEU B C 1
ATOM 3213 O O . LEU B 1 170 ? -3.879 -17.375 -21.031 1 98.06 170 LEU B O 1
ATOM 3217 N N . THR B 1 171 ? -5.727 -16.172 -21.406 1 94.94 171 THR B N 1
ATOM 3218 C CA . THR B 1 171 ? -5.07 -14.914 -21.734 1 94.94 171 THR B CA 1
ATOM 3219 C C . THR B 1 171 ? -4.223 -14.414 -20.578 1 94.94 171 THR B C 1
ATOM 3221 O O . THR B 1 171 ? -3.266 -13.664 -20.781 1 94.94 171 THR B O 1
ATOM 3224 N N . PHE B 1 172 ? -4.586 -14.805 -19.375 1 96.12 172 PHE B N 1
ATOM 3225 C CA . PHE B 1 172 ? -3.85 -14.383 -18.188 1 96.12 172 PHE B CA 1
ATOM 3226 C C . PHE B 1 172 ? -2.383 -14.781 -18.297 1 96.12 172 PHE B C 1
ATOM 3228 O O . PHE B 1 172 ? -1.494 -14.008 -17.938 1 96.12 172 PHE B O 1
ATOM 3235 N N . PHE B 1 173 ? -2.098 -15.984 -18.75 1 96.62 173 PHE B N 1
ATOM 3236 C CA . PHE B 1 173 ? -0.75 -16.547 -18.719 1 96.62 173 PHE B CA 1
ATOM 3237 C C . PHE B 1 173 ? 0.132 -15.875 -19.766 1 96.62 173 PHE B C 1
ATOM 3239 O O . PHE B 1 173 ? 1.184 -15.32 -19.438 1 96.62 173 PHE B O 1
ATOM 3246 N N . PRO B 1 174 ? -0.281 -15.758 -21.047 1 95.25 174 PRO B N 1
ATOM 3247 C CA . PRO B 1 174 ? 0.556 -15.047 -22.016 1 95.25 174 PRO B CA 1
ATOM 3248 C C . PRO B 1 174 ? 0.81 -13.594 -21.625 1 95.25 174 PRO B C 1
ATOM 3250 O O . PRO B 1 174 ? 1.889 -13.062 -21.891 1 95.25 174 PRO B O 1
ATOM 3253 N N . MET B 1 175 ? -0.156 -12.984 -21.047 1 91.25 175 MET B N 1
ATOM 3254 C CA . MET B 1 175 ? 0.008 -11.609 -20.594 1 91.25 175 MET B CA 1
ATOM 3255 C C . MET B 1 175 ? 1.175 -11.492 -19.609 1 91.25 175 MET B C 1
ATOM 3257 O O . MET B 1 175 ? 1.96 -10.539 -19.688 1 91.25 175 MET B O 1
ATOM 3261 N N . HIS B 1 176 ? 1.319 -12.422 -18.703 1 92.81 176 HIS B N 1
ATOM 3262 C CA . HIS B 1 176 ? 2.357 -12.391 -17.688 1 92.81 176 HIS B CA 1
ATOM 3263 C C . HIS B 1 176 ? 3.676 -12.945 -18.219 1 92.81 176 HIS B C 1
ATOM 3265 O O . HIS B 1 176 ? 4.742 -12.641 -17.688 1 92.81 176 HIS B O 1
ATOM 3271 N N . ILE B 1 177 ? 3.631 -13.766 -19.203 1 93.06 177 ILE B N 1
ATOM 3272 C CA . ILE B 1 177 ? 4.844 -14.289 -19.828 1 93.06 177 ILE B CA 1
ATOM 3273 C C . ILE B 1 177 ? 5.5 -13.203 -20.672 1 93.06 177 ILE B C 1
ATOM 3275 O O . ILE B 1 177 ? 6.723 -13.039 -20.656 1 93.06 177 ILE B O 1
ATOM 3279 N N . GLU B 1 178 ? 4.73 -12.336 -21.297 1 86.44 178 GLU B N 1
ATOM 3280 C CA . GLU B 1 178 ? 5.227 -11.305 -22.203 1 86.44 178 GLU B CA 1
ATOM 3281 C C . GLU B 1 178 ? 5.348 -9.961 -21.5 1 86.44 178 GLU B C 1
ATOM 3283 O O . GLU B 1 178 ? 6.191 -9.141 -21.859 1 86.44 178 GLU B O 1
ATOM 3288 N N . GLY B 1 179 ? 4.465 -9.656 -20.516 1 72.19 179 GLY B N 1
ATOM 3289 C CA . GLY B 1 179 ? 4.305 -8.312 -19.984 1 72.19 179 GLY B CA 1
ATOM 3290 C C . GLY B 1 179 ? 4.945 -8.133 -18.625 1 72.19 179 GLY B C 1
ATOM 3291 O O . GLY B 1 179 ? 5.199 -7.004 -18.203 1 72.19 179 GLY B O 1
ATOM 3292 N N . ASP B 1 180 ? 5.316 -9.07 -17.938 1 67.31 180 ASP B N 1
ATOM 3293 C CA . ASP B 1 180 ? 5.688 -8.898 -16.531 1 67.31 180 ASP B CA 1
ATOM 3294 C C . ASP B 1 180 ? 7.172 -8.562 -16.391 1 67.31 180 ASP B C 1
ATOM 3296 O O . ASP B 1 180 ? 7.633 -8.219 -15.305 1 67.31 180 ASP B O 1
ATOM 3300 N N . ASP B 1 181 ? 7.789 -8.391 -17.422 1 77.12 181 ASP B N 1
ATOM 3301 C CA . ASP B 1 181 ? 9.203 -8.039 -17.328 1 77.12 181 ASP B CA 1
ATOM 3302 C C . ASP B 1 181 ? 9.383 -6.621 -16.781 1 77.12 181 ASP B C 1
ATOM 3304 O O . ASP B 1 181 ? 10.273 -6.371 -15.969 1 77.12 181 ASP B O 1
ATOM 3308 N N . ASP B 1 182 ? 8.453 -5.824 -17.141 1 83.25 182 ASP B N 1
ATOM 3309 C CA . ASP B 1 182 ? 8.578 -4.438 -16.703 1 83.25 182 ASP B CA 1
ATOM 3310 C C . ASP B 1 182 ? 8.383 -4.324 -15.195 1 83.25 182 ASP B C 1
ATOM 3312 O O . ASP B 1 182 ? 9.086 -3.555 -14.531 1 83.25 182 ASP B O 1
ATOM 3316 N N . HIS B 1 183 ? 7.52 -5.113 -14.633 1 87.62 183 HIS B N 1
ATOM 3317 C CA . HIS B 1 183 ? 7.281 -5.113 -13.195 1 87.62 183 HIS B CA 1
ATOM 3318 C C . HIS B 1 183 ? 8.531 -5.527 -12.422 1 87.62 183 HIS B C 1
ATOM 3320 O O . HIS B 1 183 ? 8.961 -4.824 -11.508 1 87.62 183 HIS B O 1
ATOM 3326 N N . ALA B 1 184 ? 9.062 -6.621 -12.93 1 92.19 184 ALA B N 1
ATOM 3327 C CA . ALA B 1 184 ? 10.25 -7.148 -12.258 1 92.19 184 ALA B CA 1
ATOM 3328 C C . ALA B 1 184 ? 11.445 -6.211 -12.43 1 92.19 184 ALA B C 1
ATOM 3330 O O . ALA B 1 184 ? 12.242 -6.031 -11.508 1 92.19 184 ALA B O 1
ATOM 3331 N N . LEU B 1 185 ? 11.555 -5.605 -13.578 1 92.75 185 LEU B N 1
ATOM 3332 C CA . LEU B 1 185 ? 12.68 -4.723 -13.859 1 92.75 185 LEU B CA 1
ATOM 3333 C C . LEU B 1 185 ? 12.625 -3.473 -12.992 1 92.75 185 LEU B C 1
ATOM 3335 O O . LEU B 1 185 ? 13.664 -2.98 -12.531 1 92.75 185 LEU B O 1
ATOM 3339 N N . THR B 1 186 ? 11.438 -2.949 -12.805 1 94.31 186 THR B N 1
ATOM 3340 C CA . THR B 1 186 ? 11.289 -1.813 -11.898 1 94.31 186 THR B CA 1
ATOM 3341 C C . THR B 1 186 ? 11.828 -2.15 -10.508 1 94.31 186 THR B C 1
ATOM 3343 O O . THR B 1 186 ? 12.602 -1.384 -9.938 1 94.31 186 THR B O 1
ATOM 3346 N N . MET B 1 187 ? 11.461 -3.266 -10.008 1 96.62 187 MET B N 1
ATOM 3347 C CA . MET B 1 187 ? 11.922 -3.666 -8.68 1 96.62 187 MET B CA 1
ATOM 3348 C C . MET B 1 187 ? 13.414 -3.984 -8.695 1 96.62 187 MET B C 1
ATOM 3350 O O . MET B 1 187 ? 14.117 -3.75 -7.711 1 96.62 187 MET B O 1
ATOM 3354 N N . LYS B 1 188 ? 13.906 -4.453 -9.828 1 95.62 188 LYS B N 1
ATOM 3355 C CA . LYS B 1 188 ? 15.336 -4.699 -9.953 1 95.62 188 LYS B CA 1
ATOM 3356 C C . LYS B 1 188 ? 16.125 -3.41 -9.773 1 95.62 188 LYS B C 1
ATOM 3358 O O . LYS B 1 188 ? 17.156 -3.398 -9.094 1 95.62 188 LYS B O 1
ATOM 3363 N N . HIS B 1 189 ? 15.664 -2.398 -10.367 1 95.5 189 HIS B N 1
ATOM 3364 C CA . HIS B 1 189 ? 16.344 -1.11 -10.242 1 95.5 189 HIS B CA 1
ATOM 3365 C C . HIS B 1 189 ? 16.344 -0.626 -8.797 1 95.5 189 HIS B C 1
ATOM 3367 O O . HIS B 1 189 ? 17.344 -0.08 -8.32 1 95.5 189 HIS B O 1
ATOM 3373 N N . ILE B 1 190 ? 15.258 -0.798 -8.133 1 96.81 190 ILE B N 1
ATOM 3374 C CA . ILE B 1 190 ? 15.172 -0.41 -6.73 1 96.81 190 ILE B CA 1
ATOM 3375 C C . ILE B 1 190 ? 16.156 -1.234 -5.906 1 96.81 190 ILE B C 1
ATOM 3377 O O . ILE B 1 190 ? 16.859 -0.696 -5.047 1 96.81 190 ILE B O 1
ATOM 3381 N N . ILE B 1 191 ? 16.219 -2.514 -6.195 1 96.88 191 ILE B N 1
ATOM 3382 C CA . ILE B 1 191 ? 17.141 -3.41 -5.512 1 96.88 191 ILE B CA 1
ATOM 3383 C C . ILE B 1 191 ? 18.578 -2.928 -5.715 1 96.88 191 ILE B C 1
ATOM 3385 O O . ILE B 1 191 ? 19.344 -2.816 -4.758 1 96.88 191 ILE B O 1
ATOM 3389 N N . GLU B 1 192 ? 18.906 -2.656 -6.934 1 95.06 192 GLU B N 1
ATOM 3390 C CA . GLU B 1 192 ? 20.266 -2.217 -7.25 1 95.06 192 GLU B CA 1
ATOM 3391 C C . GLU B 1 192 ? 20.609 -0.927 -6.516 1 95.06 192 GLU B C 1
ATOM 3393 O O . GLU B 1 192 ? 21.719 -0.788 -5.984 1 95.06 192 GLU B O 1
ATOM 3398 N N . ARG B 1 193 ? 19.719 -0.068 -6.492 1 94.56 193 ARG B N 1
ATOM 3399 C CA . ARG B 1 193 ? 19.938 1.177 -5.766 1 94.56 193 ARG B CA 1
ATOM 3400 C C . ARG B 1 193 ? 20.141 0.912 -4.277 1 94.56 193 ARG B C 1
ATOM 3402 O O . ARG B 1 193 ? 21.078 1.439 -3.668 1 94.56 193 ARG B O 1
ATOM 3409 N N . GLU B 1 194 ? 19.234 0.154 -3.709 1 95.44 194 GLU B N 1
ATOM 3410 C CA . GLU B 1 194 ? 19.328 -0.169 -2.289 1 95.44 194 GLU B CA 1
ATOM 3411 C C . GLU B 1 194 ? 20.656 -0.854 -1.962 1 95.44 194 GLU B C 1
ATOM 3413 O O . GLU B 1 194 ? 21.281 -0.542 -0.951 1 95.44 194 GLU B O 1
ATOM 3418 N N . LEU B 1 195 ? 21.078 -1.742 -2.797 1 94.56 195 LEU B N 1
ATOM 3419 C CA . LEU B 1 195 ? 22.281 -2.523 -2.535 1 94.56 195 LEU B CA 1
ATOM 3420 C C . LEU B 1 195 ? 23.531 -1.678 -2.74 1 94.56 195 LEU B C 1
ATOM 3422 O O . LEU B 1 195 ? 24.578 -1.964 -2.16 1 94.56 195 LEU B O 1
ATOM 3426 N N . ALA B 1 196 ? 23.406 -0.709 -3.605 1 94.31 196 ALA B N 1
ATOM 3427 C CA . ALA B 1 196 ? 24.531 0.219 -3.756 1 94.31 196 ALA B CA 1
ATOM 3428 C C . ALA B 1 196 ? 24.828 0.94 -2.445 1 94.31 196 ALA B C 1
ATOM 3430 O O . ALA B 1 196 ? 25.984 1.172 -2.104 1 94.31 196 ALA B O 1
ATOM 3431 N N . GLU B 1 197 ? 23.812 1.223 -1.683 1 93 197 GLU B N 1
ATOM 3432 C CA . GLU B 1 197 ? 23.953 1.933 -0.414 1 93 197 GLU B CA 1
ATOM 3433 C C . GLU B 1 197 ? 24.25 0.967 0.729 1 93 197 GLU B C 1
ATOM 3435 O O . GLU B 1 197 ? 24.828 1.361 1.744 1 93 197 GLU B O 1
ATOM 3440 N N . ARG B 1 198 ? 23.797 -0.282 0.608 1 94.56 198 ARG B N 1
ATOM 3441 C CA . ARG B 1 198 ? 23.938 -1.305 1.639 1 94.56 198 ARG B CA 1
ATOM 3442 C C . ARG B 1 198 ? 24.469 -2.611 1.046 1 94.56 198 ARG B C 1
ATOM 3444 O O . ARG B 1 198 ? 23.797 -3.645 1.128 1 94.56 198 ARG B O 1
ATOM 3451 N N . PRO B 1 199 ? 25.688 -2.717 0.549 1 89.06 199 PRO B N 1
ATOM 3452 C CA . PRO B 1 199 ? 26.203 -3.875 -0.183 1 89.06 199 PRO B CA 1
ATOM 3453 C C . PRO B 1 199 ? 26.188 -5.156 0.649 1 89.06 199 PRO B C 1
ATOM 3455 O O . PRO B 1 199 ? 26.078 -6.254 0.097 1 89.06 199 PRO B O 1
ATOM 3458 N N . GLY B 1 200 ? 26.203 -5.117 1.906 1 92.06 200 GLY B N 1
ATOM 3459 C CA . GLY B 1 200 ? 26.25 -6.293 2.764 1 92.06 200 GLY B CA 1
ATOM 3460 C C . GLY B 1 200 ? 24.875 -6.906 3.008 1 92.06 200 GLY B C 1
ATOM 3461 O O . GLY B 1 200 ? 24.766 -7.926 3.689 1 92.06 200 GLY B O 1
ATOM 3462 N N . LYS B 1 201 ? 23.844 -6.422 2.281 1 94.62 201 LYS B N 1
ATOM 3463 C CA . LYS B 1 201 ? 22.484 -6.852 2.592 1 94.62 201 LYS B CA 1
ATOM 3464 C C . LYS B 1 201 ? 21.938 -7.77 1.504 1 94.62 201 LYS B C 1
ATOM 3466 O O . LYS B 1 201 ? 20.75 -8.102 1.504 1 94.62 201 LYS B O 1
ATOM 3471 N N . ARG B 1 202 ? 22.781 -8.273 0.6 1 94.44 202 ARG B N 1
ATOM 3472 C CA . ARG B 1 202 ? 22.359 -9.18 -0.464 1 94.44 202 ARG B CA 1
ATOM 3473 C C . ARG B 1 202 ? 21.781 -10.469 0.111 1 94.44 202 ARG B C 1
ATOM 3475 O O . ARG B 1 202 ? 20.859 -11.039 -0.453 1 94.44 202 ARG B O 1
ATOM 3482 N N . ASP B 1 203 ? 22.328 -10.883 1.186 1 95 203 ASP B N 1
ATOM 3483 C CA . ASP B 1 203 ? 21.891 -12.141 1.793 1 95 203 ASP B CA 1
ATOM 3484 C C . ASP B 1 203 ? 20.469 -12.031 2.305 1 95 203 ASP B C 1
ATOM 3486 O O . ASP B 1 203 ? 19.719 -13.008 2.283 1 95 203 ASP B O 1
ATOM 3490 N N . VAL B 1 204 ? 20.109 -10.836 2.781 1 96.38 204 VAL B N 1
ATOM 3491 C CA . VAL B 1 204 ? 18.75 -10.602 3.266 1 96.38 204 VAL B CA 1
ATOM 3492 C C . VAL B 1 204 ? 17.75 -10.758 2.119 1 96.38 204 VAL B C 1
ATOM 3494 O O . VAL B 1 204 ? 16.719 -11.414 2.273 1 96.38 204 VAL B O 1
ATOM 3497 N N . LEU B 1 205 ? 18.094 -10.219 1.018 1 96.19 205 LEU B N 1
ATOM 3498 C CA . LEU B 1 205 ? 17.297 -10.297 -0.2 1 96.19 205 LEU B CA 1
ATOM 3499 C C . LEU B 1 205 ? 17.156 -11.742 -0.669 1 96.19 205 LEU B C 1
ATOM 3501 O O . LEU B 1 205 ? 16.062 -12.211 -0.956 1 96.19 205 LEU B O 1
ATOM 3505 N N . ARG B 1 206 ? 18.234 -12.43 -0.693 1 96.06 206 ARG B N 1
ATOM 3506 C CA . ARG B 1 206 ? 18.266 -13.805 -1.18 1 96.06 206 ARG B CA 1
ATOM 3507 C C . ARG B 1 206 ? 17.469 -14.734 -0.269 1 96.06 206 ARG B C 1
ATOM 3509 O O . ARG B 1 206 ? 16.766 -15.633 -0.746 1 96.06 206 ARG B O 1
ATOM 3516 N N . ALA B 1 207 ? 17.641 -14.523 1.002 1 97.44 207 ALA B N 1
ATOM 3517 C CA . ALA B 1 207 ? 16.938 -15.367 1.964 1 97.44 207 ALA B CA 1
ATOM 3518 C C . ALA B 1 207 ? 15.422 -15.234 1.805 1 97.44 207 ALA B C 1
ATOM 3520 O O . ALA B 1 207 ? 14.695 -16.234 1.88 1 97.44 207 ALA B O 1
ATOM 3521 N N . ALA B 1 208 ? 14.953 -14.031 1.575 1 98.38 208 ALA B N 1
ATOM 3522 C CA . ALA B 1 208 ? 13.523 -13.812 1.372 1 98.38 208 ALA B CA 1
ATOM 3523 C C . ALA B 1 208 ? 13.047 -14.477 0.086 1 98.38 208 ALA B C 1
ATOM 3525 O O . ALA B 1 208 ? 11.992 -15.117 0.07 1 98.38 208 ALA B O 1
ATOM 3526 N N . ALA B 1 209 ? 13.797 -14.336 -0.973 1 97.94 209 ALA B N 1
ATOM 3527 C CA . ALA B 1 209 ? 13.477 -14.992 -2.234 1 97.94 209 ALA B CA 1
ATOM 3528 C C . ALA B 1 209 ? 13.375 -16.5 -2.053 1 97.94 209 ALA B C 1
ATOM 3530 O O . ALA B 1 209 ? 12.414 -17.125 -2.516 1 97.94 209 ALA B O 1
ATOM 3531 N N . GLU B 1 210 ? 14.336 -17.062 -1.371 1 97.56 210 GLU B N 1
ATOM 3532 C CA . GLU B 1 210 ? 14.383 -18.5 -1.138 1 97.56 210 GLU B CA 1
ATOM 3533 C C . GLU B 1 210 ? 13.164 -18.969 -0.351 1 97.56 210 GLU B C 1
ATOM 3535 O O . GLU B 1 210 ? 12.602 -20.031 -0.643 1 97.56 210 GLU B O 1
ATOM 3540 N N . GLU B 1 211 ? 12.812 -18.203 0.648 1 98.38 211 GLU B N 1
ATOM 3541 C CA . GLU B 1 211 ? 11.648 -18.578 1.446 1 98.38 211 GLU B CA 1
ATOM 3542 C C . GLU B 1 211 ? 10.398 -18.656 0.581 1 98.38 211 GLU B C 1
ATOM 3544 O O . GLU B 1 211 ? 9.609 -19.609 0.716 1 98.38 211 GLU B O 1
ATOM 3549 N N . ILE B 1 212 ? 10.203 -17.75 -0.318 1 98.62 212 ILE B N 1
ATOM 3550 C CA . ILE B 1 212 ? 9.008 -17.734 -1.155 1 98.62 212 ILE B CA 1
ATOM 3551 C C . ILE B 1 212 ? 9.086 -18.859 -2.186 1 98.62 212 ILE B C 1
ATOM 3553 O O . ILE B 1 212 ? 8.086 -19.5 -2.488 1 98.62 212 ILE B O 1
ATOM 3557 N N . ILE B 1 213 ? 10.242 -19.141 -2.758 1 98 213 ILE B N 1
ATOM 3558 C CA . ILE B 1 213 ? 10.414 -20.219 -3.717 1 98 213 ILE B CA 1
ATOM 3559 C C . ILE B 1 213 ? 10.094 -21.562 -3.049 1 98 213 ILE B C 1
ATOM 3561 O O . ILE B 1 213 ? 9.406 -22.406 -3.627 1 98 213 ILE B O 1
ATOM 3565 N N . GLU B 1 214 ? 10.578 -21.703 -1.822 1 98.25 214 GLU B N 1
ATOM 3566 C CA . GLU B 1 214 ? 10.281 -22.938 -1.097 1 98.25 214 GLU B CA 1
ATOM 3567 C C . GLU B 1 214 ? 8.789 -23.047 -0.792 1 98.25 214 GLU B C 1
ATOM 3569 O O . GLU B 1 214 ? 8.219 -24.141 -0.877 1 98.25 214 GLU B O 1
ATOM 3574 N N . ALA B 1 215 ? 8.18 -21.969 -0.44 1 98.56 215 ALA B N 1
ATOM 3575 C CA . ALA B 1 215 ? 6.738 -21.984 -0.219 1 98.56 215 ALA B CA 1
ATOM 3576 C C . ALA B 1 215 ? 5.988 -22.344 -1.496 1 98.56 215 ALA B C 1
ATOM 3578 O O . ALA B 1 215 ? 4.984 -23.062 -1.45 1 98.56 215 ALA B O 1
ATOM 3579 N N . ARG B 1 216 ? 6.438 -21.891 -2.639 1 98.25 216 ARG B N 1
ATOM 3580 C CA . ARG B 1 216 ? 5.832 -22.219 -3.924 1 98.25 216 ARG B CA 1
ATOM 3581 C C . ARG B 1 216 ? 6.012 -23.703 -4.25 1 98.25 216 ARG B C 1
ATOM 3583 O O . ARG B 1 216 ? 5.105 -24.344 -4.793 1 98.25 216 ARG B O 1
ATOM 3590 N N . ARG B 1 217 ? 7.18 -24.219 -3.943 1 97.94 217 ARG B N 1
ATOM 3591 C CA . ARG B 1 217 ? 7.402 -25.641 -4.133 1 97.94 217 ARG B CA 1
ATOM 3592 C C . ARG B 1 217 ? 6.414 -26.469 -3.312 1 97.94 217 ARG B C 1
ATOM 3594 O O . ARG B 1 217 ? 5.84 -27.438 -3.809 1 97.94 217 ARG B O 1
ATOM 3601 N N . ALA B 1 218 ? 6.262 -26.078 -2.061 1 98.06 218 ALA B N 1
ATOM 3602 C CA . ALA B 1 218 ? 5.309 -26.766 -1.195 1 98.06 218 ALA B CA 1
ATOM 3603 C C . ALA B 1 218 ? 3.889 -26.656 -1.745 1 98.06 218 ALA B C 1
ATOM 3605 O O . ALA B 1 218 ? 3.115 -27.609 -1.687 1 98.06 218 ALA B O 1
ATOM 3606 N N . PHE B 1 219 ? 3.555 -25.516 -2.25 1 98.25 219 PHE B N 1
ATOM 3607 C CA . PHE B 1 219 ? 2.273 -25.281 -2.902 1 98.25 219 PHE B CA 1
ATOM 3608 C C . PHE B 1 219 ? 2.062 -26.25 -4.059 1 98.25 219 PHE B C 1
ATOM 3610 O O . PHE B 1 219 ? 1.025 -26.922 -4.137 1 98.25 219 PHE B O 1
ATOM 3617 N N . PHE B 1 220 ? 3.014 -26.422 -4.926 1 97.88 220 PHE B N 1
ATOM 3618 C CA . PHE B 1 220 ? 2.92 -27.328 -6.066 1 97.88 220 PHE B CA 1
ATOM 3619 C C . PHE B 1 220 ? 2.803 -28.766 -5.598 1 97.88 220 PHE B C 1
ATOM 3621 O O . PHE B 1 220 ? 2.025 -29.547 -6.156 1 97.88 220 PHE B O 1
ATOM 3628 N N . ALA B 1 221 ? 3.553 -29.125 -4.598 1 96.69 221 ALA B N 1
ATOM 3629 C CA . ALA B 1 221 ? 3.527 -30.5 -4.082 1 96.69 221 ALA B CA 1
ATOM 3630 C C . ALA B 1 221 ? 2.146 -30.844 -3.535 1 96.69 221 ALA B C 1
ATOM 3632 O O . ALA B 1 221 ? 1.699 -31.984 -3.66 1 96.69 221 ALA B O 1
ATOM 3633 N N . ALA B 1 222 ? 1.478 -29.891 -2.984 1 96.69 222 ALA B N 1
ATOM 3634 C CA . ALA B 1 222 ? 0.183 -30.109 -2.346 1 96.69 222 ALA B CA 1
ATOM 3635 C C . ALA B 1 222 ? -0.91 -30.344 -3.385 1 96.69 222 ALA B C 1
ATOM 3637 O O . ALA B 1 222 ? -1.945 -30.938 -3.084 1 96.69 222 ALA B O 1
ATOM 3638 N N . LEU B 1 223 ? -0.731 -29.891 -4.582 1 95.38 223 LEU B N 1
ATOM 3639 C CA . LEU B 1 223 ? -1.729 -30.016 -5.637 1 95.38 223 LEU B CA 1
ATOM 3640 C C . LEU B 1 223 ? -1.945 -31.484 -6.004 1 95.38 223 LEU B C 1
ATOM 3642 O O . LEU B 1 223 ? -3.064 -31.891 -6.32 1 95.38 223 LEU B O 1
ATOM 3646 N N . SER B 1 224 ? -0.848 -32.281 -6 1 84.56 224 SER B N 1
ATOM 3647 C CA . SER B 1 224 ? -0.886 -33.688 -6.406 1 84.56 224 SER B CA 1
ATOM 3648 C C . SER B 1 224 ? -1.348 -34.594 -5.262 1 84.56 224 SER B C 1
ATOM 3650 O O . SER B 1 224 ? -1.964 -35.625 -5.488 1 84.56 224 SER B O 1
ATOM 3652 N N . ALA B 1 225 ? -0.998 -34.156 -4.094 1 75.19 225 ALA B N 1
ATOM 3653 C CA . ALA B 1 225 ? -1.347 -34.969 -2.939 1 75.19 225 ALA B CA 1
ATOM 3654 C C . ALA B 1 225 ? -2.859 -35.062 -2.752 1 75.19 225 ALA B C 1
ATOM 3656 O O . ALA B 1 225 ? -3.395 -36.062 -2.33 1 75.19 225 ALA B O 1
ATOM 3657 N N . SER B 1 226 ? -3.521 -34.031 -3.068 1 64.94 226 SER B N 1
ATOM 3658 C CA . SER B 1 226 ? -4.969 -33.969 -2.889 1 64.94 226 SER B CA 1
ATOM 3659 C C . SER B 1 226 ? -5.691 -34.875 -3.869 1 64.94 226 SER B C 1
ATOM 3661 O O . SER B 1 226 ? -6.766 -35.406 -3.566 1 64.94 226 SER B O 1
ATOM 3663 N N . GLU B 1 227 ? -5.102 -35.125 -5.062 1 60.34 227 GLU B N 1
ATOM 3664 C CA . GLU B 1 227 ? -5.695 -36.031 -6.031 1 60.34 227 GLU B CA 1
ATOM 3665 C C . GLU B 1 227 ? -5.629 -37.5 -5.539 1 60.34 227 GLU B C 1
ATOM 3667 O O . GLU B 1 227 ? -6.574 -38.25 -5.719 1 60.34 227 GLU B O 1
ATOM 3672 N N . GLU B 1 228 ? -4.52 -37.781 -4.965 1 57.28 228 GLU B N 1
ATOM 3673 C CA . GLU B 1 228 ? -4.363 -39.156 -4.469 1 57.28 228 GLU B CA 1
ATOM 3674 C C . GLU B 1 228 ? -5.348 -39.438 -3.342 1 57.28 228 GLU B C 1
ATOM 3676 O O . GLU B 1 228 ? -5.887 -40.531 -3.254 1 57.28 228 GLU B O 1
ATOM 3681 N N . GLN B 1 229 ? -5.562 -38.312 -2.598 1 53.84 229 GLN B N 1
ATOM 3682 C CA . GLN B 1 229 ? -6.5 -38.5 -1.494 1 53.84 229 GLN B CA 1
ATOM 3683 C C . GLN B 1 229 ? -7.934 -38.625 -2.006 1 53.84 229 GLN B C 1
ATOM 3685 O O . GLN B 1 229 ? -8.727 -39.375 -1.463 1 53.84 229 GLN B O 1
ATOM 3690 N N . SER B 1 230 ? -8.211 -37.812 -3.066 1 51.44 230 SER B N 1
ATOM 3691 C CA . SER B 1 230 ? -9.547 -37.906 -3.643 1 51.44 230 SER B CA 1
ATOM 3692 C C . SER B 1 230 ? -9.711 -39.188 -4.422 1 51.44 230 SER B C 1
ATOM 3694 O O . SER B 1 230 ? -10.766 -39.844 -4.352 1 51.44 230 SER B O 1
ATOM 3696 N N . ALA B 1 231 ? -8.688 -39.656 -5.168 1 52.84 231 ALA B N 1
ATOM 3697 C CA . ALA B 1 231 ? -8.75 -40.938 -5.887 1 52.84 231 ALA B CA 1
ATOM 3698 C C . ALA B 1 231 ? -8.758 -42.125 -4.918 1 52.84 231 ALA B C 1
ATOM 3700 O O . ALA B 1 231 ? -9.414 -43.125 -5.172 1 52.84 231 ALA B O 1
ATOM 3701 N N . GLY B 1 232 ? -7.957 -41.844 -3.893 1 46.72 232 GLY B N 1
ATOM 3702 C CA . GLY B 1 232 ? -7.957 -42.906 -2.896 1 46.72 232 GLY B CA 1
ATOM 3703 C C . GLY B 1 232 ? -9.281 -43.062 -2.174 1 46.72 232 GLY B C 1
ATOM 3704 O O . GLY B 1 232 ? -9.703 -44.156 -1.839 1 46.72 232 GLY B O 1
ATOM 3705 N N . ALA B 1 233 ? -9.914 -41.969 -1.982 1 55.03 233 ALA B N 1
ATOM 3706 C CA . ALA B 1 233 ? -11.227 -42 -1.34 1 55.03 233 ALA B CA 1
ATOM 3707 C C . ALA B 1 233 ? -12.273 -42.625 -2.26 1 55.03 233 ALA B C 1
ATOM 3709 O O . ALA B 1 233 ? -13.156 -43.344 -1.804 1 55.03 233 ALA B O 1
ATOM 3710 N N . SER B 1 234 ? -12.18 -42.25 -3.547 1 49.53 234 SER B N 1
ATOM 3711 C CA . SER B 1 234 ? -13.094 -42.844 -4.516 1 49.53 234 SER B CA 1
ATOM 3712 C C . SER B 1 234 ? -12.82 -44.344 -4.691 1 49.53 234 SER B C 1
ATOM 3714 O O . SER B 1 234 ? -13.758 -45.156 -4.789 1 49.53 234 SER B O 1
ATOM 3716 N N . ARG B 1 235 ? -11.562 -44.844 -4.723 1 53.25 235 ARG B N 1
ATOM 3717 C CA . ARG B 1 235 ? -11.219 -46.25 -4.82 1 53.25 235 ARG B CA 1
ATOM 3718 C C . ARG B 1 235 ? -11.625 -47.031 -3.561 1 53.25 235 ARG B C 1
ATOM 3720 O O . ARG B 1 235 ? -12.102 -48.156 -3.635 1 53.25 235 ARG B O 1
ATOM 3727 N N . ARG B 1 236 ? -11.539 -46.469 -2.422 1 52.69 236 ARG B N 1
ATOM 3728 C CA . ARG B 1 236 ? -11.969 -47.094 -1.173 1 52.69 236 ARG B CA 1
ATOM 3729 C C . ARG B 1 236 ? -13.492 -47.188 -1.103 1 52.69 236 ARG B C 1
ATOM 3731 O O . ARG B 1 236 ? -14.023 -48.156 -0.546 1 52.69 236 ARG B O 1
ATOM 3738 N N . ALA B 1 237 ? -14.078 -46.344 -1.593 1 65.38 237 ALA B N 1
ATOM 3739 C CA . ALA B 1 237 ? -15.539 -46.344 -1.577 1 65.38 237 ALA B CA 1
ATOM 3740 C C . ALA B 1 237 ? -16.094 -47.375 -2.547 1 65.38 237 ALA B C 1
ATOM 3742 O O . ALA B 1 237 ? -17.219 -47.875 -2.381 1 65.38 237 ALA B O 1
ATOM 3743 N N . SER B 1 238 ? -15.375 -47.625 -3.652 1 54.66 238 SER B N 1
ATOM 3744 C CA . SER B 1 238 ? -15.766 -48.656 -4.617 1 54.66 238 SER B CA 1
ATOM 3745 C C . SER B 1 238 ? -15.391 -50.031 -4.129 1 54.66 238 SER B C 1
ATOM 3747 O O . SER B 1 238 ? -15.891 -51.031 -4.648 1 54.66 238 SER B O 1
ATOM 3749 N N . GLY B 1 239 ? -14.336 -50.125 -3.396 1 50.69 239 GLY B N 1
ATOM 3750 C CA . GLY B 1 239 ? -13.953 -51.469 -2.918 1 50.69 239 GLY B CA 1
ATOM 3751 C C . GLY B 1 239 ? -14.891 -52 -1.855 1 50.69 239 GLY B C 1
ATOM 3752 O O . GLY B 1 239 ? -14.734 -53.125 -1.406 1 50.69 239 GLY B O 1
ATOM 3753 N N . ALA B 1 240 ? -15.578 -51.188 -1.193 1 50.62 240 ALA B N 1
ATOM 3754 C CA . ALA B 1 240 ? -16.422 -51.688 -0.106 1 50.62 240 ALA B CA 1
ATOM 3755 C C . ALA B 1 240 ? -17.734 -52.25 -0.643 1 50.62 240 ALA B C 1
ATOM 3757 O O . ALA B 1 240 ? -18.641 -52.594 0.129 1 50.62 240 ALA B O 1
ATOM 3758 N N . PHE B 1 241 ? -17.984 -52.281 -2.049 1 34.78 241 PHE B N 1
ATOM 3759 C CA . PHE B 1 241 ? -19.125 -53.156 -2.289 1 34.78 241 PHE B CA 1
ATOM 3760 C C . PHE B 1 241 ? -18.688 -54.594 -2.373 1 34.78 241 PHE B C 1
ATOM 3762 O O . PHE B 1 241 ? -17.594 -54.906 -2.844 1 34.78 241 PHE B O 1
#

Sequence (482 aa):
MTPATQLSARWNGLLPRESLERLDATEFLIRCRQGIAARGVLERFLVQQYHYSRHFTRYLCALLANLTSETDRFALTENLFEEMGLGGMGEVPHSQIYRRMLDAFGLEPSIQPPLAETTALVRNMLRLCSDSDPLVGLGALCLGAEAIVPHVYQQILTGLLSAGFPERDLTFFPMHIEGDDDHALTMKHIIERELAERPGKRDVLRAAAEEIIEARRAFFAALSASEEQSAGASRRASGAFMTPATQLSARWNGLLPRESLERLDATEFLIRCRQGIAARGVLERFLVQQYHYSRHFTRYLCALLANLTSETDRFALTENLFEEMGLGGMGEVPHSQIYRRMLDAFGLEPSIQPPLAETTALVRNMLRLCSDSDPLVGLGALCLGAEAIVPHVYQQILTGLLSAGFPERDLTFFPMHIEGDDDHALTMKHIIERELAERPGKRDVLRAAAEEIIEARRAFFAALSASEEQSAGASRRASGAF

Secondary structure (DSSP, 8-state):
---HHHHHHHTTT-S-HHHHHHHHTSHHHHHHHHT---HHHHHHHHHHHHHHHTTHHHHHHHHHHT---HHHHHHHHHHHHHHTT-SSTTPPPHHHHHHHHHHHTT--GGGSPPPHHHHHHHHHHHHHHT-SSHHHHHIIIIIIIITTHHHHHHHHHHHHHHTT--GGG-THHHHHHHHTHHHHHHHHHHHHHHHHH-GGGHHHHHHHHHHHHHHHHHHHHHHHHHHHHHHHHHHHHHHT-/---HHHHHHHTTT-S-HHHHHHHHTSHHHHHHHHT---HHHHHHHHHHHHHHHTTHHHHHHHHHHT---HHHHHHHHHHHHHHTT-SSTTPPPHHHHHHHHHHHTT--GGGSPPPHHHHHHHHHHHHHHT-SSHHHHHIIIIIIIITTHHHHHHHHHHHHHHTT--GGG-THHHHHHHHTHHHHHHHHHHHHHHHHH-GGGHHHHHHHHHHHHHHHHHHHHHHHHHHHHHHHHHHHHHHT-

pLDDT: mean 91.12, std 12.42, range [34.03, 98.81]

Nearest PDB structures (foldseek):
  4wwj-assembly1_A  TM=7.853E-01  e=9.851E-06  Pseudomonas protegens Pf-5
  3oql-assembly1_D  TM=7.983E-01  e=1.028E-05  Pseudomonas syringae pv. tomato str. DC3000
  3oql-assembly1_C  TM=7.954E-01  e=3.151E-05  Pseudomonas syringae pv. tomato str. DC3000
  6p5q-assembly1_A  TM=7.454E-01  e=1.452E-05  Pseudomonas fluorescens
  6p5q-assembly1_B  TM=7.511E-01  e=2.653E-05  Pseudomonas fluorescens

Organism: Cystobacter fuscus (strain ATCC 25194 / DSM 2262 / NBRC 100088 / M29) (NCBI:txid1242864)

Foldseek 3Di:
DQQLVRLCVVLVNLAPSVLVVLLCPQPLLVCLLVLNHDPQLLLLCLLLVLLQVVCLLVLLVLLLVLDPDPVLSVLLVCVSCVCCLNNDDPGHHLSVLSVQLCVVVVHDSVVPDHDPLSVVLNVLSNVQSNDNPSLSNLLQPQLQPLSCLLVSLVSSVSNCVSNPPDPVSVVSSVCSNPPSPSNNVSSSVVNVVVCVVVVPCSVSSSVSSSVSSVSVSVVSNVSVVVVCVVVVVVVVVVVVD/DQQLVRLCVVLVNLAPSVLVVLLCPQPLLVCLQVLNDDPQLLLLCLLLVLLQVVCLLVLLVLLLVLDPDPVLSVLLVCVSCVCCQNNDDPGHHLSVLSVQLCVVVVHDSVVPDHDPLSVVLNVLSNVQSNDNPSLSNLLQPQLQPLSCLLVSLVSSVSNCVSNPPDPVSVVSSVCSNPPSPSNNVSSSVVNVVVCVVVVPCSVSSSVSSSVSSVSVSVVSNVSVVVVCVVVVVVVVVVVVD

Radius of gyration: 26.26 Å; Cα contacts (8 Å, |Δi|>4): 639; chains: 2; bounding box: 50×94×54 Å

Solvent-accessible surface area (backbone atoms only — not comparable to full-atom values): 24435 Å² total; per-residue (Å²): 131,73,50,49,67,59,53,16,55,74,50,76,54,57,44,52,48,65,61,45,47,54,50,56,64,33,67,57,47,43,27,9,62,68,39,67,39,52,58,68,43,50,53,48,42,54,41,44,48,46,70,41,54,66,44,46,68,30,35,51,21,23,29,42,34,34,45,84,49,65,69,55,35,55,62,52,46,53,47,53,31,40,48,59,12,61,70,46,96,80,44,66,25,51,56,54,52,45,49,50,30,34,53,76,72,71,50,59,52,87,82,51,70,70,50,72,42,40,50,47,37,46,51,50,46,44,55,35,13,53,30,76,53,43,51,30,12,45,13,28,49,27,59,31,37,44,59,45,39,31,52,54,42,52,29,47,50,43,13,44,50,58,58,63,51,61,68,87,56,47,55,60,48,58,48,43,52,72,54,35,58,59,54,24,48,54,47,46,52,50,48,52,54,53,36,71,80,40,67,86,47,56,61,52,20,35,52,29,15,49,53,40,43,51,32,50,44,49,33,46,56,51,46,57,52,52,48,51,52,52,52,47,49,53,51,52,61,60,62,73,106,131,74,50,48,66,56,56,15,57,74,50,76,54,56,45,52,47,65,61,47,46,55,51,54,64,34,67,57,48,43,27,10,62,68,41,66,40,53,59,69,45,52,51,49,42,56,41,44,47,47,70,40,54,67,44,46,66,28,34,53,22,23,30,42,33,32,46,84,48,64,69,56,35,53,60,51,47,54,47,51,32,40,49,60,13,62,71,46,98,82,43,66,25,50,55,52,51,45,49,51,30,32,54,76,70,71,50,60,52,90,82,51,70,70,50,73,41,40,49,47,38,45,50,50,46,45,54,35,12,54,30,76,54,43,52,32,12,45,12,26,50,26,58,31,38,44,61,44,39,32,55,55,42,52,30,47,48,44,13,43,50,58,59,62,52,62,69,86,57,47,55,60,49,58,47,42,51,72,55,34,57,60,54,25,49,54,46,46,52,51,48,51,53,52,35,71,77,40,66,88,47,56,61,52,20,36,52,29,15,49,52,39,44,51,34,50,46,48,32,45,55,51,45,57,53,51,48,52,52,50,50,46,50,54,52,53,62,60,62,71,108

InterPro domains:
  IPR016084 Haem oxygenase-like, multi-helical [G3DSA:1.20.910.10] (18-229)
  IPR016084 Haem oxygenase-like, multi-helical [SSF48613] (24-222)
  IPR039068 Pyrroloquinoline-quinone synthase-like [PTHR40279] (29-224)